Protein AF-A0A7C6K0S1-F1 (afdb_monomer_lite)

Secondary structure (DSSP, 8-state):
---PPPPEEEETTEEEETTS-EE--EEEE-TTSBS--GGGS---EEEEEEE---S-EEEEEEEETTEEEEEEEEEEEEE-SSEEEEEE-SSSS--EEEEEEESS-------SS-------SS-PPP---EEEETTEEEEP----S------SS-S-EEEEEEE----HHHHHHHHHHHH-HHHHHHHHHHHHHHHS-HHHHHHHHHHT--EEEEEEEHHHHB-TTSPBPTTTTHHHHHHHHHHHHTT-EEEEEEEE-TT--BTT-STTSSTT--GGGT-HHHHHHHHHHHHHHHHHSTT-TTEEEEE--SS-B-----SSS-----TT-HHHHTT-PPPPHHHHHHHHHHHHHHHHHHHTTT--SEEEE--TT-TTSS--SGGGT--SEEEEEEEE-TTTT-HHHHHHHHHHHHHHHHHIIIII---EEEEEEE-TT-HHHHHHHHHHHHHHT-EEEES-SB---TT--SSS-SEE---SPPP-TTTS-HHHHHHHHTT-SGGGSEE-HHHHHHHHHHHTTT-

Sequence (523 aa):
MFKKIDMLHCEGSELVNDKGKRIILRGTNLGGWLLREGWMDTGAFEIPVSIKDTRHLEECTIYDFGEVKRFNRIKIVSQTDERIKLHSSNDGITWDEICTVNLNEPERCPFPEGKPVPYDISGKTYNFGTYLYDGKICFNEVRSRFVKLECESSNEISAIMRYGDVDEFISRKILEERFGKQKMEELLTIYKKAYISDEDLEEIKKIGFNLVRIPIYWQEIMNSDGSIKESAFSELDWLIEKCREKEIYVMLDYHGAPGGHTSGSITCGQLDFNEFWNKEEYQDMSCRIIKALVNRYKDEPTIAAFDLLNEPAVDIYDSSDKYIVDGNDEHLISGEVHLCDDVRIQIQTVYQKLYDAARSTGDMHILSVQPFIDNDLLGNPEERGWEQVIYQIHCYASNWRDHDEVERSVDSYIAIIKKYQNKWKVPVLIGEFCFWEFLDVWEYWLDGLEIMGVSWSNWNYKNIDPNIQDNWACRYHFKGEFADLLKDSYETICYKWGQYSSNNYETNVNLMGLLSKKARAGS

Radius of gyration: 24.87 Å; chains: 1; bounding box: 73×49×62 Å

pLDDT: mean 75.64, std 25.99, range [22.16, 98.81]

Structure (mmCIF, N/CA/C/O backbone):
data_AF-A0A7C6K0S1-F1
#
_entry.id   AF-A0A7C6K0S1-F1
#
loop_
_atom_site.group_PDB
_atom_site.id
_atom_site.type_symbol
_atom_site.label_atom_id
_atom_site.label_alt_id
_atom_site.label_comp_id
_atom_site.label_asym_id
_atom_site.label_entity_id
_atom_site.label_seq_id
_atom_site.pdbx_PDB_ins_code
_atom_site.Cartn_x
_atom_site.Cartn_y
_atom_site.Cartn_z
_atom_site.occupancy
_atom_site.B_iso_or_equiv
_atom_site.auth_seq_id
_atom_site.auth_comp_id
_atom_site.auth_asym_id
_atom_site.auth_atom_id
_atom_site.pdbx_PDB_model_num
ATOM 1 N N . MET A 1 1 ? -24.945 20.070 -0.842 1.00 44.28 1 MET A N 1
ATOM 2 C CA . MET A 1 1 ? -24.056 20.141 0.335 1.00 44.28 1 MET A CA 1
ATOM 3 C C . MET A 1 1 ? -23.541 18.736 0.541 1.00 44.28 1 MET A C 1
ATOM 5 O O . MET A 1 1 ? -24.367 17.860 0.765 1.00 44.28 1 MET A O 1
ATOM 9 N N . PHE A 1 2 ? -22.246 18.498 0.332 1.00 50.31 2 PHE A N 1
ATOM 10 C CA . PHE A 1 2 ? -21.675 17.165 0.526 1.00 50.31 2 PHE A CA 1
ATOM 11 C C . PHE A 1 2 ? -21.791 16.763 1.999 1.00 50.31 2 PHE A C 1
ATOM 13 O O . PHE A 1 2 ? -21.737 17.618 2.889 1.00 50.31 2 PHE A O 1
ATOM 20 N N . LYS A 1 3 ? -22.017 15.474 2.250 1.00 58.34 3 LYS A N 1
ATOM 21 C CA . LYS A 1 3 ? -22.122 14.926 3.601 1.00 58.34 3 LYS A CA 1
ATOM 22 C C . LYS A 1 3 ? -20.698 14.856 4.153 1.00 58.34 3 LYS A C 1
ATOM 24 O O . LYS A 1 3 ? -19.859 14.175 3.579 1.00 58.34 3 LYS A O 1
ATOM 29 N N . LYS A 1 4 ? -20.398 15.661 5.180 1.00 73.94 4 LYS A N 1
ATOM 30 C CA . LYS A 1 4 ? -19.041 15.737 5.738 1.00 73.94 4 LYS A CA 1
ATOM 31 C C . LYS A 1 4 ? -18.693 14.373 6.336 1.00 73.94 4 LYS A C 1
ATOM 33 O O . LYS A 1 4 ? -19.405 13.917 7.231 1.00 73.94 4 LYS A O 1
ATOM 38 N N . ILE A 1 5 ? -17.616 13.768 5.846 1.00 90.44 5 ILE A N 1
ATOM 39 C CA . ILE A 1 5 ? -16.970 12.641 6.510 1.00 90.44 5 ILE A CA 1
ATOM 40 C C . ILE A 1 5 ? -16.411 13.129 7.860 1.00 90.44 5 ILE A C 1
ATOM 42 O O . ILE A 1 5 ? -15.962 14.275 7.988 1.00 90.44 5 ILE A O 1
ATOM 46 N N . ASP A 1 6 ? -16.571 12.313 8.895 1.00 94.19 6 ASP A N 1
ATOM 47 C CA . ASP A 1 6 ? -16.165 12.646 10.261 1.00 94.19 6 ASP A CA 1
ATOM 48 C C . ASP A 1 6 ? -14.726 12.182 10.491 1.00 94.19 6 ASP A C 1
ATOM 50 O O . ASP A 1 6 ? -14.335 11.153 9.951 1.00 94.19 6 ASP A O 1
ATOM 54 N N . MET A 1 7 ? -13.956 12.897 11.311 1.00 95.56 7 MET A N 1
ATOM 55 C CA . MET A 1 7 ? -12.623 12.439 11.713 1.00 95.56 7 MET A CA 1
ATOM 56 C C . MET A 1 7 ? -12.744 11.131 12.508 1.00 95.56 7 MET A C 1
ATOM 58 O O . MET A 1 7 ? -13.708 10.958 13.266 1.00 95.56 7 MET A O 1
ATOM 62 N N . LEU A 1 8 ? -11.773 10.228 12.339 1.00 97.56 8 LEU A N 1
ATOM 63 C CA . LEU A 1 8 ? -11.670 8.982 13.099 1.00 97.56 8 LEU A CA 1
ATOM 64 C C . LEU A 1 8 ? -10.642 9.089 14.222 1.00 97.56 8 LEU A C 1
ATOM 66 O O . LEU A 1 8 ? -9.583 9.691 14.058 1.00 97.56 8 LEU A O 1
ATOM 70 N N . HIS A 1 9 ? -10.960 8.441 15.340 1.00 96.75 9 HIS A N 1
ATOM 71 C CA . HIS A 1 9 ? -10.149 8.384 16.550 1.00 96.75 9 HIS A CA 1
ATOM 72 C C . HIS A 1 9 ? -10.176 6.953 17.116 1.00 96.75 9 HIS A C 1
ATOM 74 O O . HIS A 1 9 ? -11.184 6.252 17.004 1.00 96.75 9 HIS A O 1
ATOM 80 N N . CYS A 1 10 ? -9.094 6.515 17.751 1.00 96.06 10 CYS A N 1
ATOM 81 C CA . CYS A 1 10 ? -9.059 5.316 18.584 1.00 96.06 10 CYS A CA 1
ATOM 82 C C . CYS A 1 10 ? -9.678 5.617 19.959 1.00 96.06 10 CYS A C 1
ATOM 84 O O . CYS A 1 10 ? -9.215 6.526 20.656 1.00 96.06 10 CYS A O 1
ATOM 86 N N . GLU A 1 11 ? -10.661 4.819 20.383 1.00 93.75 11 GLU A N 1
ATOM 87 C CA . GLU A 1 11 ? -11.206 4.812 21.747 1.00 93.75 11 GLU A CA 1
ATOM 88 C C . GLU A 1 11 ? -11.119 3.386 22.314 1.00 93.75 11 GLU A C 1
ATOM 90 O O . GLU A 1 11 ? -11.897 2.494 21.968 1.00 93.75 11 GLU A O 1
ATOM 95 N N . GLY A 1 12 ? -10.105 3.141 23.151 1.00 89.94 12 GLY A N 1
ATOM 96 C CA . GLY A 1 12 ? -9.741 1.783 23.559 1.00 89.94 12 GLY A CA 1
ATOM 97 C C . GLY A 1 12 ? -9.444 0.905 22.339 1.00 89.94 12 GLY A C 1
ATOM 98 O O . GLY A 1 12 ? -8.694 1.306 21.454 1.00 89.94 12 GLY A O 1
ATOM 99 N N . SER A 1 13 ? -10.068 -0.275 22.271 1.00 91.44 13 SER A N 1
ATOM 100 C CA . SER A 1 13 ? -9.903 -1.218 21.157 1.00 91.44 13 SER A CA 1
ATOM 101 C C . SER A 1 13 ? -10.868 -0.988 19.983 1.00 91.44 13 SER A C 1
ATOM 103 O O . SER A 1 13 ? -11.041 -1.886 19.155 1.00 91.44 13 SER A O 1
ATOM 105 N N . GLU A 1 14 ? -11.533 0.168 19.915 1.00 94.62 14 GLU A N 1
ATOM 106 C CA . GLU A 1 14 ? -12.469 0.531 18.846 1.00 94.62 14 GLU A CA 1
ATOM 107 C C . GLU A 1 14 ? -12.000 1.762 18.057 1.00 94.62 14 GLU A C 1
ATOM 109 O O . GLU A 1 14 ? -11.282 2.620 18.571 1.00 94.62 14 GLU A O 1
ATOM 114 N N . LEU A 1 15 ? -12.448 1.861 16.802 1.00 96.50 15 LEU A N 1
ATOM 115 C CA . LEU A 1 15 ? -12.412 3.106 16.037 1.00 96.50 15 LEU A CA 1
ATOM 116 C C . LEU A 1 15 ? -13.762 3.806 16.168 1.00 96.50 15 LEU A C 1
ATOM 118 O O . LEU A 1 15 ? -14.802 3.197 15.905 1.00 96.50 15 LEU A O 1
ATOM 122 N N . VAL A 1 16 ? -13.754 5.084 16.531 1.00 97.00 16 VAL A N 1
ATOM 123 C CA . VAL A 1 16 ? -14.944 5.934 16.657 1.00 97.00 16 VAL A CA 1
ATOM 124 C C . VAL A 1 16 ? -14.803 7.180 15.793 1.00 97.00 16 VAL A C 1
ATOM 126 O O . VAL A 1 16 ? -13.697 7.623 15.495 1.00 97.00 16 VAL A O 1
ATOM 129 N N . ASN A 1 17 ? -15.927 7.760 15.378 1.00 95.50 17 ASN A N 1
ATOM 130 C CA . ASN A 1 17 ? -15.932 9.062 14.712 1.00 95.50 17 ASN A CA 1
ATOM 131 C C . ASN A 1 17 ? -16.113 10.231 15.702 1.00 95.50 17 ASN A C 1
ATOM 133 O O . ASN A 1 17 ? -16.464 10.015 16.861 1.00 95.50 17 ASN A O 1
ATOM 137 N N . ASP A 1 18 ? -16.021 11.476 15.213 1.00 93.12 18 ASP A N 1
ATOM 138 C CA . ASP A 1 18 ? -16.342 12.735 15.936 1.00 93.12 18 ASP A CA 1
ATOM 139 C C . ASP A 1 18 ? -17.687 12.757 16.710 1.00 93.12 18 ASP A C 1
ATOM 141 O O . ASP A 1 18 ? -17.958 13.683 17.477 1.00 93.12 18 ASP A O 1
ATOM 145 N N . LYS A 1 19 ? -18.578 11.784 16.483 1.00 93.88 19 LYS A N 1
ATOM 146 C CA . LYS A 1 19 ? -19.896 11.663 17.128 1.00 93.88 19 LYS A CA 1
ATOM 147 C C . LYS A 1 19 ? -19.971 10.520 18.153 1.00 93.88 19 LYS A C 1
ATOM 149 O O . LYS A 1 19 ? -21.065 10.239 18.640 1.00 93.88 19 LYS A O 1
ATOM 154 N N . GLY A 1 20 ? -18.862 9.834 18.439 1.00 94.12 20 GLY A N 1
ATOM 155 C CA . GLY A 1 20 ? -18.822 8.652 19.306 1.00 94.12 20 GLY A CA 1
ATOM 156 C C . GLY A 1 20 ? -19.525 7.420 18.717 1.00 94.12 20 GLY A C 1
ATOM 157 O O . GLY A 1 20 ? -19.904 6.517 19.459 1.00 94.12 20 GLY A O 1
ATOM 158 N N . LYS A 1 21 ? -19.756 7.364 17.394 1.00 94.94 21 LYS A N 1
ATOM 159 C CA . LYS A 1 21 ? -20.233 6.140 16.731 1.00 94.94 21 LYS A CA 1
ATOM 160 C C . LYS A 1 21 ? -19.021 5.279 16.380 1.00 94.94 21 LYS A C 1
ATOM 162 O O . LYS A 1 21 ? -18.167 5.739 15.623 1.00 94.94 21 LYS A O 1
ATOM 167 N N . ARG A 1 22 ? -19.006 4.019 16.832 1.00 95.50 22 ARG A N 1
ATOM 168 C CA . ARG A 1 22 ? -18.076 2.994 16.331 1.00 95.50 22 ARG A CA 1
ATOM 169 C C . ARG A 1 22 ? -18.155 2.895 14.803 1.00 95.50 22 ARG A C 1
ATOM 171 O O . ARG A 1 22 ? -19.249 2.815 14.230 1.00 95.50 22 ARG A O 1
ATOM 178 N N . ILE A 1 23 ? -16.995 2.874 14.162 1.00 96.12 23 ILE A N 1
ATOM 179 C CA . ILE A 1 23 ? -16.799 2.660 12.730 1.00 96.12 23 ILE A CA 1
ATOM 180 C C . ILE A 1 23 ? -16.022 1.353 12.549 1.00 96.12 23 ILE A C 1
ATOM 182 O O . ILE A 1 23 ? -15.085 1.066 13.287 1.00 96.12 23 ILE A O 1
ATOM 186 N N . ILE A 1 24 ? -16.419 0.562 11.554 1.00 96.88 24 ILE A N 1
ATOM 187 C CA . ILE A 1 24 ? -15.622 -0.552 11.036 1.00 96.88 24 ILE A CA 1
ATOM 188 C C . ILE A 1 24 ? -15.246 -0.158 9.612 1.00 96.88 24 ILE A C 1
ATOM 190 O O . ILE A 1 24 ? -16.125 0.170 8.805 1.00 96.88 24 ILE A O 1
ATOM 194 N N . LEU A 1 25 ? -13.949 -0.133 9.320 1.00 98.12 25 LEU A N 1
ATOM 195 C CA . LEU A 1 25 ? -13.455 0.096 7.970 1.00 98.12 25 LEU A CA 1
ATOM 196 C C . LEU A 1 25 ? -13.462 -1.237 7.221 1.00 98.12 25 LEU A C 1
ATOM 198 O O . LEU A 1 25 ? -12.994 -2.245 7.743 1.00 98.12 25 LEU A O 1
ATOM 202 N N . ARG A 1 26 ? -14.036 -1.249 6.022 1.00 98.31 26 ARG A N 1
ATOM 203 C CA . ARG A 1 26 ? -14.130 -2.407 5.131 1.00 98.31 26 ARG A CA 1
ATOM 204 C C . ARG A 1 26 ? -13.817 -1.921 3.725 1.00 98.31 26 ARG A C 1
ATOM 206 O O . ARG A 1 26 ? -14.529 -1.061 3.192 1.00 98.31 26 ARG A O 1
ATOM 213 N N . GLY A 1 27 ? -12.731 -2.418 3.156 1.00 98.06 27 GLY A N 1
ATOM 214 C CA . GLY A 1 27 ? -12.115 -1.805 1.989 1.00 98.06 27 GLY A CA 1
ATOM 215 C C . GLY A 1 27 ? -11.268 -2.743 1.153 1.00 98.06 27 GLY A C 1
ATOM 216 O O . GLY A 1 27 ? -11.322 -3.965 1.274 1.00 98.06 27 GLY A O 1
ATOM 217 N N . THR A 1 28 ? -10.455 -2.122 0.311 1.00 98.62 28 THR A N 1
ATOM 218 C CA . THR A 1 28 ? -9.528 -2.791 -0.595 1.00 98.62 28 THR A CA 1
ATOM 219 C C . THR A 1 28 ? -8.261 -1.950 -0.734 1.00 98.62 28 THR A C 1
ATOM 221 O O . THR A 1 28 ? -8.290 -0.735 -0.506 1.00 98.62 28 THR A O 1
ATOM 224 N N . ASN A 1 29 ? -7.147 -2.582 -1.074 1.00 98.50 29 ASN A N 1
ATOM 225 C CA . ASN A 1 29 ? -5.914 -1.878 -1.410 1.00 98.50 29 ASN A CA 1
ATOM 226 C C . ASN A 1 29 ? -5.966 -1.369 -2.865 1.00 98.50 29 ASN A C 1
ATOM 228 O O . ASN A 1 29 ? -6.693 -1.913 -3.702 1.00 98.50 29 ASN A O 1
ATOM 232 N N . LEU A 1 30 ? -5.196 -0.319 -3.169 1.00 97.44 30 LEU A N 1
ATOM 233 C CA . LEU A 1 30 ? -4.886 0.123 -4.537 1.00 97.44 30 LEU A CA 1
ATOM 234 C C . LEU A 1 30 ? -3.421 -0.199 -4.895 1.00 97.44 30 LEU A C 1
ATOM 236 O O . LEU A 1 30 ? -2.715 0.631 -5.472 1.00 97.44 30 LEU A O 1
ATOM 240 N N . GLY A 1 31 ? -2.958 -1.402 -4.533 1.00 93.50 31 GLY A N 1
ATOM 241 C CA . GLY A 1 31 ? -1.649 -1.929 -4.927 1.00 93.50 31 GLY A CA 1
ATOM 242 C C . GLY A 1 31 ? -1.469 -1.900 -6.444 1.00 93.50 31 GLY A C 1
ATOM 243 O O . GLY A 1 31 ? -2.448 -2.016 -7.185 1.00 93.50 31 GLY A O 1
ATOM 244 N N . GLY A 1 32 ? -0.240 -1.671 -6.903 1.00 90.75 32 GLY A N 1
ATOM 245 C CA . GLY A 1 32 ? 0.065 -1.391 -8.306 1.00 90.75 32 GLY A CA 1
ATOM 246 C C . GLY A 1 32 ? -0.119 0.074 -8.732 1.00 90.75 32 GLY A C 1
ATOM 247 O O . GLY A 1 32 ? 0.210 0.392 -9.867 1.00 90.75 32 GLY A O 1
ATOM 248 N N . TRP A 1 33 ? -0.630 0.986 -7.887 1.00 95.31 33 TRP A N 1
ATOM 249 C CA . TRP A 1 33 ? -0.910 2.372 -8.307 1.00 95.31 33 TRP A CA 1
ATOM 250 C C . TRP A 1 33 ? 0.232 3.375 -8.068 1.00 95.31 33 TRP A C 1
ATOM 252 O O . TRP A 1 33 ? 0.806 3.882 -9.032 1.00 95.31 33 TRP A O 1
ATOM 262 N N . LEU A 1 34 ? 0.545 3.690 -6.802 1.00 95.62 34 LEU A N 1
ATOM 263 C CA . LEU A 1 34 ? 1.648 4.595 -6.406 1.00 95.62 34 LEU A CA 1
ATOM 264 C C . LEU A 1 34 ? 2.908 3.829 -5.953 1.00 95.62 34 LEU A C 1
ATOM 266 O O . LEU A 1 34 ? 3.920 4.426 -5.582 1.00 95.62 34 LEU A O 1
ATOM 270 N N . LEU A 1 35 ? 2.838 2.503 -6.039 1.00 91.75 35 LEU A N 1
ATOM 271 C CA . LEU A 1 35 ? 3.920 1.537 -5.969 1.00 91.75 35 LEU A CA 1
ATOM 272 C C . LEU A 1 35 ? 3.539 0.367 -6.885 1.00 91.75 35 LEU A C 1
ATOM 274 O O . LEU A 1 35 ? 2.380 -0.050 -6.892 1.00 91.75 35 LEU A O 1
ATOM 278 N N . ARG A 1 36 ? 4.503 -0.151 -7.650 1.00 85.25 36 ARG A N 1
ATOM 279 C CA . ARG A 1 36 ? 4.357 -1.338 -8.498 1.00 85.25 36 ARG A CA 1
ATOM 280 C C . ARG A 1 36 ? 5.389 -2.367 -8.061 1.00 85.25 36 ARG A C 1
ATOM 282 O O . ARG A 1 36 ? 6.581 -2.211 -8.306 1.00 85.25 36 ARG A O 1
ATOM 289 N N . GLU A 1 37 ? 4.933 -3.396 -7.373 1.00 75.69 37 GLU A N 1
ATOM 290 C CA . GLU A 1 37 ? 5.769 -4.541 -7.030 1.00 75.69 37 GLU A CA 1
ATOM 291 C C . GLU A 1 37 ? 6.033 -5.362 -8.297 1.00 75.69 37 GLU A C 1
ATOM 293 O O . GLU A 1 37 ? 5.147 -5.479 -9.142 1.00 75.69 37 GLU A O 1
ATOM 298 N N . GLY A 1 38 ? 7.228 -5.933 -8.467 1.00 65.31 38 GLY A N 1
ATOM 299 C CA . GLY A 1 38 ? 7.603 -6.568 -9.743 1.00 65.31 38 GLY A CA 1
ATOM 300 C C . GLY A 1 38 ? 6.725 -7.765 -10.126 1.00 65.31 38 GLY A C 1
ATOM 301 O O . GLY A 1 38 ? 6.434 -7.959 -11.301 1.00 65.31 38 GLY A O 1
ATOM 302 N N . TRP A 1 39 ? 6.203 -8.512 -9.148 1.00 63.03 39 TRP A N 1
ATOM 303 C CA . TRP A 1 39 ? 5.230 -9.584 -9.398 1.00 63.03 39 TRP A CA 1
ATOM 304 C C . TRP A 1 39 ? 3.840 -9.049 -9.810 1.00 63.03 39 TRP A C 1
ATOM 306 O O . TRP A 1 39 ? 3.076 -9.765 -10.455 1.00 63.03 39 TRP A O 1
ATOM 316 N N . MET A 1 40 ? 3.529 -7.781 -9.502 1.00 67.38 40 MET A N 1
ATOM 317 C CA . MET A 1 40 ? 2.370 -7.040 -10.018 1.00 67.38 40 MET A CA 1
ATOM 318 C C . MET A 1 40 ? 2.642 -6.306 -11.341 1.00 67.38 40 MET A C 1
ATOM 320 O O . MET A 1 40 ? 1.703 -5.736 -11.897 1.00 67.38 40 MET A O 1
ATOM 324 N N . ASP A 1 41 ? 3.873 -6.297 -11.864 1.00 60.75 41 ASP A N 1
ATOM 325 C CA . ASP A 1 41 ? 4.198 -5.755 -13.189 1.00 60.75 41 ASP A CA 1
ATOM 326 C C . ASP A 1 41 ? 4.737 -6.869 -14.095 1.00 60.75 41 ASP A C 1
ATOM 328 O O . ASP A 1 41 ? 5.941 -7.033 -14.285 1.00 60.75 41 ASP A O 1
ATOM 332 N N . THR A 1 42 ? 3.823 -7.651 -14.684 1.00 43.84 42 THR A N 1
ATOM 333 C CA . THR A 1 42 ? 4.115 -8.841 -15.507 1.00 43.84 42 THR A CA 1
ATOM 334 C C . THR A 1 42 ? 4.805 -8.555 -16.851 1.00 43.84 42 THR A C 1
ATOM 336 O O . THR A 1 42 ? 4.737 -9.361 -17.779 1.00 43.84 42 THR A O 1
ATOM 339 N N . GLY A 1 43 ? 5.552 -7.457 -16.956 1.00 43.41 43 GLY A N 1
ATOM 340 C CA . GLY A 1 43 ? 6.656 -7.292 -17.899 1.00 43.41 43 GLY A CA 1
ATOM 341 C C . GLY A 1 43 ? 7.862 -8.188 -17.578 1.00 43.41 43 GLY A C 1
ATOM 342 O O . GLY A 1 43 ? 8.988 -7.755 -17.787 1.00 43.41 43 GLY A O 1
ATOM 343 N N . ALA A 1 44 ? 7.649 -9.413 -17.077 1.00 39.22 44 ALA A N 1
ATOM 344 C CA . ALA A 1 44 ? 8.696 -10.362 -16.700 1.00 39.22 44 ALA A CA 1
ATOM 345 C C . ALA A 1 44 ? 9.682 -10.566 -17.864 1.00 39.22 44 ALA A C 1
ATOM 347 O O . ALA A 1 44 ? 9.342 -11.094 -18.930 1.00 39.22 44 ALA A O 1
ATOM 348 N N . PHE A 1 45 ? 10.912 -10.095 -17.677 1.00 43.19 45 PHE A N 1
ATOM 349 C CA . PHE A 1 45 ? 11.855 -9.878 -18.764 1.00 43.19 45 PHE A CA 1
ATOM 350 C C . PHE A 1 45 ? 12.628 -11.169 -19.071 1.00 43.19 45 PHE A C 1
ATOM 352 O O . PHE A 1 45 ? 13.766 -11.371 -18.634 1.00 43.19 45 PHE A O 1
ATOM 359 N N . GLU A 1 46 ? 12.072 -12.026 -19.930 1.00 32.84 46 GLU A N 1
ATOM 360 C CA . GLU A 1 46 ? 12.947 -12.878 -20.737 1.00 32.84 46 GLU A CA 1
ATOM 361 C C . GLU A 1 46 ? 13.717 -11.978 -21.715 1.00 32.84 46 GLU A C 1
ATOM 363 O O . GLU A 1 46 ? 13.162 -11.441 -22.678 1.00 32.84 46 GLU A O 1
ATOM 368 N N . ILE A 1 47 ? 15.020 -11.804 -21.468 1.00 32.62 47 ILE A N 1
ATOM 369 C CA . ILE A 1 47 ? 15.942 -11.232 -22.447 1.00 32.62 47 ILE A CA 1
ATOM 370 C C . ILE A 1 47 ? 16.639 -12.401 -23.160 1.00 32.62 47 ILE A C 1
ATOM 372 O O . ILE A 1 47 ? 17.649 -12.914 -22.666 1.00 32.62 47 ILE A O 1
ATOM 376 N N . PRO A 1 48 ? 16.138 -12.846 -24.332 1.00 28.41 48 PRO A N 1
ATOM 377 C CA . PRO A 1 48 ? 16.863 -13.776 -25.184 1.00 28.41 48 PRO A CA 1
ATOM 378 C C . PRO A 1 48 ? 18.058 -13.046 -25.811 1.00 28.41 48 PRO A C 1
ATOM 380 O O . PRO A 1 48 ? 17.963 -12.464 -26.895 1.00 28.41 48 PRO A O 1
ATOM 383 N N . VAL A 1 49 ? 19.201 -13.071 -25.123 1.00 29.56 49 VAL A N 1
ATOM 384 C CA . VAL A 1 49 ? 20.471 -12.487 -25.575 1.00 29.56 49 VAL A CA 1
ATOM 385 C C . VAL A 1 49 ? 21.098 -13.412 -26.623 1.00 29.56 49 VAL A C 1
ATOM 387 O O . VAL A 1 49 ? 22.075 -14.132 -26.414 1.00 29.56 49 VAL A O 1
ATOM 390 N N . SER A 1 50 ? 20.483 -13.391 -27.803 1.00 25.88 50 SER A N 1
ATOM 391 C CA . SER A 1 50 ? 20.944 -14.048 -29.023 1.00 25.88 50 SER A CA 1
ATOM 392 C C . SER A 1 50 ? 22.102 -13.258 -29.654 1.00 25.88 50 SER A C 1
ATOM 394 O O . SER A 1 50 ? 21.955 -12.719 -30.757 1.00 25.88 50 SER A O 1
ATOM 396 N N . ILE A 1 51 ? 23.255 -13.174 -28.977 1.00 31.98 51 ILE A N 1
ATOM 397 C CA . ILE A 1 51 ? 24.453 -12.542 -29.550 1.00 31.98 51 ILE A CA 1
ATOM 398 C C . ILE A 1 51 ? 25.029 -13.456 -30.634 1.00 31.98 51 ILE A C 1
ATOM 400 O O . ILE A 1 51 ? 25.848 -14.351 -30.418 1.00 31.98 51 ILE A O 1
ATOM 404 N N . LYS A 1 52 ? 24.611 -13.161 -31.862 1.00 24.41 52 LYS A N 1
ATOM 405 C CA . LYS A 1 52 ? 25.355 -13.545 -33.049 1.00 24.41 52 LYS A CA 1
ATOM 406 C C . LYS A 1 52 ? 26.753 -12.937 -32.936 1.00 24.41 52 LYS A C 1
ATOM 408 O O . LYS A 1 52 ? 26.925 -11.731 -33.067 1.00 24.41 52 LYS A O 1
ATOM 413 N N . ASP A 1 53 ? 27.723 -13.828 -32.784 1.00 34.72 53 ASP A N 1
ATOM 414 C CA . ASP A 1 53 ? 29.132 -13.643 -33.109 1.00 34.72 53 ASP A CA 1
ATOM 415 C C . ASP A 1 53 ? 30.048 -12.872 -32.098 1.00 34.72 53 ASP A C 1
ATOM 417 O O . ASP A 1 53 ? 30.013 -11.650 -32.026 1.00 34.72 53 ASP A O 1
ATOM 421 N N . THR A 1 54 ? 30.968 -13.570 -31.387 1.00 42.56 54 THR A N 1
ATOM 422 C CA . THR A 1 54 ? 31.862 -13.030 -30.316 1.00 42.56 54 THR A CA 1
ATOM 423 C C . THR A 1 54 ? 33.351 -13.477 -30.341 1.00 42.56 54 THR A C 1
ATOM 425 O O . THR A 1 54 ? 33.622 -14.656 -30.117 1.00 42.56 54 THR A O 1
ATOM 428 N N . ARG A 1 55 ? 34.352 -12.581 -30.473 1.00 33.59 55 ARG A N 1
ATOM 429 C CA . ARG A 1 55 ? 35.755 -12.862 -30.033 1.00 33.59 55 ARG A CA 1
ATOM 430 C C . ARG A 1 55 ? 36.445 -11.756 -29.222 1.00 33.59 55 ARG A C 1
ATOM 432 O O . ARG A 1 55 ? 37.294 -12.102 -28.402 1.00 33.59 55 ARG A O 1
ATOM 439 N N . HIS A 1 56 ? 36.090 -10.477 -29.376 1.00 39.81 56 HIS A N 1
ATOM 440 C CA . HIS A 1 56 ? 36.667 -9.376 -28.581 1.00 39.81 56 HIS A CA 1
ATOM 441 C C . HIS A 1 56 ? 35.604 -8.352 -28.130 1.00 39.81 56 HIS A C 1
ATOM 443 O O . HIS A 1 56 ? 34.603 -8.150 -28.817 1.00 39.81 56 HIS A O 1
ATOM 449 N N . LEU A 1 57 ? 35.810 -7.728 -26.960 1.00 40.69 57 LEU A N 1
ATOM 450 C CA . LEU A 1 57 ? 34.912 -6.737 -26.343 1.00 40.69 57 LEU A CA 1
ATOM 451 C C . LEU A 1 57 ? 35.693 -5.423 -26.111 1.00 40.69 57 LEU A C 1
ATOM 453 O O . LEU A 1 57 ? 36.770 -5.479 -25.515 1.00 40.69 57 LEU A O 1
ATOM 457 N N . GLU A 1 58 ? 35.196 -4.259 -26.551 1.00 35.94 58 GLU A N 1
ATOM 458 C CA . GLU A 1 58 ? 35.941 -2.975 -26.487 1.00 35.94 58 GLU A CA 1
ATOM 459 C C . GLU A 1 58 ? 35.596 -2.091 -25.263 1.00 35.94 58 GLU A C 1
ATOM 461 O O . GLU A 1 58 ? 36.506 -1.488 -24.696 1.00 35.94 58 GLU A O 1
ATOM 466 N N . GLU A 1 59 ? 34.348 -2.061 -24.775 1.00 34.66 59 GLU A N 1
ATOM 467 C CA . GLU A 1 59 ? 33.944 -1.379 -23.523 1.00 34.66 59 GLU A CA 1
ATOM 468 C C . GLU A 1 59 ? 32.929 -2.245 -22.751 1.00 34.66 59 GLU A C 1
ATOM 470 O O . GLU A 1 59 ? 32.153 -2.996 -23.341 1.00 34.66 59 GLU A O 1
ATOM 475 N N . CYS A 1 60 ? 32.941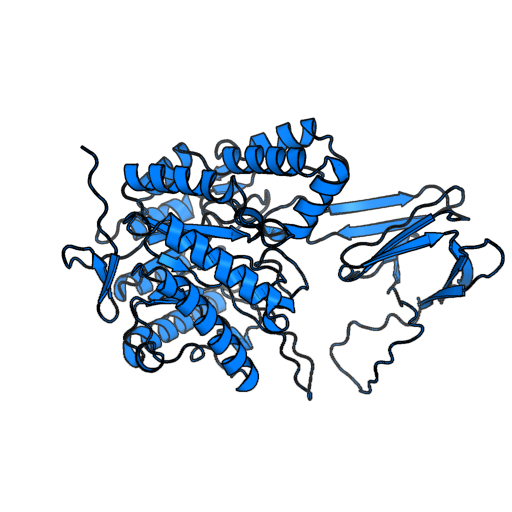 -2.169 -21.419 1.00 35.78 60 CYS A N 1
ATOM 476 C CA . CYS A 1 60 ? 31.958 -2.809 -20.547 1.00 35.78 60 CYS A CA 1
ATOM 477 C C . CYS A 1 60 ? 31.643 -1.913 -19.341 1.00 35.78 60 CYS A C 1
ATOM 479 O O . CYS A 1 60 ? 32.529 -1.257 -18.792 1.00 35.78 60 CYS A O 1
ATOM 481 N N . THR A 1 61 ? 30.381 -1.893 -18.909 1.00 33.94 61 THR A N 1
ATOM 482 C CA . THR A 1 61 ? 29.931 -1.170 -17.709 1.00 33.94 61 THR A CA 1
ATOM 483 C C . THR A 1 61 ? 29.236 -2.139 -16.761 1.00 33.94 61 THR A C 1
ATOM 485 O O . THR A 1 61 ? 28.173 -2.663 -17.087 1.00 33.94 61 THR A O 1
ATOM 488 N N . ILE A 1 62 ? 29.826 -2.358 -15.587 1.00 35.12 62 ILE A N 1
ATOM 489 C CA . ILE A 1 62 ? 29.245 -3.162 -14.509 1.00 35.12 62 ILE A CA 1
ATOM 490 C C . ILE A 1 62 ? 28.580 -2.209 -13.509 1.00 35.12 62 ILE A C 1
ATOM 492 O O . ILE A 1 62 ? 29.182 -1.218 -13.088 1.00 35.12 62 ILE A O 1
ATOM 496 N N . TYR A 1 63 ? 27.336 -2.514 -13.143 1.00 32.59 63 TYR A N 1
ATOM 497 C CA . TYR A 1 63 ? 26.548 -1.777 -12.157 1.00 32.59 63 TYR A CA 1
ATOM 498 C C . TYR A 1 63 ? 26.457 -2.643 -10.895 1.00 32.59 63 TYR A C 1
ATOM 500 O O . TYR A 1 63 ? 25.837 -3.704 -10.914 1.00 32.59 63 TYR A O 1
ATOM 508 N N . ASP A 1 64 ? 27.112 -2.210 -9.821 1.00 32.16 64 ASP A N 1
ATOM 509 C CA . ASP A 1 64 ? 27.494 -3.049 -8.680 1.00 32.16 64 ASP A CA 1
ATOM 510 C C . ASP A 1 64 ? 27.146 -2.334 -7.365 1.00 32.16 64 ASP A C 1
ATOM 512 O O . ASP A 1 64 ? 27.756 -1.320 -7.031 1.00 32.16 64 ASP A O 1
ATOM 516 N N . PHE A 1 65 ? 26.095 -2.799 -6.677 1.00 32.38 65 PHE A N 1
ATOM 517 C CA . PHE A 1 65 ? 25.561 -2.268 -5.402 1.00 32.38 65 PHE A CA 1
ATOM 518 C C . PHE A 1 65 ? 25.451 -0.728 -5.270 1.00 32.38 65 PHE A C 1
ATOM 520 O O . PHE A 1 65 ? 25.451 -0.183 -4.169 1.00 32.38 65 PHE A O 1
ATOM 527 N N . GLY A 1 66 ? 25.293 -0.018 -6.392 1.00 29.77 66 GLY A N 1
ATOM 528 C CA . GLY A 1 66 ? 25.156 1.444 -6.448 1.00 29.77 66 GLY A CA 1
ATOM 529 C C . GLY A 1 66 ? 26.350 2.181 -7.062 1.00 29.77 66 GLY A C 1
ATOM 530 O O . GLY A 1 66 ? 26.192 3.337 -7.452 1.00 29.77 66 GLY A O 1
ATOM 531 N N . GLU A 1 67 ? 27.500 1.527 -7.236 1.00 30.14 67 GLU A N 1
ATOM 532 C CA . GLU A 1 67 ? 28.615 2.050 -8.031 1.00 30.14 67 GLU A CA 1
ATOM 533 C C . GLU A 1 67 ? 28.503 1.640 -9.509 1.00 30.14 67 GLU A C 1
ATOM 535 O O . GLU A 1 67 ? 28.042 0.549 -9.849 1.00 30.14 67 GLU A O 1
ATOM 540 N N . VAL A 1 68 ? 28.973 2.515 -10.402 1.00 34.31 68 VAL A N 1
ATOM 541 C CA . VAL A 1 68 ? 29.074 2.252 -11.846 1.00 34.31 68 VAL A CA 1
ATOM 542 C C . VAL A 1 68 ? 30.551 2.153 -12.214 1.00 34.31 68 VAL A C 1
ATOM 544 O O . VAL A 1 68 ? 31.265 3.158 -12.213 1.00 34.31 68 VAL A O 1
ATOM 547 N N . LYS A 1 69 ? 31.024 0.946 -12.536 1.00 37.06 69 LYS A N 1
ATOM 548 C CA . LYS A 1 69 ? 32.428 0.674 -12.878 1.00 37.06 69 LYS A CA 1
ATOM 549 C C . LYS A 1 69 ? 32.548 0.370 -14.367 1.00 37.06 69 LYS A C 1
ATOM 551 O O . LYS A 1 69 ? 31.991 -0.609 -14.862 1.00 37.06 69 LYS A O 1
ATOM 556 N N . ARG A 1 70 ? 33.280 1.226 -15.084 1.00 39.09 70 ARG A N 1
ATOM 557 C CA . ARG A 1 70 ? 33.599 1.038 -16.505 1.00 39.09 70 ARG A CA 1
ATOM 558 C C . ARG A 1 70 ? 34.965 0.389 -16.669 1.00 39.09 70 ARG A C 1
ATOM 560 O O . ARG A 1 70 ? 35.924 0.788 -16.009 1.00 39.09 70 ARG A O 1
ATOM 567 N N . PHE A 1 71 ? 35.039 -0.568 -17.581 1.00 42.69 71 PHE A N 1
ATOM 568 C CA . PHE A 1 71 ? 36.250 -1.289 -17.945 1.00 42.69 71 PHE A CA 1
ATOM 569 C C . PHE A 1 71 ? 36.427 -1.202 -19.455 1.00 42.69 71 PHE A C 1
ATOM 571 O O . PHE A 1 71 ? 35.553 -1.636 -20.211 1.00 42.69 71 PHE A O 1
ATOM 578 N N . ASN A 1 72 ? 37.566 -0.682 -19.901 1.00 38.31 72 ASN A N 1
ATOM 579 C CA . ASN A 1 72 ? 37.905 -0.720 -21.315 1.00 38.31 72 ASN A CA 1
ATOM 580 C C . ASN A 1 72 ? 38.534 -2.085 -21.633 1.00 38.31 72 ASN A C 1
ATOM 582 O O . ASN A 1 72 ? 39.302 -2.628 -20.834 1.00 38.31 72 ASN A O 1
ATOM 586 N N . ARG A 1 73 ? 38.223 -2.598 -22.826 1.00 41.53 73 ARG A N 1
ATOM 587 C CA . ARG A 1 73 ? 38.805 -3.771 -23.494 1.00 41.53 73 ARG A CA 1
ATOM 588 C C . ARG A 1 73 ? 38.840 -5.035 -22.643 1.00 41.53 73 ARG A C 1
ATOM 590 O O . ARG A 1 73 ? 39.763 -5.242 -21.861 1.00 41.53 73 ARG A O 1
ATOM 597 N N . ILE A 1 74 ? 37.877 -5.929 -22.861 1.00 43.97 74 ILE A N 1
ATOM 598 C CA . ILE A 1 74 ? 37.787 -7.220 -22.167 1.00 43.97 74 ILE A CA 1
ATOM 599 C C . ILE A 1 74 ? 38.051 -8.377 -23.139 1.00 43.97 74 ILE A C 1
ATOM 601 O O . ILE A 1 74 ? 37.588 -8.383 -24.282 1.00 43.97 74 ILE A O 1
ATOM 605 N N . LYS A 1 75 ? 38.795 -9.389 -22.678 1.00 44.62 75 LYS A N 1
ATOM 606 C CA . LYS A 1 75 ? 39.059 -10.625 -23.431 1.00 44.62 75 LYS A CA 1
ATOM 607 C C . LYS A 1 75 ? 38.913 -11.874 -22.566 1.00 44.62 75 LYS A C 1
ATOM 609 O O . LYS A 1 75 ? 39.309 -11.872 -21.399 1.00 44.62 75 LYS A O 1
ATOM 614 N N . ILE A 1 76 ? 38.440 -12.959 -23.178 1.00 44.53 76 ILE A N 1
ATOM 615 C CA . ILE A 1 76 ? 38.617 -14.313 -22.644 1.00 44.53 76 ILE A CA 1
ATOM 616 C C . ILE A 1 76 ? 40.079 -14.717 -22.886 1.00 44.53 76 ILE A C 1
ATOM 618 O O . ILE A 1 76 ? 40.554 -14.637 -24.019 1.00 44.53 76 ILE A O 1
ATOM 622 N N . VAL A 1 77 ? 40.809 -15.125 -21.842 1.00 43.91 77 VAL A N 1
ATOM 623 C CA . VAL A 1 77 ? 42.220 -15.566 -21.963 1.00 43.91 77 VAL A CA 1
ATOM 624 C C . VAL A 1 77 ? 42.387 -17.083 -21.974 1.00 43.91 77 VAL A C 1
ATOM 626 O O . VAL A 1 77 ? 43.379 -17.587 -22.493 1.00 43.91 77 VAL A O 1
ATOM 629 N N . SER A 1 78 ? 41.420 -17.814 -21.423 1.00 42.53 78 SER A N 1
ATOM 630 C CA . SER A 1 78 ? 41.366 -19.273 -21.473 1.00 42.53 78 SER A CA 1
ATOM 631 C C . SER A 1 78 ? 39.934 -19.755 -21.295 1.00 42.53 78 SER A C 1
ATOM 633 O O . SER A 1 78 ? 39.211 -19.223 -20.450 1.00 42.53 78 SER A O 1
ATOM 635 N N . GLN A 1 79 ? 39.575 -20.799 -22.034 1.00 39.22 79 GLN A N 1
ATOM 636 C CA . GLN A 1 79 ? 38.354 -21.571 -21.857 1.00 39.22 79 GLN A CA 1
ATOM 637 C C . GLN A 1 79 ? 38.717 -23.060 -21.887 1.00 39.22 79 GLN A C 1
ATOM 639 O O . GLN A 1 79 ? 39.483 -23.495 -22.748 1.00 39.22 79 GLN A O 1
ATOM 644 N N . THR A 1 80 ? 38.171 -23.823 -20.949 1.00 43.19 80 THR A N 1
ATOM 645 C CA . THR A 1 80 ? 38.108 -25.289 -20.966 1.00 43.19 80 THR A CA 1
ATOM 646 C C . THR A 1 80 ? 36.653 -25.706 -20.761 1.00 43.19 80 THR A C 1
ATOM 648 O O . THR A 1 80 ? 35.804 -24.860 -20.479 1.00 43.19 80 THR A O 1
ATOM 651 N N . ASP A 1 81 ? 36.371 -27.007 -20.826 1.00 35.66 81 ASP A N 1
ATOM 652 C CA . ASP A 1 81 ? 35.068 -27.562 -20.428 1.00 35.66 81 ASP A CA 1
ATOM 653 C C . ASP A 1 81 ? 34.746 -27.303 -18.939 1.00 35.66 81 ASP A C 1
ATOM 655 O O . ASP A 1 81 ? 33.613 -27.480 -18.510 1.00 35.66 81 ASP A O 1
ATOM 659 N N . GLU A 1 82 ? 35.740 -26.866 -18.152 1.00 35.19 82 GLU A N 1
ATOM 660 C CA . GLU A 1 82 ? 35.642 -26.679 -16.704 1.00 35.19 82 GLU A CA 1
ATOM 661 C C . GLU A 1 82 ? 35.746 -25.218 -16.248 1.00 35.19 82 GLU A C 1
ATOM 663 O O . GLU A 1 82 ? 35.288 -24.919 -15.150 1.00 35.19 82 GLU A O 1
ATOM 668 N N . ARG A 1 83 ? 36.397 -24.309 -16.998 1.00 40.31 83 ARG A N 1
ATOM 669 C CA . ARG A 1 83 ? 36.671 -22.922 -16.554 1.00 40.31 83 ARG A CA 1
ATOM 670 C C . ARG A 1 83 ? 36.750 -21.903 -17.695 1.00 40.31 83 ARG A C 1
ATOM 672 O O . ARG A 1 83 ? 37.271 -22.204 -18.766 1.00 40.31 83 ARG A O 1
ATOM 679 N N . ILE A 1 84 ? 36.348 -20.659 -17.422 1.00 41.22 84 ILE A N 1
ATOM 680 C CA . ILE A 1 84 ? 36.529 -19.477 -18.293 1.00 41.22 84 ILE A CA 1
ATOM 681 C C . ILE A 1 84 ? 37.305 -18.396 -17.520 1.00 41.22 84 ILE A C 1
ATOM 683 O O . ILE A 1 84 ? 37.053 -18.205 -16.336 1.00 41.22 84 ILE A O 1
ATOM 687 N N . LYS A 1 85 ? 38.231 -17.667 -18.158 1.00 46.56 85 LYS A N 1
ATOM 688 C CA . LYS A 1 85 ? 38.954 -16.522 -17.555 1.00 46.56 85 LYS A CA 1
ATOM 689 C C . LYS A 1 85 ? 38.789 -15.234 -18.357 1.00 46.56 85 LYS A C 1
ATOM 691 O O . LYS A 1 85 ? 39.017 -15.258 -19.566 1.00 46.56 85 LYS A O 1
ATOM 696 N N . LEU A 1 86 ? 38.503 -14.117 -17.686 1.00 47.19 86 LEU A N 1
ATOM 697 C CA . LEU A 1 86 ? 38.297 -12.781 -18.262 1.00 47.19 86 LEU A CA 1
ATOM 698 C C . LEU A 1 86 ? 39.313 -11.760 -17.720 1.00 47.19 86 LEU A C 1
ATOM 700 O O . LEU A 1 86 ? 39.510 -11.663 -16.510 1.00 47.19 86 LEU A O 1
ATOM 704 N N . HIS A 1 87 ? 39.920 -10.970 -18.611 1.00 50.00 87 HIS A N 1
ATOM 705 C CA . HIS A 1 87 ? 40.841 -9.870 -18.272 1.00 50.00 87 HIS A CA 1
ATOM 706 C C . HIS A 1 87 ? 40.402 -8.543 -18.916 1.00 50.00 87 HIS A C 1
ATOM 708 O O . HIS A 1 87 ? 39.940 -8.564 -20.058 1.00 50.00 87 HIS A O 1
ATOM 714 N N . SER A 1 88 ? 40.617 -7.412 -18.231 1.00 46.81 88 SER A N 1
ATOM 715 C CA . SER A 1 88 ? 40.389 -6.031 -18.716 1.00 46.81 88 SER A CA 1
ATOM 716 C C . SER A 1 88 ? 41.698 -5.291 -19.007 1.00 46.81 88 SER A C 1
ATOM 718 O O . SER A 1 88 ? 42.730 -5.656 -18.446 1.00 46.81 88 SER A O 1
ATOM 720 N N . SER A 1 89 ? 41.672 -4.221 -19.811 1.00 45.34 89 SER A N 1
ATOM 721 C CA . SER A 1 89 ? 42.852 -3.377 -20.047 1.00 45.34 89 SER A CA 1
ATOM 722 C C . SER A 1 89 ? 42.519 -1.927 -20.406 1.00 45.34 89 SER A C 1
ATOM 724 O O . SER A 1 89 ? 42.196 -1.593 -21.549 1.00 45.34 89 SER A O 1
ATOM 726 N N . ASN A 1 90 ? 42.694 -1.029 -19.433 1.00 46.50 90 ASN A N 1
ATOM 727 C CA . ASN A 1 90 ? 42.423 0.402 -19.609 1.00 46.50 90 ASN A CA 1
ATOM 728 C C . ASN A 1 90 ? 43.457 1.141 -20.485 1.00 46.50 90 ASN A C 1
ATOM 730 O O . ASN A 1 90 ? 43.150 2.217 -20.994 1.00 46.50 90 ASN A O 1
ATOM 734 N N . ASP A 1 91 ? 44.643 0.564 -20.708 1.00 45.97 91 ASP A N 1
ATOM 735 C CA . ASP A 1 91 ? 45.702 1.078 -21.594 1.00 45.97 91 ASP A CA 1
ATOM 736 C C . ASP A 1 91 ? 45.887 0.243 -22.889 1.00 45.97 91 ASP A C 1
ATOM 738 O O . ASP A 1 91 ? 46.543 0.688 -23.831 1.00 45.97 91 ASP A O 1
ATOM 742 N N . GLY A 1 92 ? 45.294 -0.955 -22.970 1.00 45.03 92 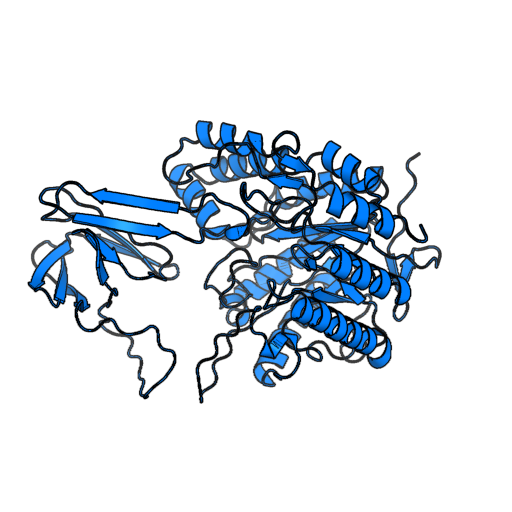GLY A N 1
ATOM 743 C CA . GLY A 1 92 ? 45.504 -1.958 -24.024 1.00 45.03 92 GLY A CA 1
ATOM 744 C C . GLY A 1 92 ? 46.767 -2.824 -23.858 1.00 45.03 92 GLY A C 1
ATOM 745 O O . GLY A 1 92 ? 46.964 -3.768 -24.629 1.00 45.03 92 GLY A O 1
ATOM 746 N N . ILE A 1 93 ? 47.619 -2.525 -22.875 1.00 45.75 93 ILE A N 1
ATOM 747 C CA . ILE A 1 93 ? 48.970 -3.081 -22.691 1.00 45.75 93 ILE A CA 1
ATOM 748 C C . ILE A 1 93 ? 49.024 -3.957 -21.433 1.00 45.75 93 ILE A C 1
ATOM 750 O O . ILE A 1 93 ? 49.525 -5.083 -21.482 1.00 45.75 93 ILE A O 1
ATOM 754 N N . THR A 1 94 ? 48.478 -3.459 -20.328 1.00 43.91 94 THR A N 1
ATOM 755 C CA . THR A 1 94 ? 48.405 -4.101 -19.014 1.00 43.91 94 THR A CA 1
ATOM 756 C C . THR A 1 94 ? 47.050 -4.792 -18.884 1.00 43.91 94 THR A C 1
ATOM 758 O O . THR A 1 94 ? 46.019 -4.153 -19.080 1.00 43.91 94 THR A O 1
ATOM 761 N N . TRP A 1 95 ? 47.033 -6.103 -18.628 1.00 47.78 95 TRP A N 1
ATOM 762 C CA . TRP A 1 95 ? 45.817 -6.928 -18.689 1.00 47.78 95 TRP A CA 1
ATOM 763 C C . TRP A 1 95 ? 45.537 -7.633 -17.360 1.00 47.78 95 TRP A C 1
ATOM 765 O O . TRP A 1 95 ? 45.984 -8.763 -17.147 1.00 47.78 95 TRP A O 1
ATOM 775 N N . ASP A 1 96 ? 44.770 -6.982 -16.494 1.00 46.62 96 ASP A N 1
ATOM 776 C CA . ASP A 1 96 ? 44.414 -7.474 -15.160 1.00 46.62 96 ASP A CA 1
ATOM 777 C C . ASP A 1 96 ? 43.265 -8.494 -15.225 1.00 46.62 96 ASP A C 1
ATOM 779 O O . ASP A 1 96 ? 42.356 -8.352 -16.045 1.00 46.62 96 ASP A O 1
ATOM 783 N N . GLU A 1 97 ? 43.299 -9.535 -14.385 1.00 47.66 97 GLU A N 1
ATOM 784 C CA . GLU A 1 97 ? 42.210 -10.522 -14.306 1.00 47.66 97 GLU A CA 1
ATOM 785 C C . GLU A 1 97 ? 40.994 -9.912 -13.592 1.00 47.66 97 GLU A C 1
ATOM 787 O O . GLU A 1 97 ? 41.110 -9.425 -12.470 1.00 47.66 97 GLU A O 1
ATOM 792 N N . ILE A 1 98 ? 39.824 -9.965 -14.235 1.00 48.19 98 ILE A N 1
ATOM 793 C CA . ILE A 1 98 ? 38.545 -9.517 -13.660 1.00 48.19 98 ILE A CA 1
ATOM 794 C C . ILE A 1 98 ? 37.885 -10.680 -12.917 1.00 48.19 98 ILE A C 1
ATOM 796 O O . ILE A 1 98 ? 37.383 -10.529 -11.807 1.00 48.19 98 ILE A O 1
ATOM 800 N N . CYS A 1 99 ? 37.846 -11.853 -13.559 1.00 42.44 99 CYS A N 1
ATOM 801 C CA . CYS A 1 99 ? 37.292 -13.068 -12.978 1.00 42.44 99 CYS A CA 1
ATOM 802 C C . CYS A 1 99 ? 37.738 -14.346 -13.708 1.00 42.44 99 CYS A C 1
ATOM 804 O O . CYS A 1 99 ? 38.143 -14.349 -14.872 1.00 42.44 99 CYS A O 1
ATOM 806 N N . THR A 1 100 ? 37.594 -15.448 -12.982 1.00 39.31 100 THR A N 1
ATOM 807 C CA . THR A 1 100 ? 37.680 -16.841 -13.400 1.00 39.31 100 THR A CA 1
ATOM 808 C C . THR A 1 100 ? 36.361 -17.470 -12.987 1.00 39.31 100 THR A C 1
ATOM 810 O O . THR A 1 100 ? 36.026 -17.436 -11.808 1.00 39.31 100 THR A O 1
ATOM 813 N N . VAL A 1 101 ? 35.641 -18.048 -13.936 1.00 41.97 101 VAL A N 1
ATOM 814 C CA . VAL A 1 101 ? 34.374 -18.743 -13.717 1.00 41.97 101 VAL A CA 1
ATOM 815 C C . VAL A 1 101 ? 34.632 -20.244 -13.742 1.00 41.97 101 VAL A C 1
ATOM 817 O O . VAL A 1 101 ? 35.284 -20.730 -14.669 1.00 41.97 101 VAL A O 1
ATOM 820 N N . ASN A 1 102 ? 34.132 -20.971 -12.745 1.00 39.91 102 ASN A N 1
ATOM 821 C CA . ASN A 1 102 ? 34.176 -22.431 -12.690 1.00 39.91 102 ASN A CA 1
ATOM 822 C C . ASN A 1 102 ? 32.845 -23.038 -13.169 1.00 39.91 102 ASN A C 1
ATOM 824 O O . ASN A 1 102 ? 31.783 -22.681 -12.669 1.00 39.91 102 ASN A O 1
ATOM 828 N N . LEU A 1 103 ? 32.924 -23.937 -14.150 1.00 38.56 103 LEU A N 1
ATOM 829 C CA . LEU A 1 103 ? 31.796 -24.606 -14.807 1.00 38.56 103 LEU A CA 1
ATOM 830 C C . LEU A 1 103 ? 31.493 -25.971 -14.162 1.00 38.56 103 LEU A C 1
ATOM 832 O O . LEU A 1 103 ? 30.337 -26.380 -14.100 1.00 38.56 103 LEU A O 1
ATOM 836 N N . ASN A 1 104 ? 32.525 -26.667 -13.661 1.00 33.50 104 ASN A N 1
ATOM 837 C CA . ASN A 1 104 ? 32.400 -28.020 -13.094 1.00 33.50 104 ASN A CA 1
ATOM 838 C C . ASN A 1 104 ? 32.201 -28.043 -11.572 1.00 33.50 104 ASN A C 1
ATOM 840 O O . ASN A 1 104 ? 31.718 -29.038 -11.034 1.00 33.50 104 ASN A O 1
ATOM 844 N N . GLU A 1 105 ? 32.517 -26.947 -10.882 1.00 35.62 105 GLU A N 1
ATOM 845 C CA . GLU A 1 105 ? 32.114 -26.721 -9.492 1.00 35.62 105 GLU A CA 1
ATOM 846 C C . GLU A 1 105 ? 31.135 -25.537 -9.453 1.00 35.62 105 GLU A C 1
ATOM 848 O O . GLU A 1 105 ? 31.540 -24.418 -9.127 1.00 35.62 105 GLU A O 1
ATOM 853 N N . PRO A 1 106 ? 29.846 -25.745 -9.794 1.00 34.44 106 PRO A N 1
ATOM 854 C CA . PRO A 1 106 ? 28.815 -24.792 -9.428 1.00 34.44 106 PRO A CA 1
ATOM 855 C C . PRO A 1 106 ? 28.731 -24.776 -7.900 1.00 34.44 106 PRO A C 1
ATOM 857 O O . PRO A 1 106 ? 28.186 -25.699 -7.287 1.00 34.44 106 PRO A O 1
ATOM 860 N N . GLU A 1 107 ? 29.287 -23.735 -7.275 1.00 31.28 107 GLU A N 1
ATOM 861 C CA . GLU A 1 107 ? 29.061 -23.470 -5.856 1.00 31.28 107 GLU A CA 1
ATOM 862 C C . GLU A 1 107 ? 27.547 -23.383 -5.640 1.00 31.28 107 GLU A C 1
ATOM 864 O O . GLU A 1 107 ? 26.874 -22.482 -6.147 1.00 31.28 107 GLU A O 1
ATOM 869 N N . ARG A 1 108 ? 26.993 -24.376 -4.931 1.00 27.02 108 ARG A N 1
ATOM 870 C CA . ARG A 1 108 ? 25.591 -24.360 -4.509 1.00 27.02 108 ARG A CA 1
ATOM 871 C C . ARG A 1 108 ? 25.352 -23.058 -3.755 1.00 27.02 108 ARG A C 1
ATOM 873 O O . ARG A 1 108 ? 26.099 -22.767 -2.820 1.00 27.02 108 ARG A O 1
ATOM 880 N N . CYS A 1 109 ? 24.292 -22.327 -4.099 1.00 26.16 109 CYS A N 1
ATOM 881 C CA . CYS A 1 109 ? 23.807 -21.270 -3.217 1.00 26.16 109 CYS A CA 1
ATOM 882 C C . CYS A 1 109 ? 23.519 -21.923 -1.844 1.00 26.16 109 CYS A C 1
ATOM 884 O O . CYS A 1 109 ? 22.788 -22.921 -1.805 1.00 26.16 109 CYS A O 1
ATOM 886 N N . PRO A 1 110 ? 24.193 -21.506 -0.756 1.00 28.36 110 PRO A N 1
ATOM 887 C CA . PRO A 1 110 ? 24.448 -22.426 0.346 1.00 28.36 110 PRO A CA 1
ATOM 888 C C . PRO A 1 110 ? 23.311 -22.474 1.371 1.00 28.36 110 PRO A C 1
ATOM 890 O O . PRO A 1 110 ? 23.334 -21.750 2.364 1.00 28.36 110 PRO A O 1
ATOM 893 N N . PHE A 1 111 ? 22.413 -23.445 1.201 1.00 22.16 111 PHE A N 1
ATOM 894 C CA . PHE A 1 111 ? 21.934 -24.219 2.352 1.00 22.16 111 PHE A CA 1
ATOM 895 C C . PHE A 1 111 ? 22.988 -25.287 2.730 1.00 22.16 111 PHE A C 1
ATOM 897 O O . PHE A 1 111 ? 23.773 -25.706 1.869 1.00 22.16 111 PHE A O 1
ATOM 904 N N . PRO A 1 112 ? 23.109 -25.657 4.018 1.00 27.33 112 PRO A N 1
ATOM 905 C CA . PRO A 1 112 ? 24.408 -26.018 4.585 1.00 27.33 112 PRO A CA 1
ATOM 906 C C . PRO A 1 112 ? 24.841 -27.477 4.391 1.00 27.33 112 PRO A C 1
ATOM 908 O O . PRO A 1 112 ? 24.069 -28.406 4.591 1.00 27.33 112 PRO A O 1
ATOM 911 N N . GLU A 1 113 ? 26.147 -27.660 4.172 1.00 23.70 113 GLU A N 1
ATOM 912 C CA . GLU A 1 113 ? 26.948 -28.665 4.890 1.00 23.70 113 GLU A CA 1
ATOM 913 C C . GLU A 1 113 ? 28.439 -28.243 4.877 1.00 23.70 113 GLU A C 1
ATOM 915 O O . GLU A 1 113 ? 29.144 -28.428 3.888 1.00 23.70 113 GLU A O 1
ATOM 920 N N . GLY A 1 114 ? 28.930 -27.647 5.977 1.00 24.41 114 GLY A N 1
ATOM 921 C CA . GLY A 1 114 ? 30.362 -27.346 6.193 1.00 24.41 114 GLY A CA 1
ATOM 922 C C . GLY A 1 114 ? 30.799 -25.869 6.084 1.00 24.41 114 GLY A C 1
ATOM 923 O O . GLY A 1 114 ? 30.812 -25.271 5.014 1.00 24.41 114 GLY A O 1
ATOM 924 N N . LYS A 1 115 ? 31.244 -25.296 7.213 1.00 26.09 115 LYS A N 1
ATOM 925 C CA . LYS A 1 115 ? 31.960 -23.997 7.342 1.00 26.09 115 LYS A CA 1
ATOM 926 C C . LYS A 1 115 ? 33.462 -24.183 6.973 1.00 26.09 115 LYS A C 1
ATOM 928 O O . LYS A 1 115 ? 33.936 -25.308 7.142 1.00 26.09 115 LYS A O 1
ATOM 933 N N . PRO A 1 116 ? 34.237 -23.154 6.525 1.00 23.80 116 PRO A N 1
ATOM 934 C CA . PRO A 1 116 ? 34.283 -21.812 7.134 1.00 23.80 116 PRO A CA 1
ATOM 935 C C . PRO A 1 116 ? 34.397 -20.581 6.199 1.00 23.80 116 PRO A C 1
ATOM 937 O O . PRO A 1 116 ? 34.677 -20.673 5.010 1.00 23.80 116 PRO A O 1
ATOM 940 N N . VAL A 1 117 ? 34.232 -19.399 6.806 1.00 28.48 117 VAL A N 1
ATOM 941 C CA . VAL A 1 117 ? 34.462 -18.055 6.224 1.00 28.48 117 VAL A CA 1
ATOM 942 C C . VAL A 1 117 ? 35.935 -17.636 6.428 1.00 28.48 117 VAL A C 1
ATOM 944 O O . VAL A 1 117 ? 36.546 -18.081 7.404 1.00 28.48 117 VAL A O 1
ATOM 947 N N . PRO A 1 118 ? 36.521 -16.783 5.560 1.00 24.75 118 PRO A N 1
ATOM 948 C CA . PRO A 1 118 ? 36.457 -15.336 5.820 1.00 24.75 118 PRO A CA 1
ATOM 949 C C . PRO A 1 118 ? 36.238 -14.467 4.561 1.00 24.75 118 PRO A C 1
ATOM 951 O O . PRO A 1 118 ? 36.410 -14.909 3.427 1.00 24.75 118 PRO A O 1
ATOM 954 N N . TYR A 1 119 ? 35.877 -13.197 4.767 1.00 26.00 119 TYR A N 1
ATOM 955 C CA . TYR A 1 119 ? 35.821 -12.175 3.714 1.00 26.00 119 TYR A CA 1
ATOM 956 C C . TYR A 1 119 ? 37.088 -11.307 3.776 1.00 26.00 119 TYR A C 1
ATOM 958 O O . TYR A 1 119 ? 37.395 -10.759 4.831 1.00 26.00 119 TYR A O 1
ATOM 966 N N . ASP A 1 120 ? 37.788 -11.157 2.651 1.00 22.67 120 ASP A N 1
ATOM 967 C CA . ASP A 1 120 ? 38.818 -10.128 2.440 1.00 22.67 120 ASP A CA 1
ATOM 968 C C . ASP A 1 120 ? 38.322 -9.149 1.358 1.00 22.67 120 ASP A C 1
ATOM 970 O O . ASP A 1 120 ? 37.551 -9.531 0.470 1.00 22.67 120 ASP A O 1
ATOM 974 N N . ILE A 1 121 ? 38.731 -7.886 1.453 1.00 34.44 121 ILE A N 1
ATOM 975 C CA . ILE A 1 121 ? 38.325 -6.768 0.593 1.00 34.44 121 ILE A CA 1
ATOM 976 C C . ILE A 1 121 ? 39.505 -6.383 -0.315 1.00 34.44 121 ILE A C 1
ATOM 978 O O . ILE A 1 121 ? 39.943 -5.236 -0.378 1.00 34.44 121 ILE A O 1
ATOM 982 N N . SER A 1 122 ? 40.042 -7.369 -1.036 1.00 22.19 122 SER A N 1
ATOM 983 C CA . SER A 1 122 ? 40.967 -7.142 -2.148 1.00 22.19 122 SER A CA 1
ATOM 984 C C . SER A 1 122 ? 40.873 -8.264 -3.195 1.00 22.19 122 SER A C 1
ATOM 986 O O . SER A 1 122 ? 40.842 -9.442 -2.856 1.00 22.19 122 SER A O 1
ATOM 988 N N . GLY A 1 123 ? 40.785 -7.892 -4.480 1.00 28.58 123 GLY A N 1
ATOM 989 C CA . GLY A 1 123 ? 40.943 -8.808 -5.623 1.00 28.58 123 GLY A CA 1
ATOM 990 C C . GLY A 1 123 ? 39.964 -9.989 -5.722 1.00 28.58 123 GLY A C 1
ATOM 991 O O . GLY A 1 123 ? 40.416 -11.122 -5.878 1.00 28.58 123 GLY A O 1
ATOM 992 N N . LYS A 1 124 ? 38.642 -9.763 -5.651 1.00 27.47 124 LYS A N 1
ATOM 993 C CA . LYS A 1 124 ? 37.656 -10.854 -5.777 1.00 27.47 124 LYS A CA 1
ATOM 994 C C . LYS A 1 124 ? 37.229 -11.172 -7.212 1.00 27.47 124 LYS A C 1
ATOM 996 O O . LYS A 1 124 ? 36.563 -10.393 -7.884 1.00 27.47 124 LYS A O 1
ATOM 1001 N N . THR A 1 125 ? 37.553 -12.401 -7.587 1.00 25.72 125 THR A N 1
ATOM 1002 C CA . THR A 1 125 ? 37.067 -13.186 -8.720 1.00 25.72 125 THR A CA 1
ATOM 1003 C C . THR A 1 125 ? 35.573 -13.527 -8.588 1.00 25.72 125 THR A C 1
ATOM 1005 O O . THR A 1 125 ? 35.163 -14.049 -7.553 1.00 25.72 125 THR A O 1
ATOM 1008 N N . TYR A 1 126 ? 34.768 -13.315 -9.635 1.00 30.05 126 TYR A N 1
ATOM 1009 C CA . TYR A 1 126 ? 33.346 -13.706 -9.667 1.00 30.05 126 TYR A CA 1
ATOM 1010 C C . TYR A 1 126 ? 33.128 -15.104 -10.281 1.00 30.05 126 TYR A C 1
ATOM 1012 O O . TYR A 1 126 ? 33.419 -15.311 -11.459 1.00 30.05 126 TYR A O 1
ATOM 1020 N N . ASN A 1 127 ? 32.563 -16.038 -9.506 1.00 29.02 127 ASN A N 1
ATOM 1021 C CA . ASN A 1 127 ? 32.073 -17.335 -9.990 1.00 29.02 127 ASN A CA 1
ATOM 1022 C C . ASN A 1 127 ? 30.605 -17.216 -10.435 1.00 29.02 127 ASN A C 1
ATOM 1024 O O . ASN A 1 127 ? 29.693 -17.276 -9.612 1.00 29.02 127 ASN A O 1
ATOM 1028 N N . PHE A 1 128 ? 30.359 -17.088 -11.739 1.00 34.12 128 PHE A N 1
ATOM 1029 C CA . PHE A 1 128 ? 29.007 -17.198 -12.294 1.00 34.12 128 PHE A CA 1
ATOM 1030 C C . PHE A 1 128 ? 28.667 -18.667 -12.566 1.00 34.12 128 PHE A C 1
ATOM 1032 O O . PHE A 1 128 ? 29.138 -19.242 -13.549 1.00 34.12 128 PHE A O 1
ATOM 1039 N N . GLY A 1 129 ? 27.833 -19.276 -11.718 1.00 31.91 129 GLY A N 1
ATOM 1040 C CA . GLY A 1 129 ? 27.317 -20.623 -11.974 1.00 31.91 129 GLY A CA 1
ATOM 1041 C C . GLY A 1 129 ? 26.712 -20.702 -13.379 1.00 31.91 129 GLY A C 1
ATOM 1042 O O . GLY A 1 129 ? 25.907 -19.854 -13.759 1.00 31.91 129 GLY A O 1
ATOM 1043 N N . THR A 1 130 ? 27.146 -21.672 -14.176 1.00 33.34 130 THR A N 1
ATOM 1044 C CA . THR A 1 130 ? 26.839 -21.761 -15.610 1.00 33.34 130 THR A CA 1
ATOM 1045 C C . THR A 1 130 ? 26.666 -23.221 -16.016 1.00 33.34 130 THR A C 1
ATOM 1047 O O . THR A 1 130 ? 27.364 -24.099 -15.518 1.00 33.34 130 THR A O 1
ATOM 1050 N N . TYR A 1 131 ? 25.715 -23.490 -16.908 1.00 34.88 131 TYR A N 1
ATOM 1051 C CA . TYR A 1 131 ? 25.376 -24.829 -17.384 1.00 34.88 131 TYR A CA 1
ATOM 1052 C C . TYR A 1 131 ?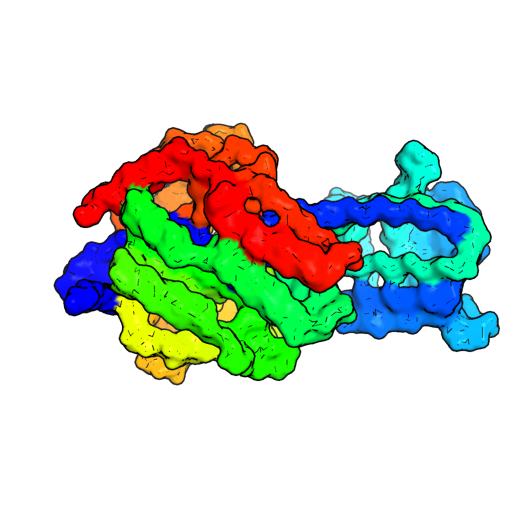 25.079 -24.827 -18.885 1.00 34.88 131 TYR A C 1
ATOM 1054 O O . TYR A 1 131 ? 24.732 -23.805 -19.476 1.00 34.88 131 TYR A O 1
ATOM 1062 N N . LEU A 1 132 ? 25.214 -25.994 -19.515 1.00 30.31 132 LEU A N 1
ATOM 1063 C CA . LEU A 1 132 ? 24.914 -26.176 -20.933 1.00 30.31 132 LEU A CA 1
ATOM 1064 C C . LEU A 1 132 ? 23.533 -26.812 -21.103 1.00 30.31 132 LEU A C 1
ATOM 1066 O O . LEU A 1 132 ? 23.298 -27.930 -20.647 1.00 30.31 132 LEU A O 1
ATOM 1070 N N . TYR A 1 133 ? 22.638 -26.124 -21.811 1.00 30.98 133 TYR A N 1
ATOM 1071 C CA . TYR A 1 133 ? 21.337 -26.659 -22.218 1.00 30.98 133 TYR A CA 1
ATOM 1072 C C . TYR A 1 133 ? 21.121 -26.413 -23.711 1.00 30.98 133 TYR A C 1
ATOM 1074 O O . TYR A 1 133 ? 21.284 -25.292 -24.186 1.00 30.98 133 TYR A O 1
ATOM 1082 N N . ASP A 1 134 ? 20.787 -27.465 -24.466 1.00 28.94 134 ASP A N 1
ATOM 1083 C CA . ASP A 1 134 ? 20.543 -27.396 -25.920 1.00 28.94 134 ASP A CA 1
ATOM 1084 C C . ASP A 1 134 ? 21.656 -26.658 -26.709 1.00 28.94 134 ASP A C 1
ATOM 1086 O O . ASP A 1 134 ? 21.401 -25.853 -27.604 1.00 28.94 134 ASP A O 1
ATOM 1090 N N . GLY A 1 135 ? 22.919 -26.891 -26.321 1.00 29.41 135 GLY A N 1
ATOM 1091 C CA . GLY A 1 135 ? 24.107 -26.281 -26.936 1.00 29.41 135 GLY A CA 1
ATOM 1092 C C . GLY A 1 135 ? 24.364 -24.806 -26.588 1.00 29.41 135 GLY A C 1
ATOM 1093 O O . GLY A 1 135 ? 25.223 -24.187 -27.212 1.00 29.41 135 GLY A O 1
ATOM 1094 N N . LYS A 1 136 ? 23.639 -24.236 -25.619 1.00 32.25 136 LYS A N 1
ATOM 1095 C CA . LYS A 1 136 ? 23.688 -22.813 -25.235 1.00 32.25 136 LYS A CA 1
ATOM 1096 C C . LYS A 1 136 ? 24.307 -22.662 -23.847 1.00 32.25 136 LYS A C 1
ATOM 1098 O O . LYS A 1 136 ? 24.125 -23.541 -23.004 1.00 32.25 136 LYS A O 1
ATOM 1103 N N . ILE A 1 137 ? 25.011 -21.553 -23.608 1.00 34.28 137 ILE A N 1
ATOM 1104 C CA . ILE A 1 137 ? 25.551 -21.226 -22.282 1.00 34.28 137 ILE A CA 1
ATOM 1105 C C . ILE A 1 137 ? 24.433 -20.557 -21.485 1.00 34.28 137 ILE A C 1
ATOM 1107 O O . ILE A 1 137 ? 24.129 -19.377 -21.664 1.00 34.28 137 ILE A O 1
ATOM 1111 N N . CYS A 1 138 ? 23.807 -21.330 -20.607 1.00 35.47 138 CYS A N 1
ATOM 1112 C CA . CYS A 1 138 ? 22.869 -20.810 -19.631 1.00 35.47 138 CYS A CA 1
ATOM 1113 C C . CYS A 1 138 ? 23.638 -20.391 -18.378 1.00 35.47 138 CYS A C 1
ATOM 1115 O O . CYS A 1 138 ? 24.501 -21.120 -17.887 1.00 35.47 138 CYS A O 1
ATOM 1117 N N . PHE A 1 139 ? 23.302 -19.229 -17.833 1.00 37.53 139 PHE A N 1
ATOM 1118 C CA . PHE A 1 139 ? 23.697 -18.877 -16.476 1.00 37.53 139 PHE A CA 1
ATOM 1119 C C . PHE A 1 139 ? 22.695 -19.519 -15.503 1.00 37.53 139 PHE A C 1
ATOM 1121 O O . PHE A 1 139 ? 21.507 -19.631 -15.817 1.00 37.53 139 PHE A O 1
ATOM 1128 N N . ASN A 1 140 ? 23.166 -19.951 -14.332 1.00 34.06 140 ASN A N 1
ATOM 1129 C CA . ASN A 1 140 ? 22.298 -20.181 -13.174 1.00 34.06 140 ASN A CA 1
ATOM 1130 C C . ASN A 1 140 ? 21.592 -18.864 -12.799 1.00 34.06 140 ASN A C 1
ATOM 1132 O O . ASN A 1 140 ? 21.951 -17.805 -13.305 1.00 34.06 140 ASN A O 1
ATOM 1136 N N . GLU A 1 141 ? 20.614 -18.924 -11.896 1.00 33.66 141 GLU A N 1
ATOM 1137 C CA . GLU A 1 141 ? 19.965 -17.748 -11.297 1.00 33.66 141 GLU A CA 1
ATOM 1138 C C . GLU A 1 141 ? 21.012 -16.722 -10.810 1.00 33.66 141 GLU A C 1
ATOM 1140 O O . GLU A 1 141 ? 21.666 -16.914 -9.783 1.00 33.66 141 GLU A O 1
ATOM 1145 N N . VAL A 1 142 ? 21.219 -15.646 -11.581 1.00 31.95 142 VAL A N 1
ATOM 1146 C CA . VAL A 1 142 ? 22.186 -14.595 -11.245 1.00 31.95 142 VAL A CA 1
ATOM 1147 C C . VAL A 1 142 ? 21.469 -13.533 -10.427 1.00 31.95 142 VAL A C 1
ATOM 1149 O O . VAL A 1 142 ? 20.845 -12.632 -10.984 1.00 31.95 142 VAL A O 1
ATOM 1152 N N . ARG A 1 143 ? 21.611 -13.592 -9.100 1.00 36.09 143 ARG A N 1
ATOM 1153 C CA . ARG A 1 143 ? 21.242 -12.480 -8.211 1.00 36.09 143 ARG A CA 1
ATOM 1154 C C . ARG A 1 143 ? 22.259 -11.338 -8.318 1.00 36.09 143 ARG A C 1
ATOM 1156 O O . ARG A 1 143 ? 23.045 -11.081 -7.410 1.00 36.09 143 ARG A O 1
ATOM 1163 N N . SER A 1 144 ? 22.265 -10.660 -9.464 1.00 32.34 144 SER A N 1
ATOM 1164 C CA . SER A 1 144 ? 22.863 -9.335 -9.631 1.00 32.34 144 SER A CA 1
ATOM 1165 C C . SER A 1 144 ? 21.890 -8.444 -10.394 1.00 32.34 144 SER A C 1
ATOM 1167 O O . SER A 1 144 ? 21.272 -8.862 -11.369 1.00 32.34 144 SER A O 1
ATOM 1169 N N . ARG A 1 145 ? 21.752 -7.189 -9.959 1.00 33.84 145 ARG A N 1
ATOM 1170 C CA . ARG A 1 145 ? 20.699 -6.290 -10.471 1.00 33.84 145 ARG A CA 1
ATOM 1171 C C . ARG A 1 145 ? 20.874 -5.919 -11.946 1.00 33.84 145 ARG A C 1
ATOM 1173 O O . ARG A 1 145 ? 19.910 -5.548 -12.605 1.00 33.84 145 ARG A O 1
ATOM 1180 N N . PHE A 1 146 ? 22.095 -6.044 -12.467 1.00 33.88 146 PHE A N 1
ATOM 1181 C CA . PHE A 1 146 ? 22.407 -5.916 -13.886 1.00 33.88 146 PHE A CA 1
ATOM 1182 C C . PHE A 1 146 ? 23.581 -6.830 -14.265 1.00 33.88 146 PHE A C 1
ATOM 1184 O O . PHE A 1 146 ? 24.511 -7.009 -13.475 1.00 33.88 146 PHE A O 1
ATOM 1191 N N . VAL A 1 147 ? 23.587 -7.326 -15.506 1.00 32.75 147 VAL A N 1
ATOM 1192 C CA . VAL A 1 147 ? 24.785 -7.830 -16.196 1.00 32.75 147 VAL A CA 1
ATOM 1193 C C . VAL A 1 147 ? 24.800 -7.225 -17.599 1.00 32.75 147 VAL A C 1
ATOM 1195 O O . VAL A 1 147 ? 23.881 -7.455 -18.383 1.00 32.75 147 VAL A O 1
ATOM 1198 N N . LYS A 1 148 ? 25.837 -6.447 -17.933 1.00 32.75 148 LYS A N 1
ATOM 1199 C CA . LYS A 1 148 ? 26.014 -5.866 -19.272 1.00 32.75 148 LYS A CA 1
ATOM 1200 C C . LYS A 1 148 ? 27.133 -6.590 -20.017 1.00 32.75 148 LYS A C 1
ATOM 1202 O O . LYS A 1 148 ? 28.234 -6.728 -19.493 1.00 32.75 148 LYS A O 1
ATOM 1207 N N . LEU A 1 149 ? 26.858 -7.018 -21.248 1.00 33.78 149 LEU A N 1
ATOM 1208 C CA . LEU A 1 149 ? 27.823 -7.637 -22.158 1.00 33.78 149 LEU A CA 1
ATOM 1209 C C . LEU A 1 149 ? 27.702 -6.960 -23.527 1.00 33.78 149 LEU A C 1
ATOM 1211 O O . LEU A 1 149 ? 26.660 -7.063 -24.168 1.00 33.78 149 LEU A O 1
ATOM 1215 N N . GLU A 1 150 ? 28.755 -6.279 -23.980 1.00 30.19 150 GLU A N 1
ATOM 1216 C CA . GLU A 1 150 ? 28.808 -5.626 -25.295 1.00 30.19 150 GLU A CA 1
ATOM 1217 C C . GLU A 1 150 ? 30.061 -6.068 -26.058 1.00 30.19 150 GLU A C 1
ATOM 1219 O O . GLU A 1 150 ? 31.146 -6.189 -25.491 1.00 30.19 150 GLU A O 1
ATOM 1224 N N . CYS A 1 151 ? 29.893 -6.370 -27.347 1.00 30.81 151 CYS A N 1
ATOM 1225 C CA . CYS A 1 151 ? 30.902 -6.998 -28.194 1.00 30.81 151 CYS A CA 1
ATOM 1226 C C . CYS A 1 151 ? 30.991 -6.283 -29.540 1.00 30.81 151 CYS A C 1
ATOM 1228 O O . CYS A 1 151 ? 29.974 -6.083 -30.201 1.00 30.81 151 CYS A O 1
ATOM 1230 N N . GLU A 1 152 ? 32.215 -6.004 -29.987 1.00 32.12 152 GLU A N 1
ATOM 1231 C CA . GLU A 1 152 ? 32.488 -5.524 -31.339 1.00 32.12 152 GLU A CA 1
ATOM 1232 C C . GLU A 1 152 ? 33.300 -6.594 -32.110 1.00 32.12 152 GLU A C 1
ATOM 1234 O O . GLU A 1 152 ? 34.482 -6.416 -32.392 1.00 32.12 152 GLU A O 1
ATOM 1239 N N . SER A 1 153 ? 32.614 -7.707 -32.460 1.00 33.28 153 SER A N 1
ATOM 1240 C CA . SER A 1 153 ? 32.892 -8.750 -33.499 1.00 33.28 153 SER A CA 1
ATOM 1241 C C . SER A 1 153 ? 33.274 -10.226 -33.126 1.00 33.28 153 SER A C 1
ATOM 1243 O O . SER A 1 153 ? 34.309 -10.507 -32.524 1.00 33.28 153 SER A O 1
ATOM 1245 N N . SER A 1 154 ? 32.428 -11.182 -33.590 1.00 35.84 154 SER A N 1
ATOM 1246 C CA . SER A 1 154 ? 32.624 -12.545 -34.203 1.00 35.84 154 SER A CA 1
ATOM 1247 C C . SER A 1 154 ? 33.617 -13.576 -33.625 1.00 35.84 154 SER A C 1
ATOM 1249 O O . SER A 1 154 ? 34.805 -13.287 -33.652 1.00 35.84 154 SER A O 1
ATOM 1251 N N . ASN A 1 155 ? 33.305 -14.829 -33.206 1.00 31.48 155 ASN A N 1
ATOM 1252 C CA . ASN A 1 155 ? 32.137 -15.751 -33.307 1.00 31.48 155 ASN A CA 1
ATOM 1253 C C . ASN A 1 155 ? 32.023 -16.642 -32.021 1.00 31.48 155 ASN A C 1
ATOM 1255 O O . ASN A 1 155 ? 33.077 -17.127 -31.620 1.00 31.48 155 ASN A O 1
ATOM 1259 N N . GLU A 1 156 ? 30.910 -17.022 -31.351 1.00 33.38 156 GLU A N 1
ATOM 1260 C CA . GLU A 1 156 ? 29.445 -16.722 -31.278 1.00 33.38 156 GLU A CA 1
ATOM 1261 C C . GLU A 1 156 ? 28.925 -17.215 -29.887 1.00 33.38 156 GLU A C 1
ATOM 1263 O O . GLU A 1 156 ? 29.313 -18.308 -29.477 1.00 33.38 156 GLU A O 1
ATOM 1268 N N . ILE A 1 157 ? 28.074 -16.464 -29.152 1.00 33.31 157 ILE A N 1
ATOM 1269 C CA . ILE A 1 157 ? 27.540 -16.846 -27.811 1.00 33.31 157 ILE A CA 1
ATOM 1270 C C . ILE A 1 157 ? 26.041 -16.527 -27.691 1.00 33.31 157 ILE A C 1
ATOM 1272 O O . ILE A 1 157 ? 25.623 -15.384 -27.832 1.00 33.31 157 ILE A O 1
ATOM 1276 N N . SER A 1 158 ? 25.231 -17.514 -27.301 1.00 31.44 158 SER A N 1
ATOM 1277 C CA . SER A 1 158 ? 23.845 -17.281 -26.867 1.00 31.44 158 SER A CA 1
ATOM 1278 C C . SER A 1 158 ? 23.730 -17.389 -25.349 1.00 31.44 158 SER A C 1
ATOM 1280 O O . SER A 1 158 ? 24.222 -18.351 -24.761 1.00 31.44 158 SER A O 1
ATOM 1282 N N . ALA A 1 159 ? 23.069 -16.403 -24.742 1.00 32.12 159 ALA A N 1
ATOM 1283 C CA . ALA A 1 159 ? 22.784 -16.337 -23.316 1.00 32.12 159 ALA A CA 1
ATOM 1284 C C . ALA A 1 159 ? 21.280 -16.128 -23.088 1.00 32.12 159 ALA A C 1
ATOM 1286 O O . ALA A 1 159 ? 20.618 -15.393 -23.823 1.00 32.12 159 ALA A O 1
ATOM 1287 N N . ILE A 1 160 ? 20.741 -16.766 -22.052 1.00 29.38 160 ILE A N 1
ATOM 1288 C CA . ILE A 1 160 ? 19.369 -16.549 -21.587 1.00 29.38 160 ILE A CA 1
ATOM 1289 C C . ILE A 1 160 ? 19.475 -15.896 -20.215 1.00 29.38 160 ILE A C 1
ATOM 1291 O O . ILE A 1 160 ? 19.930 -16.533 -19.267 1.00 29.38 160 ILE A O 1
ATOM 1295 N N . MET A 1 161 ? 19.074 -14.628 -20.119 1.00 34.06 161 MET A N 1
ATOM 1296 C CA . MET A 1 161 ? 18.890 -13.953 -18.837 1.00 34.06 161 MET A CA 1
ATOM 1297 C C . MET A 1 161 ? 17.395 -13.866 -18.552 1.00 34.06 161 MET A C 1
ATOM 1299 O O . MET A 1 161 ? 16.662 -13.165 -19.253 1.00 34.06 161 MET A O 1
ATOM 1303 N N . ARG A 1 162 ? 16.954 -14.586 -17.517 1.00 34.06 162 ARG A N 1
ATOM 1304 C CA . ARG A 1 162 ? 15.669 -14.331 -16.871 1.00 34.06 162 ARG A CA 1
ATOM 1305 C C . ARG A 1 162 ? 15.862 -13.204 -15.871 1.00 34.06 162 ARG A C 1
ATOM 1307 O O . ARG A 1 162 ? 16.349 -13.431 -14.770 1.00 34.06 162 ARG A O 1
ATOM 1314 N N . TYR A 1 163 ? 15.478 -12.003 -16.275 1.00 41.50 163 TYR A N 1
ATOM 1315 C CA . TYR A 1 163 ? 15.189 -10.920 -15.347 1.00 41.50 163 TYR A CA 1
ATOM 1316 C C . TYR A 1 163 ? 13.779 -11.191 -14.806 1.00 41.50 163 TYR A C 1
ATOM 1318 O O . TYR A 1 163 ? 12.794 -10.767 -15.408 1.00 41.50 163 TYR A O 1
ATOM 1326 N N . GLY A 1 164 ? 13.687 -11.992 -13.738 1.00 40.75 164 GLY A N 1
ATOM 1327 C CA . GLY A 1 164 ? 12.401 -12.351 -13.129 1.00 40.75 164 GLY A CA 1
ATOM 1328 C C . GLY A 1 164 ? 11.668 -11.123 -12.596 1.00 40.75 164 GLY A C 1
ATOM 1329 O O . GLY A 1 164 ? 10.509 -10.898 -12.930 1.00 40.75 164 GLY A O 1
ATOM 1330 N N . ASP A 1 165 ? 12.403 -10.293 -11.857 1.00 51.44 165 ASP A N 1
ATOM 1331 C CA . ASP A 1 165 ? 11.833 -9.343 -10.910 1.00 51.44 165 ASP A CA 1
ATOM 1332 C C . ASP A 1 165 ? 12.421 -7.941 -11.132 1.00 51.44 165 ASP A C 1
ATOM 1334 O O . ASP A 1 165 ? 13.403 -7.534 -10.506 1.00 51.44 165 ASP A O 1
ATOM 1338 N N . VAL A 1 166 ? 11.842 -7.189 -12.072 1.00 60.16 166 VAL A N 1
ATOM 1339 C CA . VAL A 1 166 ? 12.154 -5.761 -12.236 1.00 60.16 166 VAL A CA 1
ATOM 1340 C C . VAL A 1 166 ? 11.248 -4.957 -11.311 1.00 60.16 166 VAL A C 1
ATOM 1342 O O . VAL A 1 166 ? 10.061 -4.786 -11.568 1.00 60.16 166 VAL A O 1
ATOM 1345 N N . ASP A 1 167 ? 11.833 -4.478 -10.217 1.00 74.75 167 ASP A N 1
ATOM 1346 C CA . ASP A 1 167 ? 11.151 -3.659 -9.217 1.00 74.75 167 ASP A CA 1
ATOM 1347 C C . ASP A 1 167 ? 10.877 -2.212 -9.690 1.00 74.75 167 ASP A C 1
ATOM 1349 O O . ASP A 1 167 ? 11.256 -1.783 -10.791 1.00 74.75 167 ASP A O 1
ATOM 1353 N N . GLU A 1 168 ? 10.201 -1.436 -8.842 1.00 84.62 168 GLU A N 1
ATOM 1354 C CA . GLU A 1 168 ? 9.844 -0.043 -9.117 1.00 84.62 168 GLU A CA 1
ATOM 1355 C C . GLU A 1 168 ? 11.077 0.874 -9.232 1.00 84.62 168 GLU A C 1
ATOM 1357 O O . GLU A 1 168 ? 11.117 1.768 -10.083 1.00 84.62 168 GLU A O 1
ATOM 1362 N N . PHE A 1 169 ? 12.116 0.635 -8.428 1.00 81.31 169 PHE A N 1
ATOM 1363 C CA . PHE A 1 169 ? 13.375 1.386 -8.459 1.00 81.31 169 PHE A CA 1
ATOM 1364 C C . PHE A 1 169 ? 14.138 1.184 -9.779 1.00 81.31 169 PHE A C 1
ATOM 1366 O O . PHE A 1 169 ? 14.609 2.143 -10.400 1.00 81.31 169 PHE A O 1
ATOM 1373 N N . ILE A 1 170 ? 14.254 -0.066 -10.226 1.00 75.75 170 ILE A N 1
ATOM 1374 C CA . ILE A 1 170 ? 14.908 -0.471 -11.470 1.00 75.75 170 ILE A CA 1
ATOM 1375 C C . ILE A 1 170 ? 14.080 0.009 -12.669 1.00 75.75 170 ILE A C 1
ATOM 1377 O O . ILE A 1 170 ? 14.651 0.592 -13.593 1.00 75.75 170 ILE A O 1
ATOM 1381 N N . SER A 1 171 ? 12.748 -0.115 -12.620 1.00 79.62 171 SER A N 1
ATOM 1382 C CA . SER A 1 171 ? 11.831 0.453 -13.623 1.00 79.62 171 SER A CA 1
ATOM 1383 C C . SER A 1 171 ? 12.057 1.953 -13.827 1.00 79.62 171 SER A C 1
ATOM 1385 O O . SER A 1 171 ? 12.254 2.412 -14.957 1.00 79.62 171 SER A O 1
ATOM 1387 N N . ARG A 1 172 ? 12.084 2.729 -12.733 1.00 85.62 172 ARG A N 1
ATOM 1388 C CA . ARG A 1 172 ? 12.315 4.182 -12.772 1.00 85.62 172 ARG A CA 1
ATOM 1389 C C . ARG A 1 172 ? 13.690 4.520 -13.336 1.00 85.62 172 ARG A C 1
ATOM 1391 O O . ARG A 1 172 ? 13.782 5.390 -14.201 1.00 85.62 172 ARG A O 1
ATOM 1398 N N . LYS A 1 173 ? 14.741 3.796 -12.935 1.00 78.69 173 LYS A N 1
ATOM 1399 C CA . LYS A 1 173 ? 16.095 3.986 -13.481 1.00 78.69 173 LYS A CA 1
ATOM 1400 C C . LYS A 1 173 ? 16.187 3.703 -14.976 1.00 78.69 173 LYS A C 1
ATOM 1402 O O . LYS A 1 173 ? 16.748 4.524 -15.693 1.00 78.69 173 LYS A O 1
ATOM 1407 N N . ILE A 1 174 ? 15.608 2.604 -15.463 1.00 76.69 174 ILE A N 1
ATOM 1408 C CA . ILE A 1 174 ? 15.598 2.272 -16.897 1.00 76.69 174 ILE A CA 1
ATOM 1409 C C . ILE A 1 174 ? 14.951 3.406 -17.707 1.00 76.69 174 ILE A C 1
ATOM 1411 O O . ILE A 1 174 ? 15.483 3.822 -18.736 1.00 76.69 174 ILE A O 1
ATOM 1415 N N . LEU A 1 175 ? 13.827 3.949 -17.235 1.00 81.31 175 LEU A N 1
ATOM 1416 C CA . LEU A 1 175 ? 13.127 5.036 -17.922 1.00 81.31 175 LEU A CA 1
ATOM 1417 C C . LEU A 1 175 ? 13.863 6.382 -17.822 1.00 81.31 175 LEU A C 1
ATOM 1419 O O . LEU A 1 175 ? 13.885 7.132 -18.801 1.00 81.31 175 LEU A O 1
ATOM 1423 N N . GLU A 1 176 ? 14.500 6.685 -16.688 1.00 82.75 176 GLU A N 1
ATOM 1424 C CA . GLU A 1 176 ? 15.323 7.889 -16.524 1.00 82.75 176 GLU A CA 1
ATOM 1425 C C . GLU A 1 176 ? 16.597 7.837 -17.388 1.00 82.75 176 GLU A C 1
ATOM 1427 O O . GLU A 1 176 ? 16.912 8.830 -18.043 1.00 82.75 176 GLU A O 1
ATOM 1432 N N . GLU A 1 177 ? 17.275 6.688 -17.487 1.00 78.88 177 GLU A N 1
ATOM 1433 C CA . GLU A 1 177 ? 18.441 6.508 -18.367 1.00 78.88 177 GLU A CA 1
ATOM 1434 C C . GLU A 1 177 ? 18.066 6.554 -19.861 1.00 78.88 177 GLU A C 1
ATOM 1436 O O . GLU A 1 177 ? 18.787 7.163 -20.654 1.00 78.88 177 GLU A O 1
ATOM 1441 N N . ARG A 1 178 ? 16.934 5.954 -20.268 1.00 85.69 178 ARG A N 1
ATOM 1442 C CA . ARG A 1 178 ? 16.509 5.916 -21.685 1.00 85.69 178 ARG A CA 1
ATOM 1443 C C . ARG A 1 178 ? 15.898 7.224 -22.189 1.00 85.69 178 ARG A C 1
ATOM 1445 O O . ARG A 1 178 ? 16.053 7.540 -23.369 1.00 85.69 178 ARG A O 1
ATOM 1452 N N . PHE A 1 179 ? 15.176 7.964 -21.343 1.00 88.88 179 PHE A N 1
ATOM 1453 C CA . PHE A 1 179 ? 14.353 9.101 -21.782 1.00 88.88 179 PHE A CA 1
ATOM 1454 C C . PHE A 1 179 ? 14.573 10.405 -21.003 1.00 88.88 179 PHE A C 1
ATOM 1456 O O . PHE A 1 179 ? 14.074 11.451 -21.428 1.00 88.88 179 PHE A O 1
ATOM 1463 N N . GLY A 1 180 ? 15.328 10.372 -19.903 1.00 88.38 180 GLY A N 1
ATOM 1464 C CA . GLY A 1 180 ? 15.510 11.497 -18.991 1.00 88.38 180 GLY A CA 1
ATOM 1465 C C . GLY A 1 180 ? 14.341 11.672 -18.016 1.00 88.38 180 GLY A C 1
ATOM 1466 O O . GLY A 1 180 ? 13.188 11.360 -18.323 1.00 88.38 180 GLY A O 1
ATOM 1467 N N . LYS A 1 181 ? 14.644 12.224 -16.834 1.00 90.44 181 LYS A N 1
ATOM 1468 C CA . LYS A 1 181 ? 13.722 12.335 -15.692 1.00 90.44 181 LYS A CA 1
ATOM 1469 C C . LYS A 1 181 ? 12.322 12.833 -16.052 1.00 90.44 181 LYS A C 1
ATOM 1471 O O . LYS A 1 181 ? 11.342 12.206 -15.676 1.00 90.44 181 LYS A O 1
ATOM 1476 N N . GLN A 1 182 ? 12.218 13.928 -16.812 1.00 94.81 182 GLN A N 1
ATOM 1477 C CA . GLN A 1 182 ? 10.921 14.507 -17.182 1.00 94.81 182 GLN A CA 1
ATOM 1478 C C . GLN A 1 182 ? 10.022 13.489 -17.903 1.00 94.81 182 GLN A C 1
ATOM 1480 O O . GLN A 1 182 ? 8.862 13.333 -17.537 1.00 94.81 182 GLN A O 1
ATOM 1485 N N . LYS A 1 183 ? 10.558 12.760 -18.889 1.00 96.69 183 LYS A N 1
ATOM 1486 C CA . LYS A 1 183 ? 9.793 11.759 -19.641 1.00 96.69 183 LYS A CA 1
ATOM 1487 C C . LYS A 1 183 ? 9.442 10.532 -18.800 1.00 96.69 183 LYS A C 1
ATOM 1489 O O . LYS A 1 183 ? 8.382 9.952 -19.005 1.00 96.69 183 LYS A O 1
ATOM 1494 N N . MET A 1 184 ? 10.300 10.151 -17.857 1.00 93.69 184 MET A N 1
ATOM 1495 C CA . MET A 1 184 ? 10.015 9.087 -16.890 1.00 93.69 184 MET A CA 1
ATOM 1496 C C . MET A 1 184 ? 8.821 9.462 -15.989 1.00 93.69 184 MET A C 1
ATOM 1498 O O . MET A 1 184 ? 7.872 8.688 -15.884 1.00 93.69 184 MET A O 1
ATOM 1502 N N . GLU A 1 185 ? 8.786 10.687 -15.455 1.00 93.56 185 GLU A N 1
ATOM 1503 C CA . GLU A 1 185 ? 7.648 11.201 -14.672 1.00 93.56 185 GLU A CA 1
ATOM 1504 C C . GLU A 1 185 ? 6.373 11.367 -15.535 1.00 93.56 185 GLU A C 1
ATOM 1506 O O . GLU A 1 185 ? 5.269 11.069 -15.075 1.00 93.56 185 GLU A O 1
ATOM 1511 N N . GLU A 1 186 ? 6.495 11.786 -16.804 1.00 96.25 186 GLU A N 1
ATOM 1512 C CA . GLU A 1 186 ? 5.373 11.845 -17.761 1.00 96.25 186 GLU A CA 1
ATOM 1513 C C . GLU A 1 186 ? 4.769 10.454 -18.029 1.00 96.25 186 GLU A C 1
ATOM 1515 O O . GLU A 1 186 ? 3.546 10.306 -18.003 1.00 96.25 186 GLU A O 1
ATOM 1520 N N . LEU A 1 187 ? 5.602 9.422 -18.224 1.00 96.12 187 LEU A N 1
ATOM 1521 C CA . LEU A 1 187 ? 5.151 8.034 -18.387 1.00 96.12 187 LEU A CA 1
ATOM 1522 C C . LEU A 1 187 ? 4.423 7.526 -17.138 1.00 96.12 187 LEU A C 1
ATOM 1524 O O . LEU A 1 187 ? 3.300 7.035 -17.249 1.00 96.12 187 LEU A O 1
ATOM 1528 N N . LEU A 1 188 ? 5.007 7.704 -15.948 1.00 94.44 188 LEU A N 1
ATOM 1529 C CA . LEU A 1 188 ? 4.363 7.328 -14.683 1.00 94.44 188 LEU A CA 1
ATOM 1530 C C . LEU A 1 188 ? 3.031 8.067 -14.483 1.00 94.44 188 LEU A C 1
ATOM 1532 O O . LEU A 1 188 ? 2.064 7.486 -13.999 1.00 94.44 188 LEU A O 1
ATOM 1536 N N . THR A 1 189 ? 2.938 9.330 -14.905 1.00 95.75 189 THR A N 1
ATOM 1537 C CA . THR A 1 189 ? 1.691 10.112 -14.864 1.00 95.75 189 THR A CA 1
ATOM 1538 C C . THR A 1 189 ? 0.618 9.541 -15.799 1.00 95.75 189 THR A C 1
ATOM 1540 O O . THR A 1 189 ? -0.564 9.552 -15.450 1.00 95.75 189 THR A O 1
ATOM 1543 N N . ILE A 1 190 ? 0.999 9.034 -16.979 1.00 96.88 190 ILE A N 1
ATOM 1544 C CA . ILE A 1 190 ? 0.084 8.351 -17.911 1.00 96.88 190 ILE A CA 1
ATOM 1545 C C . ILE A 1 190 ? -0.411 7.038 -17.296 1.00 96.88 190 ILE A C 1
ATOM 1547 O O . ILE A 1 190 ? -1.620 6.810 -17.262 1.00 96.88 190 ILE A O 1
ATOM 1551 N N . TYR A 1 191 ? 0.501 6.225 -16.753 1.00 95.62 191 TYR A N 1
ATOM 1552 C CA . TYR A 1 191 ? 0.166 4.977 -16.066 1.00 95.62 191 TYR A CA 1
ATOM 1553 C C . TYR A 1 191 ? -0.805 5.217 -14.903 1.00 95.62 191 TYR A C 1
ATOM 1555 O O . TYR A 1 191 ? -1.906 4.669 -14.898 1.00 95.62 191 TYR A O 1
ATOM 1563 N N . LYS A 1 192 ? -0.458 6.104 -13.959 1.00 96.06 192 LYS A N 1
ATOM 1564 C CA . LYS A 1 192 ? -1.272 6.394 -12.766 1.00 96.06 192 LYS A CA 1
ATOM 1565 C C . LYS A 1 192 ? -2.692 6.847 -13.113 1.00 96.06 192 LYS A C 1
ATOM 1567 O O . LYS A 1 192 ? -3.633 6.436 -12.439 1.00 96.06 192 LYS A O 1
ATOM 1572 N N . LYS A 1 193 ? -2.861 7.645 -14.175 1.00 96.19 193 LYS A N 1
ATOM 1573 C CA . LYS A 1 193 ? -4.174 8.135 -14.645 1.00 96.19 193 LYS A CA 1
ATOM 1574 C C . LYS A 1 193 ? -4.984 7.107 -15.434 1.00 96.19 193 LYS A C 1
ATOM 1576 O O . LYS A 1 193 ? -6.191 7.282 -15.571 1.00 96.19 193 LYS A O 1
ATOM 1581 N N . ALA A 1 194 ? -4.347 6.064 -15.964 1.00 96.69 194 ALA A N 1
ATOM 1582 C CA . ALA A 1 194 ? -5.044 4.915 -16.530 1.00 96.69 194 ALA A CA 1
ATOM 1583 C C . ALA A 1 194 ? -5.405 3.888 -15.443 1.00 96.69 194 ALA A C 1
ATOM 1585 O O . ALA A 1 194 ? -6.487 3.308 -15.491 1.00 96.69 194 ALA A O 1
ATOM 1586 N N . TYR A 1 195 ? -4.518 3.674 -14.466 1.00 96.69 195 TYR A N 1
ATOM 1587 C CA . TYR A 1 195 ? -4.630 2.601 -13.479 1.00 96.69 195 TYR A CA 1
ATOM 1588 C C . TYR A 1 195 ? -5.704 2.841 -12.408 1.00 96.69 195 TYR A C 1
ATOM 1590 O O . TYR A 1 195 ? -6.360 1.877 -12.024 1.00 96.69 195 TYR A O 1
ATOM 1598 N N . ILE A 1 196 ? -5.953 4.080 -11.964 1.00 97.94 196 ILE A N 1
ATOM 1599 C CA . ILE A 1 196 ? -7.102 4.421 -11.098 1.00 97.94 196 ILE A CA 1
ATOM 1600 C C . ILE A 1 196 ? -7.843 5.637 -11.663 1.00 97.94 196 ILE A C 1
ATOM 1602 O O . ILE A 1 196 ? -7.237 6.647 -12.018 1.00 97.94 196 ILE A O 1
ATOM 1606 N N . SER A 1 197 ? -9.169 5.527 -11.726 1.00 97.69 197 SER A N 1
ATOM 1607 C CA . SER A 1 197 ? -10.101 6.515 -12.282 1.00 97.69 197 SER A CA 1
ATOM 1608 C C . SER A 1 197 ? -11.216 6.892 -11.292 1.00 97.69 197 SER A C 1
ATOM 1610 O O . SER A 1 197 ? -11.366 6.276 -10.236 1.00 97.69 197 SER A O 1
ATOM 1612 N N . ASP A 1 198 ? -12.028 7.904 -11.618 1.00 98.19 198 ASP A N 1
ATOM 1613 C CA . ASP A 1 198 ? -13.182 8.283 -10.781 1.00 98.19 198 ASP A CA 1
ATOM 1614 C C . ASP A 1 198 ? -14.273 7.189 -10.825 1.00 98.19 198 ASP A C 1
ATOM 1616 O O . ASP A 1 198 ? -14.958 6.917 -9.836 1.00 98.19 198 ASP A O 1
ATOM 1620 N N . GLU A 1 199 ? -14.357 6.495 -11.963 1.00 97.88 199 GLU A N 1
ATOM 1621 C CA . GLU A 1 199 ? -15.174 5.314 -12.232 1.00 97.88 199 GLU A CA 1
ATOM 1622 C C . GLU A 1 199 ? -14.785 4.101 -11.365 1.00 97.88 199 GLU A C 1
ATOM 1624 O O . GLU A 1 199 ? -15.665 3.339 -10.956 1.00 97.88 199 GLU A O 1
ATOM 1629 N N . ASP A 1 200 ? -13.500 3.942 -11.029 1.00 98.56 200 ASP A N 1
ATOM 1630 C CA . ASP A 1 200 ? -13.025 2.899 -10.108 1.00 98.56 200 ASP A CA 1
ATOM 1631 C C . ASP A 1 200 ? -13.481 3.167 -8.669 1.00 98.56 200 ASP A C 1
ATOM 1633 O O . ASP A 1 200 ? -13.984 2.275 -7.988 1.00 98.56 200 ASP A O 1
ATOM 1637 N N . LEU A 1 201 ? -13.389 4.420 -8.215 1.00 98.56 201 LEU A N 1
ATOM 1638 C CA . LEU A 1 201 ? -13.863 4.829 -6.888 1.00 98.56 201 LEU A CA 1
ATOM 1639 C C . LEU A 1 201 ? -15.398 4.746 -6.784 1.00 98.56 201 LEU A C 1
ATOM 1641 O O . LEU A 1 201 ? -15.950 4.396 -5.738 1.00 98.56 201 LEU A O 1
ATOM 1645 N N . GLU A 1 202 ? -16.099 5.016 -7.887 1.00 98.19 202 GLU A N 1
ATOM 1646 C CA . GLU A 1 202 ? -17.525 4.728 -8.069 1.00 98.19 202 GLU A CA 1
ATOM 1647 C C . GLU A 1 202 ? -17.843 3.222 -7.949 1.00 98.19 202 GLU A C 1
ATOM 1649 O O . GLU A 1 202 ? -18.857 2.867 -7.346 1.00 98.19 202 GLU A O 1
ATOM 1654 N N . GLU A 1 203 ? -17.018 2.320 -8.497 1.00 98.06 203 GLU A N 1
ATOM 1655 C CA . GLU A 1 203 ? -17.202 0.865 -8.356 1.00 98.06 203 GLU A CA 1
ATOM 1656 C C . GLU A 1 203 ? -16.899 0.372 -6.937 1.00 98.06 203 GLU A C 1
ATOM 1658 O O . GLU A 1 203 ? -17.715 -0.345 -6.360 1.00 98.06 203 GLU A O 1
ATOM 1663 N N . ILE A 1 204 ? -15.809 0.831 -6.323 1.00 98.50 204 ILE A N 1
ATOM 1664 C CA . ILE A 1 204 ? -15.458 0.572 -4.917 1.00 98.50 204 ILE A CA 1
ATOM 1665 C C . ILE A 1 204 ? -16.631 0.952 -3.994 1.00 98.50 204 ILE A C 1
ATOM 1667 O O . ILE A 1 204 ? -17.034 0.166 -3.127 1.00 98.50 204 ILE A O 1
ATOM 1671 N N . LYS A 1 205 ? -17.299 2.088 -4.252 1.00 97.44 205 LYS A N 1
ATOM 1672 C CA . LYS A 1 205 ? -18.520 2.464 -3.519 1.00 97.44 205 LYS A CA 1
ATOM 1673 C C . LYS A 1 205 ? -19.727 1.562 -3.813 1.00 97.44 205 LYS A C 1
ATOM 1675 O O . LYS A 1 205 ? -20.564 1.348 -2.931 1.00 97.44 205 LYS A O 1
ATOM 1680 N N . LYS A 1 206 ? -19.837 1.014 -5.027 1.00 97.12 206 LYS A N 1
ATOM 1681 C CA . LYS A 1 206 ? -20.906 0.081 -5.441 1.00 97.12 206 LYS A CA 1
ATOM 1682 C C . LYS A 1 206 ? -20.699 -1.340 -4.918 1.00 97.12 206 LYS A C 1
ATOM 1684 O O . LYS A 1 206 ? -21.701 -1.993 -4.628 1.00 97.12 206 LYS A O 1
ATOM 1689 N N . ILE A 1 207 ? -19.465 -1.785 -4.679 1.00 97.62 207 ILE A N 1
ATOM 1690 C CA . ILE A 1 207 ? -19.191 -2.967 -3.843 1.00 97.62 207 ILE A CA 1
ATOM 1691 C C . ILE A 1 207 ? -19.753 -2.700 -2.440 1.00 97.62 207 ILE A C 1
ATOM 1693 O O . ILE A 1 207 ? -20.530 -3.491 -1.915 1.00 97.62 207 ILE A O 1
ATOM 1697 N N . GLY A 1 208 ? -19.503 -1.508 -1.899 1.00 97.56 208 GLY A N 1
ATOM 1698 C CA . GLY A 1 208 ? -19.999 -1.070 -0.590 1.00 97.56 208 GLY A CA 1
ATOM 1699 C C . GLY A 1 208 ? -18.882 -0.723 0.388 1.00 97.56 208 GLY A C 1
ATOM 1700 O O . GLY A 1 208 ? -19.159 -0.516 1.566 1.00 97.56 208 GLY A O 1
ATOM 1701 N N . PHE A 1 209 ? -17.642 -0.657 -0.097 1.00 98.44 209 PHE A N 1
ATOM 1702 C CA . PHE A 1 209 ? -16.486 -0.283 0.697 1.00 98.44 209 PHE A CA 1
ATOM 1703 C C . PHE A 1 209 ? -16.589 1.153 1.231 1.00 98.44 209 PHE A C 1
ATOM 1705 O O . PHE A 1 209 ? -17.208 2.044 0.633 1.00 98.44 209 PHE A O 1
ATOM 1712 N N . ASN A 1 210 ? -15.956 1.370 2.380 1.00 97.75 210 ASN A N 1
ATOM 1713 C CA . ASN A 1 210 ? -15.790 2.674 3.016 1.00 97.75 210 ASN A CA 1
ATOM 1714 C C . ASN A 1 210 ? -14.313 3.021 3.278 1.00 97.75 210 ASN A C 1
ATOM 1716 O O . ASN A 1 210 ? -14.061 4.054 3.886 1.00 97.75 210 ASN A O 1
ATOM 1720 N N . LEU A 1 211 ? -13.365 2.202 2.809 1.00 98.69 211 LEU A N 1
ATOM 1721 C CA . LEU A 1 211 ? -11.920 2.416 2.907 1.00 98.69 211 LEU A CA 1
ATOM 1722 C C . LEU A 1 211 ? -11.230 2.074 1.575 1.00 98.69 211 LEU A C 1
ATOM 1724 O O . LEU A 1 211 ? -11.579 1.079 0.937 1.00 98.69 211 LEU A O 1
ATOM 1728 N N . VAL A 1 212 ? -10.207 2.850 1.217 1.00 98.81 212 VAL A N 1
ATOM 1729 C CA . VAL A 1 212 ? -9.117 2.436 0.319 1.00 98.81 212 VAL A CA 1
ATOM 1730 C C . VAL A 1 212 ? -7.765 2.610 1.020 1.00 98.81 212 VAL A C 1
ATOM 1732 O O . VAL A 1 212 ? -7.510 3.671 1.592 1.00 98.81 212 VAL A O 1
ATOM 1735 N N . ARG A 1 213 ? -6.903 1.586 0.987 1.00 98.81 213 ARG A N 1
ATOM 1736 C CA . ARG A 1 213 ? -5.500 1.668 1.447 1.00 98.81 213 ARG A CA 1
ATOM 1737 C C . ARG A 1 213 ? -4.581 1.865 0.242 1.00 98.81 213 ARG A C 1
ATOM 1739 O O . ARG A 1 213 ? -4.799 1.256 -0.806 1.00 98.81 213 ARG A O 1
ATOM 1746 N N . ILE A 1 214 ? -3.621 2.780 0.365 1.00 98.44 214 ILE A N 1
ATOM 1747 C CA . ILE A 1 214 ? -2.846 3.325 -0.755 1.00 98.44 214 ILE A CA 1
ATOM 1748 C C . ILE A 1 214 ? -1.347 3.086 -0.526 1.00 98.44 214 ILE A C 1
ATOM 1750 O O . ILE A 1 214 ? -0.714 3.923 0.121 1.00 98.44 214 ILE A O 1
ATOM 1754 N N . PRO A 1 215 ? -0.781 2.000 -1.083 1.00 97.88 215 PRO A N 1
ATOM 1755 C CA . PRO A 1 215 ? 0.660 1.774 -1.130 1.00 97.88 215 PRO A CA 1
ATOM 1756 C C . PRO A 1 215 ? 1.404 2.891 -1.870 1.00 97.88 215 PRO A C 1
ATOM 1758 O O . PRO A 1 215 ? 1.193 3.096 -3.068 1.00 97.88 215 PRO A O 1
ATOM 1761 N N . ILE A 1 216 ? 2.272 3.624 -1.166 1.00 97.94 216 ILE A N 1
ATOM 1762 C CA . ILE A 1 216 ? 3.062 4.747 -1.693 1.00 97.94 216 ILE A CA 1
ATOM 1763 C C . ILE A 1 216 ? 4.552 4.397 -1.672 1.00 97.94 216 ILE A C 1
ATOM 1765 O O . ILE A 1 216 ? 5.146 4.169 -0.616 1.00 97.94 216 ILE A O 1
ATOM 1769 N N . TYR A 1 217 ? 5.187 4.449 -2.844 1.00 96.62 217 TYR A N 1
ATOM 1770 C CA . TYR A 1 217 ? 6.640 4.377 -2.963 1.00 96.62 217 TYR A CA 1
ATOM 1771 C C . TYR A 1 217 ? 7.294 5.732 -2.645 1.00 96.62 217 TYR A C 1
ATOM 1773 O O . TYR A 1 217 ? 6.805 6.782 -3.071 1.00 96.62 217 TYR A O 1
ATOM 1781 N N . TRP A 1 218 ? 8.440 5.746 -1.953 1.00 96.94 218 TRP A N 1
ATOM 1782 C CA . TRP A 1 218 ? 9.113 6.988 -1.536 1.00 96.94 218 TRP A CA 1
ATOM 1783 C C . TRP A 1 218 ? 9.417 7.946 -2.695 1.00 96.94 218 TRP A C 1
ATOM 1785 O O . TRP A 1 218 ? 9.361 9.164 -2.508 1.00 96.94 218 TRP A O 1
ATOM 1795 N N . GLN A 1 219 ? 9.686 7.418 -3.898 1.00 95.44 219 GLN A N 1
ATOM 1796 C CA . GLN A 1 219 ? 9.956 8.235 -5.085 1.00 95.44 219 GLN A CA 1
ATOM 1797 C C . GLN A 1 219 ? 8.719 8.947 -5.658 1.00 95.44 219 GLN A C 1
ATOM 1799 O O . GLN A 1 219 ? 8.875 9.752 -6.574 1.00 95.44 219 GLN A O 1
ATOM 1804 N N . GLU A 1 220 ? 7.510 8.726 -5.137 1.00 96.31 220 GLU A N 1
ATOM 1805 C CA . GLU A 1 220 ? 6.358 9.595 -5.426 1.00 96.31 220 GLU A CA 1
ATOM 1806 C C . GLU A 1 220 ? 6.424 10.908 -4.642 1.00 96.31 220 GLU A C 1
ATOM 1808 O O . GLU A 1 220 ? 6.091 11.964 -5.178 1.00 96.31 220 GLU A O 1
ATOM 1813 N N . ILE A 1 221 ? 6.926 10.871 -3.404 1.00 97.94 221 ILE A N 1
ATOM 1814 C CA . ILE A 1 221 ? 6.978 12.041 -2.516 1.00 97.94 221 ILE A CA 1
ATOM 1815 C C . ILE A 1 221 ? 8.324 12.775 -2.611 1.00 97.94 221 ILE A C 1
ATOM 1817 O O . ILE A 1 221 ? 8.381 14.000 -2.483 1.00 97.94 221 ILE A O 1
ATOM 1821 N N . MET A 1 222 ? 9.421 12.049 -2.834 1.00 97.06 222 MET A N 1
ATOM 1822 C CA . MET A 1 222 ? 10.785 12.546 -2.651 1.00 97.06 222 MET A CA 1
ATOM 1823 C C . MET A 1 222 ? 11.691 12.246 -3.856 1.00 97.06 222 MET A C 1
ATOM 1825 O O . MET A 1 222 ? 11.646 11.185 -4.470 1.00 97.06 222 MET A O 1
ATOM 1829 N N . ASN A 1 223 ? 12.542 13.210 -4.197 1.00 92.69 223 ASN A N 1
ATOM 1830 C CA . ASN A 1 223 ? 13.628 13.063 -5.158 1.00 92.69 223 ASN A CA 1
ATOM 1831 C C . ASN A 1 223 ? 14.818 12.314 -4.538 1.00 92.69 223 ASN A C 1
ATOM 1833 O O . ASN A 1 223 ? 15.036 12.359 -3.330 1.00 92.69 223 ASN A O 1
ATOM 1837 N N . SER A 1 224 ? 15.665 11.712 -5.374 1.00 87.69 224 SER A N 1
ATOM 1838 C CA . SER A 1 224 ? 16.871 10.983 -4.943 1.00 87.69 224 SER A CA 1
ATOM 1839 C C . SER A 1 224 ? 17.948 11.837 -4.245 1.00 87.69 224 SER A C 1
ATOM 1841 O O . SER A 1 224 ? 18.929 11.284 -3.766 1.00 87.69 224 SER A O 1
ATOM 1843 N N . ASP A 1 225 ? 17.783 13.163 -4.182 1.00 89.00 225 ASP A N 1
ATOM 1844 C CA . ASP A 1 225 ? 18.611 14.101 -3.401 1.00 89.00 225 ASP A CA 1
ATOM 1845 C C . ASP A 1 225 ? 18.012 14.434 -2.013 1.00 89.00 225 ASP A C 1
ATOM 1847 O O . ASP A 1 225 ? 18.541 15.264 -1.273 1.00 89.00 225 ASP A O 1
ATOM 1851 N N . GLY A 1 226 ? 16.886 13.811 -1.653 1.00 92.00 226 GLY A N 1
ATOM 1852 C CA . GLY A 1 226 ? 16.174 14.046 -0.400 1.00 92.00 226 GLY A CA 1
ATOM 1853 C C . GLY A 1 226 ? 15.270 15.288 -0.387 1.00 92.00 226 GLY A C 1
ATOM 1854 O O . GLY A 1 226 ? 14.748 15.634 0.679 1.00 92.00 226 GLY A O 1
ATOM 1855 N N . SER A 1 227 ? 15.073 15.972 -1.518 1.00 95.56 227 SER A N 1
ATOM 1856 C CA . SER A 1 227 ? 14.081 17.049 -1.645 1.00 95.56 227 SER A CA 1
ATOM 1857 C C . SER A 1 227 ? 12.671 16.494 -1.886 1.00 95.56 227 SER A C 1
ATOM 1859 O O . SER A 1 227 ? 12.492 15.517 -2.610 1.00 95.56 227 SER A O 1
ATOM 1861 N N . ILE A 1 228 ? 11.647 17.112 -1.291 1.00 97.62 228 ILE A N 1
ATOM 1862 C CA . ILE A 1 228 ? 10.242 16.778 -1.584 1.00 97.62 228 ILE A CA 1
ATOM 1863 C C . ILE A 1 228 ? 9.910 17.257 -3.006 1.00 97.62 228 ILE A C 1
ATOM 1865 O O . ILE A 1 228 ? 10.288 18.367 -3.387 1.00 97.62 228 ILE A O 1
ATOM 1869 N N . LYS A 1 229 ? 9.218 16.432 -3.799 1.00 95.00 229 LYS A N 1
ATOM 1870 C CA . LYS A 1 229 ? 8.802 16.778 -5.167 1.00 95.00 229 LYS A CA 1
ATOM 1871 C C . LYS A 1 229 ? 7.765 17.905 -5.163 1.00 95.00 229 LYS A C 1
ATOM 1873 O O . LYS A 1 229 ? 6.824 17.881 -4.377 1.00 95.00 229 LYS A O 1
ATOM 1878 N N . GLU A 1 230 ? 7.862 18.833 -6.118 1.00 90.81 230 GLU A N 1
ATOM 1879 C CA . GLU A 1 230 ? 6.821 19.857 -6.339 1.00 90.81 230 GLU A CA 1
ATOM 1880 C C . GLU A 1 230 ? 5.454 19.230 -6.675 1.00 90.81 230 GLU A C 1
ATOM 1882 O O . GLU A 1 230 ? 4.412 19.772 -6.317 1.00 90.81 230 GLU A O 1
ATOM 1887 N N . SER A 1 231 ? 5.463 18.061 -7.322 1.00 91.00 231 SER A N 1
ATOM 1888 C CA . SER A 1 231 ? 4.282 17.282 -7.705 1.00 91.00 231 SER A CA 1
ATOM 1889 C C . SER A 1 231 ? 3.813 16.259 -6.659 1.00 91.00 231 SER A C 1
ATOM 1891 O O . SER A 1 231 ? 2.788 15.625 -6.903 1.00 91.00 231 SER A O 1
ATOM 1893 N N . ALA A 1 232 ? 4.509 16.108 -5.519 1.00 91.62 232 ALA A N 1
ATOM 1894 C CA . ALA A 1 232 ? 4.399 14.982 -4.570 1.00 91.62 232 ALA A CA 1
ATOM 1895 C C . ALA A 1 232 ? 2.976 14.582 -4.138 1.00 91.62 232 ALA A C 1
ATOM 1897 O O . ALA A 1 232 ? 2.731 13.443 -3.756 1.00 91.62 232 ALA A O 1
ATOM 1898 N N . PHE A 1 233 ? 2.049 15.535 -4.153 1.00 96.81 233 PHE A N 1
ATOM 1899 C CA . PHE A 1 233 ? 0.707 15.388 -3.597 1.00 96.81 233 PHE A CA 1
ATOM 1900 C C . PHE A 1 233 ? -0.395 15.357 -4.664 1.00 96.81 233 PHE A C 1
ATOM 1902 O O . PHE A 1 233 ? -1.564 15.282 -4.313 1.00 96.81 233 PHE A O 1
ATOM 1909 N N . SER A 1 234 ? -0.060 15.419 -5.957 1.00 95.38 234 SER A N 1
ATOM 1910 C CA . SER A 1 234 ? -1.037 15.689 -7.029 1.00 95.38 234 SER A CA 1
ATOM 1911 C C . SER A 1 234 ? -2.109 14.599 -7.158 1.00 95.38 234 SER A C 1
ATOM 1913 O O . SER A 1 234 ? -3.303 14.893 -7.193 1.00 95.38 234 SER A O 1
ATOM 1915 N N . GLU A 1 235 ? -1.695 13.333 -7.212 1.00 97.06 235 GLU A N 1
ATOM 1916 C CA . GLU A 1 235 ? -2.594 12.180 -7.292 1.00 97.06 235 GLU A CA 1
ATOM 1917 C C . GLU A 1 235 ? -3.302 11.895 -5.962 1.00 97.06 235 GLU A C 1
ATOM 1919 O O . GLU A 1 235 ? -4.467 11.498 -5.965 1.00 97.06 235 GLU A O 1
ATOM 1924 N N . LEU A 1 236 ? -2.634 12.148 -4.832 1.00 98.19 236 LEU A N 1
ATOM 1925 C CA . LEU A 1 236 ? -3.216 11.991 -3.497 1.00 98.19 236 LEU A CA 1
ATOM 1926 C C . LEU A 1 236 ? -4.310 13.034 -3.231 1.00 98.19 236 LEU A C 1
ATOM 1928 O O . LEU A 1 236 ? -5.400 12.666 -2.807 1.00 98.19 236 LEU A O 1
ATOM 1932 N N . ASP A 1 237 ? -4.068 14.308 -3.551 1.00 98.31 237 ASP A N 1
ATOM 1933 C CA . ASP A 1 237 ? -5.046 15.398 -3.445 1.00 98.31 237 ASP A CA 1
ATOM 1934 C C . ASP A 1 237 ? -6.322 15.077 -4.245 1.00 98.31 237 ASP A C 1
ATOM 1936 O O . ASP A 1 237 ? -7.434 15.238 -3.735 1.00 98.31 237 ASP A O 1
ATOM 1940 N N . TRP A 1 238 ? -6.160 14.571 -5.475 1.00 98.19 238 TRP A N 1
ATOM 1941 C CA . TRP A 1 238 ? -7.264 14.128 -6.331 1.00 98.19 238 TRP A CA 1
ATOM 1942 C C . TRP A 1 238 ? -8.018 12.926 -5.747 1.00 98.19 238 TRP A C 1
ATOM 1944 O O . TRP A 1 238 ? -9.246 12.965 -5.647 1.00 98.19 238 TRP A O 1
ATOM 1954 N N . LEU A 1 239 ? -7.311 11.871 -5.328 1.00 98.50 239 LEU A N 1
ATOM 1955 C CA . LEU A 1 239 ? -7.935 10.676 -4.754 1.00 98.50 239 LEU A CA 1
ATOM 1956 C C . LEU A 1 239 ? -8.710 11.028 -3.480 1.00 98.50 239 LEU A C 1
ATOM 1958 O O . LEU A 1 239 ? -9.862 10.630 -3.328 1.00 98.50 239 LEU A O 1
ATOM 1962 N N . ILE A 1 240 ? -8.106 11.808 -2.584 1.00 98.50 240 ILE A N 1
ATOM 1963 C CA . ILE A 1 240 ? -8.728 12.250 -1.335 1.00 98.50 240 ILE A CA 1
ATOM 1964 C C . ILE A 1 240 ? -9.969 13.098 -1.637 1.00 98.50 240 ILE A C 1
ATOM 1966 O O . ILE A 1 240 ? -11.005 12.890 -1.009 1.00 98.50 240 ILE A O 1
ATOM 1970 N N . GLU A 1 241 ? -9.940 13.980 -2.643 1.00 97.56 241 GLU A N 1
ATOM 1971 C CA . GLU A 1 241 ? -11.147 14.683 -3.094 1.00 97.56 241 GLU A CA 1
ATOM 1972 C C . GLU A 1 241 ? -12.244 13.717 -3.565 1.00 97.56 241 GLU A C 1
ATOM 1974 O O . GLU A 1 241 ? -13.387 13.810 -3.104 1.00 97.56 241 GLU A O 1
ATOM 1979 N N . LYS A 1 242 ? -11.899 12.740 -4.408 1.00 98.06 242 LYS A N 1
ATOM 1980 C CA . LYS A 1 242 ? -12.854 11.778 -4.974 1.00 98.06 242 LYS A CA 1
ATOM 1981 C C . LYS A 1 242 ? -13.367 10.725 -3.998 1.00 98.06 242 LYS A C 1
ATOM 1983 O O . LYS A 1 242 ? -14.490 10.244 -4.182 1.00 98.06 242 LYS A O 1
ATOM 1988 N N . CYS A 1 243 ? -12.617 10.420 -2.947 1.00 98.19 243 CYS A N 1
ATOM 1989 C CA . CYS A 1 243 ? -13.057 9.614 -1.813 1.00 98.19 243 CYS A CA 1
ATOM 1990 C C . CYS A 1 243 ? -13.961 10.424 -0.868 1.00 98.19 243 CYS A C 1
ATOM 1992 O O . CYS A 1 243 ? -15.021 9.930 -0.472 1.00 98.19 243 CYS A O 1
ATOM 1994 N N . ARG A 1 244 ? -13.639 11.702 -0.608 1.00 97.00 244 ARG A N 1
ATOM 1995 C CA . ARG A 1 244 ? -14.473 12.626 0.185 1.00 97.00 244 ARG A CA 1
ATOM 1996 C C . ARG A 1 244 ? -15.855 12.833 -0.439 1.00 97.00 244 ARG A C 1
ATOM 1998 O O . ARG A 1 244 ? -16.854 12.800 0.275 1.00 97.00 244 ARG A O 1
ATOM 2005 N N . GLU A 1 245 ? -15.937 12.984 -1.765 1.00 95.75 245 GLU A N 1
ATOM 2006 C CA . GLU A 1 245 ? -17.215 13.063 -2.500 1.00 95.75 245 GLU A CA 1
ATOM 2007 C C . GLU A 1 245 ? -18.101 11.816 -2.313 1.00 95.75 245 GLU A C 1
ATOM 2009 O O . GLU A 1 245 ? -19.329 11.928 -2.335 1.00 95.75 245 GLU A O 1
ATOM 2014 N N . LYS A 1 246 ? -17.491 10.638 -2.118 1.00 95.88 246 LYS A N 1
ATOM 2015 C CA . LYS A 1 246 ? -18.163 9.326 -2.061 1.00 95.88 246 LYS A CA 1
ATOM 2016 C C . LYS A 1 246 ? -18.324 8.771 -0.644 1.00 95.88 246 LYS A C 1
ATOM 2018 O O . LYS A 1 246 ? -18.816 7.656 -0.486 1.00 95.88 246 LYS A O 1
ATOM 2023 N N . GLU A 1 247 ? -17.931 9.510 0.391 1.00 95.12 247 GLU A N 1
ATOM 2024 C CA . GLU A 1 247 ? -17.856 9.012 1.774 1.00 95.12 247 GLU A CA 1
ATOM 2025 C C . GLU A 1 247 ? -17.023 7.714 1.879 1.00 95.12 247 GLU A C 1
ATOM 2027 O O . GLU A 1 247 ? -17.502 6.686 2.367 1.00 95.12 247 GLU A O 1
ATOM 2032 N N . ILE A 1 248 ? -15.809 7.741 1.330 1.00 97.94 248 ILE A N 1
ATOM 2033 C CA . ILE A 1 248 ? -14.782 6.698 1.448 1.00 97.94 248 ILE A CA 1
ATOM 2034 C C . ILE A 1 248 ? -13.617 7.305 2.235 1.00 97.94 248 ILE A C 1
ATOM 2036 O O . ILE A 1 248 ? -13.190 8.414 1.922 1.00 97.94 248 ILE A O 1
ATOM 2040 N N . TYR A 1 249 ? -13.105 6.595 3.237 1.00 98.69 249 TYR A N 1
ATOM 2041 C CA . TYR A 1 249 ? -11.860 6.945 3.912 1.00 98.69 249 TYR A CA 1
ATOM 2042 C C . TYR A 1 249 ? -10.644 6.495 3.097 1.00 98.69 249 TYR A C 1
ATOM 2044 O O . TYR A 1 249 ? -10.678 5.478 2.404 1.00 98.69 249 TYR A O 1
ATOM 2052 N N . VAL A 1 250 ? -9.542 7.221 3.233 1.00 98.81 250 VAL A N 1
ATOM 2053 C CA . VAL A 1 250 ? -8.243 6.900 2.640 1.00 98.81 250 VAL A CA 1
ATOM 2054 C C . VAL A 1 250 ? -7.269 6.537 3.758 1.00 98.81 250 VAL A C 1
ATOM 2056 O O . VAL A 1 250 ? -7.181 7.246 4.758 1.00 98.81 250 VAL A O 1
ATOM 2059 N N . MET A 1 251 ? -6.518 5.455 3.589 1.00 98.81 251 MET A N 1
ATOM 2060 C CA . MET A 1 251 ? -5.316 5.181 4.373 1.00 98.81 251 MET A CA 1
ATOM 2061 C C . MET A 1 251 ? -4.098 5.390 3.483 1.00 98.81 251 MET A C 1
ATOM 2063 O O . MET A 1 251 ? -3.982 4.748 2.440 1.00 98.81 251 MET A O 1
ATOM 2067 N N . LEU A 1 252 ? -3.220 6.309 3.879 1.00 98.81 252 LEU A N 1
ATOM 2068 C CA . LEU A 1 252 ? -1.970 6.577 3.170 1.00 98.81 252 LEU A CA 1
ATOM 2069 C C . LEU A 1 252 ? -0.893 5.676 3.761 1.00 98.81 252 LEU A C 1
ATOM 2071 O O . LEU A 1 252 ? -0.607 5.784 4.952 1.00 98.81 252 LEU A O 1
ATOM 2075 N N . ASP A 1 253 ? -0.337 4.787 2.946 1.00 98.44 253 ASP A N 1
ATOM 2076 C CA . ASP A 1 253 ? 0.548 3.722 3.401 1.00 98.44 253 ASP A CA 1
ATOM 2077 C C . ASP A 1 253 ? 1.972 3.906 2.868 1.00 98.44 253 ASP A C 1
ATOM 2079 O O . ASP A 1 253 ? 2.207 3.991 1.661 1.00 98.44 253 ASP A O 1
ATOM 2083 N N . TYR A 1 254 ? 2.930 4.025 3.792 1.00 97.88 254 TYR A N 1
ATOM 2084 C CA . TYR A 1 254 ? 4.342 4.205 3.481 1.00 97.88 254 TYR A CA 1
ATOM 2085 C C . TYR A 1 254 ? 5.008 2.863 3.150 1.00 97.88 254 TYR A C 1
ATOM 2087 O O . TYR A 1 254 ? 5.812 2.316 3.908 1.00 97.88 254 TYR A O 1
ATOM 2095 N N . HIS A 1 255 ? 4.640 2.353 1.978 1.00 96.25 255 HIS A N 1
ATOM 2096 C CA . HIS A 1 255 ? 4.872 0.972 1.573 1.00 96.25 255 HIS A CA 1
ATOM 2097 C C . HIS A 1 255 ? 6.290 0.690 1.068 1.00 96.25 255 HIS A C 1
ATOM 2099 O O . HIS A 1 255 ? 6.753 -0.444 1.099 1.00 96.25 255 HIS A O 1
ATOM 2105 N N . GLY A 1 256 ? 7.015 1.715 0.609 1.00 94.25 256 GLY A N 1
ATOM 2106 C CA . GLY A 1 256 ? 8.370 1.556 0.082 1.00 94.25 256 GLY A CA 1
ATOM 2107 C C . GLY A 1 256 ? 9.303 2.679 0.501 1.00 94.25 256 GLY A C 1
ATOM 2108 O O . GLY A 1 256 ? 9.304 3.729 -0.134 1.00 94.25 256 GLY A O 1
ATOM 2109 N N . ALA A 1 257 ? 10.110 2.459 1.542 1.00 95.50 257 ALA A N 1
ATOM 2110 C CA . ALA A 1 257 ? 11.094 3.417 2.050 1.00 95.50 257 ALA A CA 1
ATOM 2111 C C . ALA A 1 257 ? 12.415 3.445 1.237 1.00 95.50 257 ALA A C 1
ATOM 2113 O O . ALA A 1 257 ? 12.795 2.431 0.639 1.00 95.50 257 ALA A O 1
ATOM 2114 N N . PRO A 1 258 ? 13.173 4.565 1.247 1.00 92.62 258 PRO A N 1
ATOM 2115 C CA . PRO A 1 258 ? 14.526 4.625 0.700 1.00 92.62 258 PRO A CA 1
ATOM 2116 C C . PRO A 1 258 ? 15.432 3.565 1.331 1.00 92.62 258 PRO A C 1
ATOM 2118 O O . PRO A 1 258 ? 15.391 3.349 2.539 1.00 92.62 258 PRO A O 1
ATOM 2121 N N . GLY A 1 259 ? 16.276 2.931 0.517 1.00 84.88 259 GLY A N 1
ATOM 2122 C CA . GLY A 1 259 ? 17.209 1.898 0.977 1.00 84.88 259 GLY A CA 1
ATOM 2123 C C . GLY A 1 259 ? 16.636 0.482 1.046 1.00 84.88 259 GLY A C 1
ATOM 2124 O O . GLY A 1 259 ? 17.424 -0.445 1.225 1.00 84.88 259 GLY A O 1
ATOM 2125 N N . GLY A 1 260 ? 15.318 0.317 0.874 1.00 84.75 260 GLY A N 1
ATOM 2126 C CA . GLY A 1 260 ? 14.612 -0.950 1.086 1.00 84.75 260 GLY A CA 1
ATOM 2127 C C . GLY A 1 260 ? 14.587 -1.347 2.568 1.00 84.75 260 GLY A C 1
ATOM 2128 O O . GLY A 1 260 ? 15.537 -1.075 3.303 1.00 84.75 260 GLY A O 1
ATOM 2129 N N . HIS A 1 261 ? 13.469 -1.910 3.028 1.00 86.12 261 HIS A N 1
ATOM 2130 C CA . HIS A 1 261 ? 13.205 -2.155 4.459 1.00 86.12 261 HIS A CA 1
ATOM 2131 C C . HIS A 1 261 ? 12.543 -3.511 4.758 1.00 86.12 261 HIS A C 1
ATOM 2133 O O . HIS A 1 261 ? 12.233 -3.805 5.917 1.00 86.12 261 HIS A O 1
ATOM 2139 N N . THR A 1 262 ? 12.359 -4.337 3.728 1.00 79.25 262 THR A N 1
ATOM 2140 C CA . THR A 1 262 ? 11.812 -5.689 3.830 1.00 79.25 262 THR A CA 1
ATOM 2141 C C . THR A 1 262 ? 12.830 -6.640 3.203 1.00 79.25 262 THR A C 1
ATOM 2143 O O . THR A 1 262 ? 12.996 -6.647 1.984 1.00 79.25 262 THR A O 1
ATOM 2146 N N . SER A 1 263 ? 13.577 -7.382 4.030 1.00 64.38 263 SER A N 1
ATOM 2147 C CA . SER A 1 263 ? 14.650 -8.279 3.568 1.00 64.38 263 SER A CA 1
ATOM 2148 C C . SER A 1 263 ? 14.159 -9.277 2.514 1.00 64.38 263 SER A C 1
ATOM 2150 O O . SER A 1 263 ? 13.064 -9.818 2.634 1.00 64.38 263 SER A O 1
ATOM 2152 N N . GLY A 1 264 ? 14.962 -9.502 1.468 1.00 55.78 264 GLY A N 1
ATOM 2153 C CA . GLY A 1 264 ? 14.703 -10.475 0.393 1.00 55.78 264 GLY A CA 1
ATOM 2154 C C . GLY A 1 264 ? 13.486 -10.210 -0.510 1.00 55.78 264 GLY A C 1
ATOM 2155 O O . GLY A 1 264 ? 13.403 -10.804 -1.582 1.00 55.78 264 GLY A O 1
ATOM 2156 N N . SER A 1 265 ? 12.573 -9.318 -0.121 1.00 64.81 265 SER A N 1
ATOM 2157 C CA . SER A 1 265 ? 11.282 -9.113 -0.776 1.00 64.81 265 SER A CA 1
ATOM 2158 C C . SER A 1 265 ? 11.286 -7.936 -1.754 1.00 64.81 265 SER A C 1
ATOM 2160 O O . SER A 1 265 ? 11.966 -6.925 -1.572 1.00 64.81 265 SER A O 1
ATOM 2162 N N . ILE A 1 266 ? 10.453 -8.050 -2.786 1.00 65.62 266 ILE A N 1
ATOM 2163 C CA . ILE A 1 266 ? 10.132 -6.967 -3.719 1.00 65.62 266 ILE A CA 1
ATOM 2164 C C . ILE A 1 266 ? 8.921 -6.125 -3.269 1.00 65.62 266 ILE A C 1
ATOM 2166 O O . ILE A 1 266 ? 8.670 -5.087 -3.886 1.00 65.62 266 ILE A O 1
ATOM 2170 N N . THR A 1 267 ? 8.204 -6.516 -2.200 1.00 77.38 267 THR A N 1
ATOM 2171 C CA . THR A 1 267 ? 6.991 -5.815 -1.715 1.00 77.38 267 THR A CA 1
ATOM 2172 C C . THR A 1 267 ? 7.278 -4.346 -1.396 1.00 77.38 267 THR A C 1
ATOM 2174 O O . THR A 1 267 ? 6.555 -3.457 -1.832 1.00 77.38 267 THR A O 1
ATOM 2177 N N . CYS A 1 268 ? 8.438 -4.037 -0.805 1.00 84.44 268 CYS A N 1
ATOM 2178 C CA . CYS A 1 268 ? 8.859 -2.653 -0.543 1.00 84.44 268 CYS A CA 1
ATOM 2179 C C . CYS A 1 268 ? 9.262 -1.818 -1.790 1.00 84.44 268 CYS A C 1
ATOM 2181 O O . CYS A 1 268 ? 9.736 -0.684 -1.660 1.00 84.44 268 CYS A O 1
ATOM 2183 N N . GLY A 1 269 ? 9.117 -2.357 -3.006 1.00 78.75 269 GLY A N 1
ATOM 2184 C CA . GLY A 1 269 ? 9.452 -1.693 -4.271 1.00 78.75 269 GLY A CA 1
ATOM 2185 C C . GLY A 1 269 ? 10.939 -1.672 -4.634 1.00 78.75 269 GLY A C 1
ATOM 2186 O O . GLY A 1 269 ? 11.316 -0.990 -5.591 1.00 78.75 269 GLY A O 1
ATOM 2187 N N . GLN A 1 270 ? 11.793 -2.380 -3.887 1.00 78.12 270 GLN A N 1
ATOM 2188 C CA . GLN A 1 270 ? 13.221 -2.499 -4.185 1.00 78.12 270 GLN A CA 1
ATOM 2189 C C . GLN A 1 270 ? 13.805 -3.841 -3.704 1.00 78.12 270 GLN A C 1
ATOM 2191 O O . GLN A 1 270 ? 14.079 -4.010 -2.520 1.00 78.12 270 GLN A O 1
ATOM 2196 N N . LEU A 1 271 ? 14.047 -4.770 -4.631 1.00 68.44 271 LEU A N 1
ATOM 2197 C CA . LEU A 1 271 ? 14.475 -6.140 -4.330 1.00 68.44 271 LEU A CA 1
ATOM 2198 C C . LEU A 1 271 ? 15.932 -6.217 -3.827 1.00 68.44 271 LEU A C 1
ATOM 2200 O O . LEU A 1 271 ? 16.805 -5.446 -4.246 1.00 68.44 271 LEU A O 1
ATOM 2204 N N . ASP A 1 272 ? 16.200 -7.186 -2.941 1.00 62.06 272 ASP A N 1
ATOM 2205 C CA . ASP A 1 272 ? 17.515 -7.501 -2.355 1.00 62.06 272 ASP A CA 1
ATOM 2206 C C . ASP A 1 272 ? 18.223 -6.280 -1.710 1.00 62.06 272 ASP A C 1
ATOM 2208 O O . ASP A 1 272 ? 19.455 -6.228 -1.647 1.00 62.06 272 ASP A O 1
ATOM 2212 N N . PHE A 1 273 ? 17.490 -5.239 -1.285 1.00 70.25 273 PHE A N 1
ATOM 2213 C CA . PHE A 1 273 ? 18.036 -4.059 -0.595 1.00 70.25 273 PHE A CA 1
ATOM 2214 C C . PHE A 1 273 ? 17.358 -3.889 0.762 1.00 70.25 273 PHE A C 1
ATOM 2216 O O . PHE A 1 273 ? 16.136 -3.847 0.836 1.00 70.25 273 PHE A O 1
ATOM 2223 N N . ASN A 1 274 ? 18.154 -3.783 1.825 1.00 76.56 274 ASN A N 1
ATOM 2224 C CA . ASN A 1 274 ? 17.635 -3.641 3.185 1.00 76.56 274 ASN A CA 1
ATOM 2225 C C . ASN A 1 274 ? 18.447 -2.643 4.032 1.00 76.56 274 ASN A C 1
ATOM 2227 O O . ASN A 1 274 ? 18.624 -2.773 5.244 1.00 76.56 274 ASN A O 1
ATOM 2231 N N . GLU A 1 275 ? 19.010 -1.639 3.361 1.00 82.38 275 GLU A N 1
ATOM 2232 C CA . GLU A 1 275 ? 19.968 -0.693 3.934 1.00 82.38 275 GLU A CA 1
ATOM 2233 C C . GLU A 1 275 ? 19.305 0.371 4.826 1.00 82.38 275 GLU A C 1
ATOM 2235 O O . GLU A 1 275 ? 19.999 1.068 5.569 1.00 82.38 275 GLU A O 1
ATOM 2240 N N . PHE A 1 276 ? 17.973 0.494 4.791 1.00 88.81 276 PHE A N 1
ATOM 2241 C CA . PHE A 1 276 ? 17.184 1.393 5.644 1.00 88.81 276 PHE A CA 1
ATOM 2242 C C . PHE A 1 276 ? 17.478 1.211 7.141 1.00 88.81 276 PHE A C 1
ATOM 2244 O O . PHE A 1 276 ? 17.630 2.184 7.885 1.00 88.81 276 PHE A O 1
ATOM 2251 N N . TRP A 1 277 ? 17.621 -0.038 7.586 1.00 86.56 277 TRP A N 1
ATOM 2252 C CA . TRP A 1 277 ? 17.876 -0.374 8.987 1.00 86.56 277 TRP A CA 1
ATOM 2253 C C . TRP A 1 277 ? 19.271 0.049 9.463 1.00 86.56 277 TRP A C 1
ATOM 2255 O O . TRP A 1 277 ? 19.452 0.350 10.645 1.00 86.56 277 TRP A O 1
ATOM 2265 N N . ASN A 1 278 ? 20.234 0.123 8.538 1.00 82.94 278 ASN A N 1
ATOM 2266 C CA . ASN A 1 278 ? 21.652 0.364 8.816 1.00 82.94 278 ASN A CA 1
ATOM 2267 C C . ASN A 1 278 ? 22.105 1.806 8.516 1.00 82.94 278 ASN A C 1
ATOM 2269 O O . ASN A 1 278 ? 23.179 2.213 8.962 1.00 82.94 278 ASN A O 1
ATOM 2273 N N . LYS A 1 279 ? 21.309 2.595 7.777 1.00 87.94 279 LYS A N 1
ATOM 2274 C CA . LYS A 1 279 ? 21.633 3.978 7.388 1.00 87.94 279 LYS A CA 1
ATOM 2275 C C . LYS A 1 279 ? 20.625 4.987 7.926 1.00 87.94 279 LYS A C 1
ATOM 2277 O O . LYS A 1 279 ? 19.506 5.113 7.434 1.00 87.94 279 LYS A O 1
ATOM 2282 N N . GLU A 1 280 ? 21.090 5.805 8.869 1.00 94.38 280 GLU A N 1
ATOM 2283 C CA . GLU A 1 280 ? 20.321 6.918 9.439 1.00 94.38 280 GLU A CA 1
ATOM 2284 C C . GLU A 1 280 ? 19.843 7.925 8.374 1.00 94.38 280 GLU A C 1
ATOM 2286 O O . GLU A 1 280 ? 18.740 8.444 8.488 1.00 94.38 280 GLU A O 1
ATOM 2291 N N . GLU A 1 281 ? 20.586 8.108 7.275 1.00 94.69 281 GLU A N 1
ATOM 2292 C CA . GLU A 1 281 ? 20.171 8.934 6.128 1.00 94.69 281 GLU A CA 1
ATOM 2293 C C . GLU A 1 281 ? 18.802 8.523 5.551 1.00 94.69 281 GLU A C 1
ATOM 2295 O O . GLU A 1 281 ? 17.953 9.379 5.292 1.00 94.69 281 GLU A O 1
ATOM 2300 N N . TYR A 1 282 ? 18.553 7.219 5.392 1.00 95.25 282 TYR A N 1
ATOM 2301 C CA . TYR A 1 282 ? 17.293 6.694 4.857 1.00 95.25 282 TYR A CA 1
ATOM 2302 C C . TYR A 1 282 ? 16.145 6.773 5.876 1.00 95.25 282 TYR A C 1
ATOM 2304 O O . TYR A 1 282 ? 14.986 6.998 5.507 1.00 95.25 282 TYR A O 1
ATOM 2312 N N . GLN A 1 283 ? 16.467 6.686 7.167 1.00 97.62 283 GLN A N 1
ATOM 2313 C CA . GLN A 1 283 ? 15.523 6.933 8.260 1.00 97.62 283 GLN A CA 1
ATOM 2314 C C . GLN A 1 283 ? 15.132 8.420 8.310 1.00 97.62 283 GLN A C 1
ATOM 2316 O O . GLN A 1 283 ? 13.948 8.735 8.405 1.00 97.62 283 GLN A O 1
ATOM 2321 N N . ASP A 1 284 ? 16.083 9.338 8.131 1.00 98.00 284 ASP A N 1
ATOM 2322 C CA . ASP A 1 284 ? 15.856 10.788 8.076 1.00 98.00 284 ASP A CA 1
ATOM 2323 C C . ASP A 1 284 ? 15.144 11.237 6.788 1.00 98.00 284 ASP A C 1
ATOM 2325 O O . ASP A 1 284 ? 14.394 12.218 6.792 1.00 98.00 284 ASP A O 1
ATOM 2329 N N . MET A 1 285 ? 15.345 10.544 5.662 1.00 98.38 285 MET A N 1
ATOM 2330 C CA . MET A 1 285 ? 14.497 10.693 4.469 1.00 98.38 285 MET A CA 1
ATOM 2331 C C . MET A 1 285 ? 13.057 10.260 4.771 1.00 98.38 285 MET A C 1
ATOM 2333 O O . MET A 1 285 ? 12.123 11.003 4.477 1.00 98.38 285 MET A O 1
ATOM 2337 N N . SER A 1 286 ? 12.871 9.119 5.436 1.00 98.56 286 SER A N 1
ATOM 2338 C CA . SER A 1 286 ? 11.543 8.598 5.788 1.00 98.56 286 SER A CA 1
ATOM 2339 C C . SER A 1 286 ? 10.808 9.489 6.789 1.00 98.56 286 SER A C 1
ATOM 2341 O O . SER A 1 286 ? 9.652 9.840 6.568 1.00 98.56 286 SER A O 1
ATOM 2343 N N . CYS A 1 287 ? 11.494 9.982 7.823 1.00 98.69 287 CYS A N 1
ATOM 2344 C CA . CYS A 1 287 ? 10.947 10.963 8.763 1.00 98.69 287 CYS A CA 1
ATOM 2345 C C . CYS A 1 287 ? 10.516 12.260 8.056 1.00 98.69 287 CYS A C 1
ATOM 2347 O O . CYS A 1 287 ? 9.487 12.840 8.403 1.00 98.69 287 CYS A O 1
ATOM 2349 N N . ARG A 1 288 ? 11.257 12.707 7.029 1.00 98.62 288 ARG A N 1
ATOM 2350 C CA . ARG A 1 288 ? 10.854 13.838 6.175 1.00 98.62 288 ARG A CA 1
ATOM 2351 C C . ARG A 1 288 ? 9.619 13.524 5.325 1.00 98.62 288 ARG A C 1
ATOM 2353 O O . ARG A 1 288 ? 8.765 14.398 5.210 1.00 98.62 288 ARG A O 1
ATOM 2360 N N . ILE A 1 289 ? 9.497 12.317 4.767 1.00 98.75 289 ILE A N 1
ATOM 2361 C CA . ILE A 1 289 ? 8.331 11.892 3.967 1.00 98.75 289 ILE A CA 1
ATOM 2362 C C . ILE A 1 289 ? 7.074 11.799 4.836 1.00 98.75 289 ILE A C 1
ATOM 2364 O O . ILE A 1 289 ? 6.083 12.460 4.527 1.00 98.75 289 ILE A O 1
ATOM 2368 N N . ILE A 1 290 ? 7.133 11.073 5.957 1.00 98.75 290 ILE A N 1
ATOM 2369 C CA . ILE A 1 290 ? 6.033 10.970 6.929 1.00 98.75 290 ILE A CA 1
ATOM 2370 C C . ILE A 1 290 ? 5.609 12.363 7.401 1.00 98.75 290 ILE A C 1
ATOM 2372 O O . ILE A 1 290 ? 4.430 12.711 7.335 1.00 98.75 290 ILE A O 1
ATOM 2376 N N . LYS A 1 291 ? 6.562 13.220 7.792 1.00 98.56 291 LYS A N 1
ATOM 2377 C CA . LYS A 1 291 ? 6.254 14.593 8.209 1.00 98.56 291 LYS A CA 1
ATOM 2378 C C . LYS A 1 291 ? 5.633 15.430 7.086 1.00 98.56 291 LYS A C 1
ATOM 2380 O O . LYS A 1 291 ? 4.763 16.249 7.370 1.00 98.56 291 LYS A O 1
ATOM 2385 N N . ALA A 1 292 ? 6.042 15.240 5.832 1.00 98.50 292 ALA A N 1
ATOM 2386 C CA . ALA A 1 292 ? 5.468 15.946 4.689 1.00 98.50 292 ALA A CA 1
ATOM 2387 C C . ALA A 1 292 ? 4.025 15.494 4.395 1.00 98.50 292 ALA A C 1
ATOM 2389 O O . ALA A 1 292 ? 3.159 16.350 4.223 1.00 98.50 292 ALA A O 1
ATOM 2390 N N . LEU A 1 293 ? 3.749 14.184 4.414 1.00 98.56 293 LEU A N 1
ATOM 2391 C CA . LEU A 1 293 ? 2.406 13.609 4.253 1.00 98.56 293 LEU A CA 1
ATOM 2392 C C . LEU A 1 293 ? 1.455 14.066 5.369 1.00 98.56 293 LEU A C 1
ATOM 2394 O O . LEU A 1 293 ? 0.405 14.646 5.090 1.00 98.56 293 LEU A O 1
ATOM 2398 N N . VAL A 1 294 ? 1.852 13.884 6.631 1.00 98.56 294 VAL A N 1
ATOM 2399 C CA . VAL A 1 294 ? 1.030 14.248 7.797 1.00 98.56 294 VAL A CA 1
ATOM 2400 C C . VAL A 1 294 ? 0.798 15.761 7.858 1.00 98.56 294 VAL A C 1
ATOM 2402 O O . VAL A 1 294 ? -0.311 16.202 8.133 1.00 98.56 294 VAL A O 1
ATOM 2405 N N . ASN A 1 295 ? 1.790 16.593 7.517 1.00 98.19 295 ASN A N 1
ATOM 2406 C CA . ASN A 1 295 ? 1.597 18.047 7.460 1.00 98.19 295 ASN A CA 1
ATOM 2407 C C . ASN A 1 295 ? 0.763 18.497 6.241 1.00 98.19 295 ASN A C 1
ATOM 2409 O O . ASN A 1 295 ? 0.141 19.557 6.300 1.00 98.19 295 ASN A O 1
ATOM 2413 N N . ARG A 1 296 ? 0.753 17.748 5.127 1.00 97.88 296 ARG A N 1
ATOM 2414 C CA . ARG A 1 296 ? -0.056 18.066 3.934 1.00 97.88 296 ARG A CA 1
ATOM 2415 C C . ARG A 1 296 ? -1.547 17.827 4.173 1.00 97.88 296 ARG A C 1
ATOM 2417 O O . ARG A 1 296 ? -2.350 18.618 3.672 1.00 97.88 296 ARG A O 1
ATOM 2424 N N . TYR A 1 297 ? -1.879 16.762 4.903 1.00 98.06 297 TYR A N 1
ATOM 2425 C CA . TYR A 1 297 ? -3.248 16.291 5.159 1.00 98.06 297 TYR A CA 1
ATOM 2426 C C . TYR A 1 297 ? -3.690 16.448 6.617 1.00 98.06 297 TYR A C 1
ATOM 2428 O O . TYR A 1 297 ? -4.686 15.865 7.040 1.00 98.06 297 TYR A O 1
ATOM 2436 N N . LYS A 1 298 ? -2.981 17.281 7.381 1.00 95.19 298 LYS A N 1
ATOM 2437 C CA . LYS A 1 298 ? -3.420 17.720 8.701 1.00 95.19 298 LYS A CA 1
ATOM 2438 C C . LYS A 1 298 ? -4.842 18.290 8.627 1.00 95.19 298 LYS A C 1
ATOM 2440 O O . LYS A 1 298 ? -5.156 19.064 7.724 1.00 95.19 298 LYS A O 1
ATOM 2445 N N . ASP A 1 299 ? -5.673 17.902 9.590 1.00 90.69 299 ASP A N 1
ATOM 2446 C CA . ASP A 1 299 ? -7.096 18.257 9.691 1.00 90.69 299 ASP A CA 1
ATOM 2447 C C . ASP A 1 299 ? -8.007 17.776 8.518 1.00 90.69 299 ASP A C 1
ATOM 2449 O O . ASP A 1 299 ? -9.140 18.253 8.404 1.00 90.69 299 ASP A O 1
ATOM 2453 N N . GLU A 1 300 ? -7.577 16.838 7.653 1.00 96.75 300 GLU A N 1
ATOM 2454 C CA . GLU A 1 300 ? -8.394 16.260 6.559 1.00 96.75 300 GLU A CA 1
ATOM 2455 C C . GLU A 1 300 ? -9.116 14.956 6.980 1.00 96.75 300 GLU A C 1
ATOM 2457 O O . GLU A 1 300 ? -8.554 13.871 6.848 1.00 96.75 300 GLU A O 1
ATOM 2462 N N . PRO A 1 301 ? -10.402 15.002 7.384 1.00 96.88 301 PRO A N 1
ATOM 2463 C CA . PRO A 1 301 ? -11.117 13.859 7.971 1.00 96.88 301 PRO A CA 1
ATOM 2464 C C . PRO A 1 301 ? -11.400 12.709 6.992 1.00 96.88 301 PRO A C 1
ATOM 2466 O O . PRO A 1 301 ? -11.980 11.698 7.379 1.00 96.88 301 PRO A O 1
ATOM 2469 N N . THR A 1 302 ? -11.053 12.859 5.712 1.00 98.06 302 THR A N 1
ATOM 2470 C CA . THR A 1 302 ? -11.077 11.748 4.753 1.00 98.06 302 THR A CA 1
ATOM 2471 C C . THR A 1 302 ? -9.934 10.762 5.010 1.00 98.06 302 THR A C 1
ATOM 2473 O O . THR A 1 302 ? -10.053 9.598 4.636 1.00 98.06 302 THR A O 1
ATOM 2476 N N . ILE A 1 303 ? -8.846 11.178 5.667 1.00 98.56 303 ILE A N 1
ATOM 2477 C CA . ILE A 1 303 ? -7.791 10.261 6.103 1.00 98.56 303 ILE A CA 1
ATOM 2478 C C . ILE A 1 303 ? -8.291 9.459 7.312 1.00 98.56 303 ILE A C 1
ATOM 2480 O O . ILE A 1 303 ? -8.620 10.021 8.353 1.00 98.56 303 ILE A O 1
ATOM 2484 N N . ALA A 1 304 ? -8.331 8.130 7.188 1.00 98.38 304 ALA A N 1
ATOM 2485 C CA . ALA A 1 304 ? -8.549 7.241 8.329 1.00 98.38 304 ALA A CA 1
ATOM 2486 C C . ALA A 1 304 ? -7.274 7.083 9.161 1.00 98.38 304 ALA A C 1
ATOM 2488 O O . ALA A 1 304 ? -7.337 7.151 10.385 1.00 98.38 304 ALA A O 1
ATOM 2489 N N . ALA A 1 305 ? -6.133 6.859 8.502 1.00 98.56 305 ALA A N 1
ATOM 2490 C CA . ALA A 1 305 ? -4.829 6.751 9.145 1.00 98.56 305 ALA A CA 1
ATOM 2491 C C . ALA A 1 305 ? -3.677 7.025 8.165 1.00 98.56 305 ALA A C 1
ATOM 2493 O O . ALA A 1 305 ? -3.847 6.933 6.944 1.00 98.56 305 ALA A O 1
ATOM 2494 N N . PHE A 1 306 ? -2.493 7.274 8.722 1.00 98.81 306 PHE A N 1
ATOM 2495 C CA . PHE A 1 306 ? -1.213 7.136 8.023 1.00 98.81 306 PHE A CA 1
ATOM 2496 C C . PHE A 1 306 ? -0.521 5.865 8.530 1.00 98.81 306 PHE A C 1
ATOM 2498 O O . PHE A 1 306 ? -0.299 5.744 9.735 1.00 98.81 306 PHE A O 1
ATOM 2505 N N . ASP A 1 307 ? -0.186 4.920 7.655 1.00 98.25 307 ASP A N 1
ATOM 2506 C CA . ASP A 1 307 ? 0.638 3.758 8.011 1.00 98.25 307 ASP A CA 1
ATOM 2507 C C . ASP A 1 307 ? 2.120 4.140 7.931 1.00 98.25 307 ASP A C 1
ATOM 2509 O O . ASP A 1 307 ? 2.577 4.695 6.929 1.00 98.25 307 ASP A O 1
ATOM 2513 N N . LEU A 1 308 ? 2.843 3.942 9.037 1.00 98.19 308 LEU A N 1
ATOM 2514 C CA . LEU A 1 308 ? 4.173 4.519 9.235 1.00 98.19 308 LEU A CA 1
ATOM 2515 C C . LEU A 1 308 ? 5.280 3.760 8.505 1.00 98.19 308 LEU A C 1
ATOM 2517 O O . LEU A 1 308 ? 6.286 4.382 8.166 1.00 98.19 308 LEU A O 1
ATOM 2521 N N . LEU A 1 309 ? 5.127 2.446 8.326 1.00 96.00 309 LEU A N 1
ATOM 2522 C CA . LEU A 1 309 ? 6.049 1.590 7.581 1.00 96.00 309 LEU A CA 1
ATOM 2523 C C . LEU A 1 309 ? 5.401 0.220 7.357 1.00 96.00 309 LEU A C 1
ATOM 2525 O O . LEU A 1 309 ? 4.977 -0.412 8.333 1.00 96.00 309 LEU A O 1
ATOM 2529 N N . ASN A 1 310 ? 5.379 -0.228 6.105 1.00 94.88 310 ASN A N 1
ATOM 2530 C CA . ASN A 1 310 ? 4.898 -1.550 5.720 1.00 94.88 310 ASN A CA 1
ATOM 2531 C C . ASN A 1 310 ? 5.899 -2.660 6.088 1.00 94.88 310 ASN A C 1
ATOM 2533 O O . ASN A 1 310 ? 7.092 -2.393 6.183 1.00 94.88 310 ASN A O 1
ATOM 2537 N N . GLU A 1 311 ? 5.414 -3.881 6.336 1.00 90.06 311 GLU A N 1
ATOM 2538 C CA . GLU A 1 311 ? 6.183 -5.142 6.401 1.00 90.06 311 GLU A CA 1
ATOM 2539 C C . GLU A 1 311 ? 7.661 -5.022 6.854 1.00 90.06 311 GLU A C 1
ATOM 2541 O O . GLU A 1 311 ? 8.586 -5.362 6.106 1.00 90.06 311 GLU A O 1
ATOM 2546 N N . PRO A 1 312 ? 7.932 -4.511 8.074 1.00 88.62 312 PRO A N 1
ATOM 2547 C CA . PRO A 1 312 ? 9.293 -4.252 8.531 1.00 88.62 312 PRO A CA 1
ATOM 2548 C C . PRO A 1 312 ? 10.072 -5.553 8.762 1.00 88.62 312 PRO A C 1
ATOM 2550 O O . PRO A 1 312 ? 9.830 -6.260 9.743 1.00 88.62 312 PRO A O 1
ATOM 2553 N N . ALA A 1 313 ? 11.056 -5.839 7.905 1.00 81.25 313 ALA A N 1
ATOM 2554 C CA . ALA A 1 313 ? 11.906 -7.024 8.018 1.00 81.25 313 ALA A CA 1
ATOM 2555 C C . ALA A 1 313 ? 13.395 -6.667 7.948 1.00 81.25 313 ALA A C 1
ATOM 2557 O O . ALA A 1 313 ? 13.920 -6.323 6.890 1.00 81.25 313 ALA A O 1
ATOM 2558 N N . VAL A 1 314 ? 14.084 -6.778 9.086 1.00 76.19 314 VAL A N 1
ATOM 2559 C CA . VAL A 1 314 ? 15.545 -6.633 9.219 1.00 76.19 314 VAL A CA 1
ATOM 2560 C C . VAL A 1 314 ? 16.237 -7.929 8.789 1.00 76.19 314 VAL A C 1
ATOM 2562 O O . VAL A 1 314 ? 15.756 -9.014 9.108 1.00 76.19 314 VAL A O 1
ATOM 2565 N N . ASP A 1 315 ? 17.398 -7.832 8.135 1.00 66.81 315 ASP A N 1
ATOM 2566 C CA . ASP A 1 315 ? 18.254 -8.994 7.867 1.00 66.81 315 ASP A CA 1
ATOM 2567 C C . ASP A 1 315 ? 18.684 -9.674 9.182 1.00 66.81 315 ASP A C 1
ATOM 2569 O O . ASP A 1 315 ? 19.474 -9.119 9.954 1.00 66.81 315 ASP A O 1
ATOM 2573 N N . ILE A 1 316 ? 18.223 -10.902 9.429 1.00 56.94 316 ILE A N 1
ATOM 2574 C CA . ILE A 1 316 ? 18.666 -11.685 10.587 1.00 56.94 316 ILE A CA 1
ATOM 2575 C C . ILE A 1 316 ? 19.901 -12.506 10.205 1.00 56.94 316 ILE A C 1
ATOM 2577 O O . ILE A 1 316 ? 19.868 -13.342 9.308 1.00 56.94 316 ILE A O 1
ATOM 2581 N N . TYR A 1 317 ? 21.009 -12.291 10.912 1.00 49.22 317 TYR A N 1
ATOM 2582 C CA . TYR A 1 317 ? 22.256 -13.030 10.705 1.00 49.22 317 TYR A CA 1
ATOM 2583 C C . TYR A 1 317 ? 22.572 -13.912 11.918 1.00 49.22 317 TYR A C 1
ATOM 2585 O O . TYR A 1 317 ? 23.443 -13.571 12.722 1.00 49.22 317 TYR A O 1
ATOM 2593 N N . ASP A 1 318 ? 21.898 -15.061 12.065 1.00 40.75 318 ASP A N 1
ATOM 2594 C CA . ASP A 1 318 ? 22.340 -16.036 13.068 1.00 40.75 318 ASP A CA 1
ATOM 2595 C C . ASP A 1 318 ? 23.717 -16.625 12.693 1.00 40.75 318 ASP A C 1
ATOM 2597 O O . ASP A 1 318 ? 24.011 -17.049 11.573 1.00 40.75 318 ASP A O 1
ATOM 2601 N N . SER A 1 319 ? 24.582 -16.630 13.699 1.00 36.75 319 SER A N 1
ATOM 2602 C CA . SER A 1 319 ? 25.880 -17.289 13.750 1.00 36.75 319 SER A CA 1
ATOM 2603 C C . SER A 1 319 ? 25.832 -18.813 13.545 1.00 36.75 319 SER A C 1
ATOM 2605 O O . SER A 1 319 ? 26.837 -19.400 13.107 1.00 36.75 319 SER A O 1
ATOM 2607 N N . SER A 1 320 ? 24.707 -19.460 13.879 1.00 37.81 320 SER A N 1
ATOM 2608 C CA . SER A 1 320 ? 24.543 -20.914 13.823 1.00 37.81 320 SER A CA 1
ATOM 2609 C C . SER A 1 320 ? 24.241 -21.389 12.397 1.00 37.81 320 SER A C 1
ATOM 2611 O O . SER A 1 320 ? 25.142 -21.970 11.786 1.00 37.81 320 SER A O 1
ATOM 2613 N N . ASP A 1 321 ? 23.103 -21.008 11.816 1.00 37.88 321 ASP A N 1
ATOM 2614 C CA . ASP A 1 321 ? 22.757 -21.190 10.401 1.00 37.88 321 ASP A CA 1
ATOM 2615 C C . ASP A 1 321 ? 22.127 -19.918 9.805 1.00 37.88 321 ASP A C 1
ATOM 2617 O O . ASP A 1 321 ? 21.455 -19.148 10.487 1.00 37.88 321 ASP A O 1
ATOM 2621 N N . LYS A 1 322 ? 22.383 -19.664 8.515 1.00 40.38 322 LYS A N 1
ATOM 2622 C CA . LYS A 1 322 ? 22.051 -18.392 7.848 1.00 40.38 322 LYS A CA 1
ATOM 2623 C C . LYS A 1 322 ? 20.596 -18.335 7.363 1.00 40.38 322 LYS A C 1
ATOM 2625 O O . LYS A 1 322 ? 20.343 -18.515 6.173 1.00 40.38 322 LYS A O 1
ATOM 2630 N N . TYR A 1 323 ? 19.664 -18.029 8.255 1.00 36.66 323 TYR A N 1
ATOM 2631 C CA . TYR A 1 323 ? 18.284 -17.715 7.873 1.00 36.66 323 TYR A CA 1
ATOM 2632 C C . TYR A 1 323 ? 18.150 -16.250 7.448 1.00 36.66 323 TYR A C 1
ATOM 2634 O O . TYR A 1 323 ? 18.000 -15.373 8.293 1.00 36.66 323 TYR A O 1
ATOM 2642 N N . ILE A 1 324 ? 18.169 -15.987 6.135 1.00 41.59 324 ILE A N 1
ATOM 2643 C CA . ILE A 1 324 ? 17.569 -14.750 5.617 1.00 41.59 324 ILE A CA 1
ATOM 2644 C C . ILE A 1 324 ? 16.067 -14.881 5.853 1.00 41.59 324 ILE A C 1
ATOM 2646 O O . ILE A 1 324 ? 15.417 -15.723 5.238 1.00 41.59 324 ILE A O 1
ATOM 2650 N N . VAL A 1 325 ? 15.546 -14.060 6.760 1.00 43.00 325 VAL A N 1
ATOM 2651 C CA . VAL A 1 325 ? 14.111 -13.938 7.007 1.00 43.00 325 VAL A CA 1
ATOM 2652 C C . VAL A 1 325 ? 13.484 -13.131 5.872 1.00 43.00 325 VAL A C 1
ATOM 2654 O O . VAL A 1 325 ? 13.473 -11.903 5.886 1.00 43.00 325 VAL A O 1
ATOM 2657 N N . ASP A 1 326 ? 12.983 -13.859 4.878 1.00 42.53 326 ASP A N 1
ATOM 2658 C CA . ASP A 1 326 ? 11.901 -13.392 4.015 1.00 42.53 326 ASP A CA 1
ATOM 2659 C C . ASP A 1 326 ? 10.574 -13.446 4.800 1.00 42.53 326 ASP A C 1
ATOM 2661 O O . ASP A 1 326 ? 10.397 -14.286 5.687 1.00 42.53 326 ASP A O 1
ATOM 2665 N N . GLY A 1 327 ? 9.624 -12.569 4.472 1.00 39.94 327 GLY A N 1
ATOM 2666 C CA . GLY A 1 327 ? 8.326 -12.470 5.153 1.00 39.94 327 GLY A CA 1
ATOM 2667 C C . GLY A 1 327 ? 7.429 -13.706 5.001 1.00 39.94 327 GLY A C 1
ATOM 2668 O O . GLY A 1 327 ? 6.436 -13.831 5.714 1.00 39.94 327 GLY A O 1
ATOM 2669 N N . ASN A 1 328 ? 7.788 -14.623 4.098 1.00 40.91 328 ASN A N 1
ATOM 2670 C CA . ASN A 1 328 ? 7.034 -15.832 3.765 1.00 40.91 328 ASN A CA 1
ATOM 2671 C C . ASN A 1 328 ? 7.415 -17.079 4.596 1.00 40.91 328 ASN A C 1
ATOM 2673 O O . ASN A 1 328 ? 6.857 -18.150 4.354 1.00 40.91 328 ASN A O 1
ATOM 2677 N N . ASP A 1 329 ? 8.365 -16.991 5.539 1.00 47.34 329 ASP A N 1
ATOM 2678 C CA . ASP A 1 329 ? 8.781 -18.147 6.352 1.00 47.34 329 ASP A CA 1
ATOM 2679 C C . ASP A 1 329 ? 7.696 -18.546 7.380 1.00 47.34 329 ASP A C 1
ATOM 2681 O O . ASP A 1 329 ? 7.276 -17.765 8.243 1.00 47.34 329 ASP A O 1
ATOM 2685 N N . GLU A 1 330 ? 7.251 -19.804 7.290 1.00 44.31 330 GLU A N 1
ATOM 2686 C CA . GLU A 1 330 ? 6.158 -20.386 8.080 1.00 44.31 330 GLU A CA 1
ATOM 2687 C C . GLU A 1 330 ? 6.421 -20.324 9.597 1.00 44.31 330 GLU A C 1
ATOM 2689 O O . GLU A 1 330 ? 5.482 -20.224 10.394 1.00 44.31 330 GLU A O 1
ATOM 2694 N N . HIS A 1 331 ? 7.694 -20.332 10.012 1.00 40.75 331 HIS A N 1
ATOM 2695 C CA . HIS A 1 331 ? 8.105 -20.267 11.417 1.00 40.75 331 HIS A CA 1
ATOM 2696 C C . HIS A 1 331 ? 7.907 -18.877 12.054 1.00 40.75 331 HIS A C 1
ATOM 2698 O O . HIS A 1 331 ? 7.883 -18.753 13.283 1.00 40.75 331 HIS A O 1
ATOM 2704 N N . LEU A 1 332 ? 7.750 -17.832 11.237 1.00 44.44 332 LEU A N 1
ATOM 2705 C CA . LEU A 1 332 ? 7.486 -16.461 11.685 1.00 44.44 332 LEU A CA 1
ATOM 2706 C C . LEU A 1 332 ? 5.980 -16.242 11.863 1.00 44.44 332 LEU A C 1
ATOM 2708 O O . LEU A 1 332 ? 5.524 -15.802 12.920 1.00 44.44 332 LEU A O 1
ATOM 2712 N N . ILE A 1 333 ? 5.199 -16.627 10.847 1.00 41.72 333 ILE A N 1
ATOM 2713 C CA . ILE A 1 333 ? 3.737 -16.458 10.801 1.00 41.72 333 ILE A CA 1
ATOM 2714 C C . ILE A 1 333 ? 3.052 -17.238 11.936 1.00 41.72 333 ILE A C 1
ATOM 2716 O O . ILE A 1 333 ? 2.117 -16.732 12.561 1.00 41.72 333 ILE A O 1
ATOM 2720 N N . SER A 1 334 ? 3.561 -18.429 12.270 1.00 43.16 334 SER A N 1
ATOM 2721 C CA . SER A 1 334 ? 3.099 -19.237 13.411 1.00 43.16 334 SER A CA 1
ATOM 2722 C C . SER A 1 334 ? 3.361 -18.594 14.783 1.00 43.16 334 SER A C 1
ATOM 2724 O O . SER A 1 334 ? 2.751 -18.985 15.781 1.00 43.16 334 SER A O 1
ATOM 2726 N N . GLY A 1 335 ? 4.253 -17.600 14.856 1.00 43.06 335 GLY A N 1
ATOM 2727 C CA . GLY A 1 335 ? 4.687 -16.964 16.098 1.00 43.06 335 GLY A CA 1
ATOM 2728 C C . GLY A 1 335 ? 5.630 -17.817 16.953 1.00 43.06 335 GLY A C 1
ATOM 2729 O O . GLY A 1 335 ? 5.794 -17.510 18.135 1.00 43.06 335 GLY A O 1
ATOM 2730 N N . GLU A 1 336 ? 6.235 -18.872 16.393 1.00 41.59 336 GLU A N 1
ATOM 2731 C CA . GLU A 1 336 ? 7.228 -19.703 17.093 1.00 41.59 336 GLU A CA 1
ATOM 2732 C C . GLU A 1 336 ? 8.625 -19.057 17.137 1.00 41.59 336 GLU A C 1
ATOM 2734 O O . GLU A 1 336 ? 9.393 -19.314 18.069 1.00 41.59 336 GLU A O 1
ATOM 2739 N N . VAL A 1 337 ? 8.954 -18.178 16.184 1.00 48.97 337 VAL A N 1
ATOM 2740 C CA . VAL A 1 337 ? 10.203 -17.403 16.197 1.00 48.97 337 VAL A CA 1
ATOM 2741 C C . VAL A 1 337 ? 10.057 -16.125 17.022 1.00 48.97 337 VAL A C 1
ATOM 2743 O O . VAL A 1 337 ? 9.296 -15.214 16.699 1.00 48.97 337 VAL A O 1
ATOM 2746 N N . HIS A 1 338 ? 10.879 -16.013 18.064 1.00 58.03 338 HIS A N 1
ATOM 2747 C CA . HIS A 1 338 ? 11.168 -14.735 18.705 1.00 58.03 338 HIS A CA 1
ATOM 2748 C C . HIS A 1 338 ? 12.411 -14.106 18.070 1.00 58.03 338 HIS A C 1
ATOM 2750 O O . HIS A 1 338 ? 13.500 -14.679 18.122 1.00 58.03 338 HIS A O 1
ATOM 2756 N N . LEU A 1 339 ? 12.250 -12.900 17.518 1.00 67.12 339 LEU A N 1
ATOM 2757 C CA . LEU A 1 339 ? 13.363 -12.033 17.123 1.00 67.12 339 LEU A CA 1
ATOM 2758 C C . LEU A 1 339 ? 14.344 -11.844 18.296 1.00 67.12 339 LEU A C 1
ATOM 2760 O O . LEU A 1 339 ? 13.928 -11.783 19.455 1.00 67.12 339 LEU A O 1
ATOM 2764 N N . CYS A 1 340 ? 15.641 -11.697 18.017 1.00 71.94 340 CYS A N 1
ATOM 2765 C CA . CYS A 1 340 ? 16.599 -11.323 19.059 1.00 71.94 340 CYS A CA 1
ATOM 2766 C C . CYS A 1 340 ? 16.367 -9.872 19.517 1.00 71.94 340 CYS A C 1
ATOM 2768 O O . CYS A 1 340 ? 15.926 -9.027 18.733 1.00 71.94 340 CYS A O 1
ATOM 2770 N N . ASP A 1 341 ? 16.673 -9.571 20.783 1.00 77.44 341 ASP A N 1
ATOM 2771 C CA . ASP A 1 341 ? 16.357 -8.262 21.372 1.00 77.44 341 ASP A CA 1
ATOM 2772 C C . ASP A 1 341 ? 16.976 -7.088 20.595 1.00 77.44 341 ASP A C 1
ATOM 2774 O O . ASP A 1 341 ? 16.321 -6.059 20.458 1.00 77.44 341 ASP A O 1
ATOM 2778 N N . ASP A 1 342 ? 18.165 -7.251 20.002 1.00 78.25 342 ASP A N 1
ATOM 2779 C CA . ASP A 1 342 ? 18.805 -6.220 19.171 1.00 78.25 342 ASP A CA 1
ATOM 2780 C C . ASP A 1 342 ? 17.949 -5.835 17.947 1.00 78.25 342 ASP A C 1
ATOM 2782 O O . ASP A 1 342 ? 17.717 -4.649 17.706 1.00 78.25 342 ASP A O 1
ATOM 2786 N N . VAL A 1 343 ? 17.400 -6.816 17.215 1.00 81.88 343 VAL A N 1
ATOM 2787 C CA . VAL A 1 343 ? 16.512 -6.570 16.060 1.00 81.88 343 VAL A CA 1
ATOM 2788 C C . VAL A 1 343 ? 15.186 -5.952 16.513 1.00 81.88 343 VAL A C 1
ATOM 2790 O O . VAL A 1 343 ? 14.683 -5.017 15.886 1.00 81.88 343 VAL A O 1
ATOM 2793 N N . ARG A 1 344 ? 14.635 -6.409 17.645 1.00 83.81 344 ARG A N 1
ATOM 2794 C CA . ARG A 1 344 ? 13.400 -5.842 18.218 1.00 83.81 344 ARG A CA 1
ATOM 2795 C C . ARG A 1 344 ? 13.597 -4.380 18.611 1.00 83.81 344 ARG A C 1
ATOM 2797 O O . ARG A 1 344 ? 12.751 -3.543 18.302 1.00 83.81 344 ARG A O 1
ATOM 2804 N N . ILE A 1 345 ? 14.725 -4.063 19.245 1.00 87.19 345 ILE A N 1
ATOM 2805 C CA . ILE A 1 345 ? 15.123 -2.699 19.605 1.00 87.19 345 ILE A CA 1
ATOM 2806 C C . ILE A 1 345 ? 15.332 -1.853 18.344 1.00 87.19 345 ILE A C 1
ATOM 2808 O O . ILE A 1 345 ? 14.874 -0.711 18.318 1.00 87.19 345 ILE A O 1
ATOM 2812 N N . GLN A 1 346 ? 15.950 -2.390 17.286 1.00 89.19 346 GLN A N 1
ATOM 2813 C CA . GLN A 1 346 ? 16.162 -1.677 16.021 1.00 89.19 346 GLN A CA 1
ATOM 2814 C C . GLN A 1 346 ? 14.831 -1.263 15.372 1.00 89.19 346 GLN A C 1
ATOM 2816 O O . GLN A 1 346 ? 14.633 -0.074 15.106 1.00 89.19 346 GLN A O 1
ATOM 2821 N N . ILE A 1 347 ? 13.882 -2.194 15.206 1.00 90.94 347 ILE A N 1
ATOM 2822 C CA . ILE A 1 347 ? 12.570 -1.892 14.605 1.00 90.94 347 ILE A CA 1
ATOM 2823 C C . ILE A 1 347 ? 11.760 -0.936 15.497 1.00 90.94 347 ILE A C 1
ATOM 2825 O O . ILE A 1 347 ? 11.221 0.058 15.007 1.00 90.94 347 ILE A O 1
ATOM 2829 N N . GLN A 1 348 ? 11.725 -1.160 16.818 1.00 92.69 348 GLN A N 1
ATOM 2830 C CA . GLN A 1 348 ? 11.036 -0.262 17.758 1.00 92.69 348 GLN A CA 1
ATOM 2831 C C . GLN A 1 348 ? 11.629 1.159 17.761 1.00 92.69 348 GLN A C 1
ATOM 2833 O O . GLN A 1 348 ? 10.881 2.133 17.832 1.00 92.69 348 GLN A O 1
ATOM 2838 N N . THR A 1 349 ? 12.956 1.295 17.648 1.00 94.25 349 THR A N 1
ATOM 2839 C CA . THR A 1 349 ? 13.642 2.599 17.584 1.00 94.25 349 THR A CA 1
ATOM 2840 C C . THR A 1 349 ? 13.267 3.360 16.314 1.00 94.25 349 THR A C 1
ATOM 2842 O O . THR A 1 349 ? 13.004 4.562 16.368 1.00 94.25 349 THR A O 1
ATOM 2845 N N . VAL A 1 350 ? 13.190 2.671 15.173 1.00 95.81 350 VAL A N 1
ATOM 2846 C CA . VAL A 1 350 ? 12.760 3.279 13.907 1.00 95.81 350 VAL A CA 1
ATOM 2847 C C . VAL A 1 350 ? 11.282 3.670 13.952 1.00 95.81 350 VAL A C 1
ATOM 2849 O O . VAL A 1 350 ? 10.960 4.803 13.594 1.00 95.81 350 VAL A O 1
ATOM 2852 N N . TYR A 1 351 ? 10.385 2.820 14.466 1.00 97.19 351 TYR A N 1
ATOM 2853 C CA . TYR A 1 351 ? 8.981 3.213 14.637 1.00 97.19 351 TYR A CA 1
ATOM 2854 C C . TYR A 1 351 ? 8.818 4.412 15.581 1.00 97.19 351 TYR A C 1
ATOM 2856 O O . TYR A 1 351 ? 7.996 5.279 15.292 1.00 97.19 351 TYR A O 1
ATOM 2864 N N . GLN A 1 352 ? 9.631 4.536 16.639 1.00 97.69 352 GLN A N 1
ATOM 2865 C CA . GLN A 1 352 ? 9.627 5.740 17.477 1.00 97.69 352 GLN A CA 1
ATOM 2866 C C . GLN A 1 352 ? 10.049 6.989 16.685 1.00 97.69 352 GLN A C 1
ATOM 2868 O O . GLN A 1 352 ? 9.343 7.993 16.743 1.00 97.69 352 GLN A O 1
ATOM 2873 N N . LYS A 1 353 ? 11.129 6.926 15.885 1.00 97.88 353 LYS A N 1
ATOM 2874 C CA . LYS A 1 353 ? 11.537 8.040 15.002 1.00 97.88 353 LYS A CA 1
ATOM 2875 C C . LYS A 1 353 ? 10.399 8.474 14.065 1.00 97.88 353 LYS A C 1
ATOM 2877 O O . LYS A 1 353 ? 10.154 9.669 13.912 1.00 97.88 353 LYS A O 1
ATOM 2882 N N . LEU A 1 354 ? 9.693 7.518 13.454 1.00 98.56 354 LEU A N 1
ATOM 2883 C CA . LEU A 1 354 ? 8.598 7.780 12.510 1.00 98.56 354 LEU A CA 1
ATOM 2884 C C . LEU A 1 354 ? 7.342 8.334 13.213 1.00 98.56 354 LEU A C 1
ATOM 2886 O O . LEU A 1 354 ? 6.735 9.287 12.720 1.00 98.56 354 LEU A O 1
ATOM 2890 N N . TYR A 1 355 ? 6.994 7.803 14.390 1.00 98.62 355 TYR A N 1
ATOM 2891 C CA . TYR A 1 355 ? 5.915 8.311 15.245 1.00 98.62 355 TYR A CA 1
ATOM 2892 C C . TYR A 1 355 ? 6.190 9.753 15.700 1.00 98.62 355 TYR A C 1
ATOM 2894 O O . TYR A 1 355 ? 5.338 10.630 15.536 1.00 98.62 355 TYR A O 1
ATOM 2902 N N . ASP A 1 356 ? 7.402 10.031 16.189 1.00 98.56 356 ASP A N 1
ATOM 2903 C CA . ASP A 1 356 ? 7.824 11.373 16.600 1.00 98.56 356 ASP A CA 1
ATOM 2904 C C . ASP A 1 356 ? 7.825 12.340 15.405 1.00 98.56 356 ASP A C 1
ATOM 2906 O O . ASP A 1 356 ? 7.367 13.480 15.521 1.00 98.56 356 ASP A O 1
ATOM 2910 N N . ALA A 1 357 ? 8.267 11.891 14.223 1.00 98.62 357 ALA A N 1
ATOM 2911 C CA . ALA A 1 357 ? 8.217 12.682 12.996 1.00 98.62 357 ALA A CA 1
ATOM 2912 C C . ALA A 1 357 ? 6.777 13.071 12.620 1.00 98.62 357 ALA A C 1
ATOM 2914 O O . ALA A 1 357 ? 6.523 14.255 12.369 1.00 98.62 357 ALA A O 1
ATOM 2915 N N . ALA A 1 358 ? 5.831 12.126 12.662 1.00 98.56 358 ALA A N 1
ATOM 2916 C CA . ALA A 1 358 ? 4.407 12.378 12.441 1.00 98.56 358 ALA A CA 1
ATOM 2917 C C . ALA A 1 358 ? 3.829 13.350 13.486 1.00 98.56 358 ALA A C 1
ATOM 2919 O O . ALA A 1 358 ? 3.331 14.424 13.133 1.00 98.56 358 ALA A O 1
ATOM 2920 N N . ARG A 1 359 ? 3.959 13.037 14.782 1.00 98.31 359 ARG A N 1
ATOM 2921 C CA . ARG A 1 359 ? 3.405 13.846 15.884 1.00 98.31 359 ARG A CA 1
ATOM 2922 C C . ARG A 1 359 ? 4.066 15.220 16.021 1.00 98.31 359 ARG A C 1
ATOM 2924 O O . ARG A 1 359 ? 3.424 16.153 16.497 1.00 98.31 359 ARG A O 1
ATOM 2931 N N . SER A 1 360 ? 5.280 15.423 15.503 1.00 98.06 360 SER A N 1
ATOM 2932 C CA . SER A 1 360 ? 5.938 16.743 15.448 1.00 98.06 360 SER A CA 1
ATOM 2933 C C . SER A 1 360 ? 5.264 17.774 14.519 1.00 98.06 360 SER A C 1
ATOM 2935 O O . SER A 1 360 ? 5.715 18.920 14.442 1.00 98.06 360 SER A O 1
ATOM 2937 N N . THR A 1 361 ? 4.201 17.391 13.805 1.00 97.31 361 THR A N 1
ATOM 2938 C CA . THR A 1 361 ? 3.272 18.297 13.098 1.00 97.31 361 THR A CA 1
ATOM 2939 C C . THR A 1 361 ? 2.148 18.831 14.007 1.00 97.31 361 THR A C 1
ATOM 2941 O O . THR A 1 361 ? 1.409 19.749 13.634 1.00 97.31 361 THR A O 1
ATOM 2944 N N . GLY A 1 362 ? 1.985 18.250 15.201 1.00 96.06 362 GLY A N 1
ATOM 2945 C CA . GLY A 1 362 ? 0.841 18.460 16.088 1.00 96.06 362 GLY A CA 1
ATOM 2946 C C . GLY A 1 362 ? -0.481 17.948 15.509 1.00 96.06 362 GLY A C 1
ATOM 2947 O O . GLY A 1 362 ? -1.516 18.553 15.781 1.00 96.06 362 GLY A O 1
ATOM 2948 N N . ASP A 1 363 ? -0.437 16.951 14.625 1.00 96.00 363 ASP A N 1
ATOM 2949 C CA . ASP A 1 363 ? -1.599 16.250 14.073 1.00 96.00 363 ASP A CA 1
ATOM 2950 C C . ASP A 1 363 ? -1.925 14.975 14.874 1.00 96.00 363 ASP A C 1
ATOM 2952 O O . ASP A 1 363 ? -1.022 14.287 15.362 1.00 96.00 363 ASP A O 1
ATOM 2956 N N . MET A 1 364 ? -3.221 14.670 14.994 1.00 95.31 364 MET A N 1
ATOM 2957 C CA . MET A 1 364 ? -3.757 13.573 15.809 1.00 95.31 364 MET A CA 1
ATOM 2958 C C . MET A 1 364 ? -4.580 12.550 15.007 1.00 95.31 364 MET A C 1
ATOM 2960 O O . MET A 1 364 ? -5.362 11.816 15.604 1.00 95.31 364 MET A O 1
ATOM 2964 N N . HIS A 1 365 ? -4.394 12.446 13.683 1.00 97.94 365 HIS A N 1
ATOM 2965 C CA . HIS A 1 365 ? -4.886 11.280 12.943 1.00 97.94 365 HIS A CA 1
ATOM 2966 C C . HIS A 1 365 ? -4.311 9.986 13.527 1.00 97.94 365 HIS A C 1
ATOM 2968 O O . HIS A 1 365 ? -3.231 9.964 14.140 1.00 97.94 365 HIS A O 1
ATOM 2974 N N . ILE A 1 366 ? -5.028 8.893 13.289 1.00 98.62 366 ILE A N 1
ATOM 2975 C CA . ILE A 1 366 ? -4.579 7.557 13.653 1.00 98.62 366 ILE A CA 1
ATOM 2976 C C . ILE A 1 366 ? -3.288 7.238 12.884 1.00 98.62 366 ILE A C 1
ATOM 2978 O O . ILE A 1 366 ? -3.177 7.508 11.687 1.00 98.62 366 ILE A O 1
ATOM 2982 N N . LEU A 1 367 ? -2.307 6.660 13.572 1.00 98.62 367 LEU A N 1
ATOM 2983 C CA . LEU A 1 367 ? -1.103 6.113 12.954 1.00 98.62 367 LEU A CA 1
ATOM 2984 C C . LEU A 1 367 ? -1.186 4.586 12.970 1.00 98.62 367 LEU A C 1
ATOM 2986 O O . LEU A 1 367 ? -1.473 3.988 14.009 1.00 98.62 367 LEU A O 1
ATOM 2990 N N . SER A 1 368 ? -0.969 3.955 11.820 1.00 97.88 368 SER A N 1
ATOM 2991 C CA . SER A 1 368 ? -0.860 2.502 11.723 1.00 97.88 368 SER A CA 1
ATOM 2992 C C . SER A 1 368 ? 0.597 2.063 11.835 1.00 97.88 368 SER A C 1
ATOM 2994 O O . SER A 1 368 ? 1.514 2.789 11.444 1.00 97.88 368 SER A O 1
ATOM 2996 N N . VAL A 1 369 ? 0.793 0.903 12.455 1.00 96.06 369 VAL A N 1
ATOM 2997 C CA . VAL A 1 369 ? 2.093 0.273 12.703 1.00 96.06 369 VAL A CA 1
ATOM 2998 C C . VAL A 1 369 ? 1.940 -1.239 12.589 1.00 96.06 369 VAL A C 1
ATOM 3000 O O . VAL A 1 369 ? 0.914 -1.799 12.995 1.00 96.06 369 VAL A O 1
ATOM 3003 N N . GLN A 1 370 ? 2.966 -1.901 12.058 1.00 91.06 370 GLN A N 1
ATOM 3004 C CA . GLN A 1 370 ? 2.940 -3.326 11.751 1.00 91.06 370 GLN A CA 1
ATOM 3005 C C . GLN A 1 370 ? 3.937 -4.094 12.646 1.00 91.06 370 GLN A C 1
ATOM 3007 O O . GLN A 1 370 ? 5.091 -3.687 12.773 1.00 91.06 370 GLN A O 1
ATOM 3012 N N . PRO A 1 371 ? 3.530 -5.198 13.302 1.00 80.44 371 PRO A N 1
ATOM 3013 C CA . PRO A 1 371 ? 4.446 -6.083 14.023 1.00 80.44 371 PRO A CA 1
ATOM 3014 C C . PRO A 1 371 ? 5.145 -7.078 13.081 1.00 80.44 371 PRO A C 1
ATOM 3016 O O . PRO A 1 371 ? 6.221 -7.569 13.412 1.00 80.44 371 PRO A O 1
ATOM 3019 N N . PHE A 1 372 ? 4.509 -7.359 11.934 1.00 77.62 372 PHE A N 1
ATOM 3020 C CA . PHE A 1 372 ? 4.896 -8.287 10.871 1.00 77.62 372 PHE A CA 1
ATOM 3021 C C . PHE A 1 372 ? 5.461 -9.624 11.381 1.00 77.62 372 PHE A C 1
ATOM 3023 O O . PHE A 1 372 ? 4.689 -10.548 11.621 1.00 77.62 372 PHE A O 1
ATOM 3030 N N . ILE A 1 373 ? 6.774 -9.711 11.599 1.00 68.00 373 ILE A N 1
ATOM 3031 C CA . ILE A 1 373 ? 7.491 -10.949 11.938 1.00 68.00 373 ILE A CA 1
ATOM 3032 C C . ILE A 1 373 ? 7.300 -11.417 13.393 1.00 68.00 373 ILE A C 1
ATOM 3034 O O . ILE A 1 373 ? 7.289 -12.619 13.640 1.00 68.00 373 ILE A O 1
ATOM 3038 N N . ASP A 1 374 ? 7.164 -10.515 14.374 1.00 72.69 374 ASP A N 1
ATOM 3039 C CA . ASP A 1 374 ? 7.030 -10.900 15.792 1.00 72.69 374 ASP A CA 1
ATOM 3040 C C . ASP A 1 374 ? 5.708 -10.410 16.389 1.00 72.69 374 ASP A C 1
ATOM 3042 O O . ASP A 1 374 ? 5.478 -9.222 16.621 1.00 72.69 374 ASP A O 1
ATOM 3046 N N . ASN A 1 375 ? 4.859 -11.374 16.736 1.00 74.12 375 ASN A N 1
ATOM 3047 C CA . ASN A 1 375 ? 3.534 -11.163 17.304 1.00 74.12 375 ASN A CA 1
ATOM 3048 C C . ASN A 1 375 ? 3.507 -10.518 18.711 1.00 74.12 375 ASN A C 1
ATOM 3050 O O . ASN A 1 375 ? 2.416 -10.334 19.259 1.00 74.12 375 ASN A O 1
ATOM 3054 N N . ASP A 1 376 ? 4.636 -10.176 19.334 1.00 80.56 376 ASP A N 1
ATOM 3055 C CA . ASP A 1 376 ? 4.733 -9.272 20.495 1.00 80.56 376 ASP A CA 1
ATOM 3056 C C . ASP A 1 376 ? 5.711 -8.087 20.273 1.00 80.56 376 ASP A C 1
ATOM 3058 O O . ASP A 1 376 ? 6.012 -7.369 21.229 1.00 80.56 376 ASP A O 1
ATOM 3062 N N . LEU A 1 377 ? 6.164 -7.822 19.036 1.00 84.25 377 LEU A N 1
ATOM 3063 C CA . LEU A 1 377 ? 7.160 -6.788 18.695 1.00 84.25 377 LEU A CA 1
ATOM 3064 C C . LEU A 1 377 ? 6.759 -5.386 19.156 1.00 84.25 377 LEU A C 1
ATOM 3066 O O . LEU A 1 377 ? 7.564 -4.661 19.743 1.00 84.25 377 LEU A O 1
ATOM 3070 N N . LEU A 1 378 ? 5.513 -4.995 18.886 1.00 87.50 378 LEU A N 1
ATOM 3071 C CA . LEU A 1 378 ? 5.024 -3.650 19.187 1.00 87.50 378 LEU A CA 1
ATOM 3072 C C . LEU A 1 378 ? 4.643 -3.470 20.665 1.00 87.50 378 LEU A C 1
ATOM 3074 O O . LEU A 1 378 ? 4.754 -2.359 21.178 1.00 87.50 378 LEU A O 1
ATOM 3078 N N . GLY A 1 379 ? 4.328 -4.539 21.401 1.00 87.31 379 GLY A N 1
ATOM 3079 C CA . GLY A 1 379 ? 4.015 -4.464 22.834 1.00 87.31 379 GLY A CA 1
ATOM 3080 C C . GLY A 1 379 ? 2.708 -3.717 23.144 1.00 87.31 379 GLY A C 1
ATOM 3081 O O . GLY A 1 379 ? 1.696 -3.930 22.484 1.00 87.31 379 GLY A O 1
ATOM 3082 N N . ASN A 1 380 ? 2.732 -2.859 24.167 1.00 90.25 380 ASN A N 1
ATOM 3083 C CA . ASN A 1 380 ? 1.624 -1.985 24.562 1.00 90.25 380 ASN A CA 1
ATOM 3084 C C . ASN A 1 380 ? 1.883 -0.542 24.066 1.00 90.25 380 ASN A C 1
ATOM 3086 O O . ASN A 1 380 ? 2.943 0.001 24.390 1.00 90.25 380 ASN A O 1
ATOM 3090 N N . PRO A 1 381 ? 0.951 0.120 23.346 1.00 92.50 381 PRO A N 1
ATOM 3091 C CA . PRO A 1 381 ? 1.106 1.523 22.946 1.00 92.50 381 PRO A CA 1
ATOM 3092 C C . PRO A 1 381 ? 1.304 2.493 24.124 1.00 92.50 381 PRO A C 1
ATOM 3094 O O . PRO A 1 381 ? 2.127 3.405 24.037 1.00 92.50 381 PRO A O 1
ATOM 3097 N N . GLU A 1 382 ? 0.599 2.290 25.243 1.00 90.81 382 GLU A N 1
ATOM 3098 C CA . GLU A 1 382 ? 0.654 3.192 26.406 1.00 90.81 382 GLU A CA 1
ATOM 3099 C C . GLU A 1 382 ? 2.052 3.200 27.046 1.00 90.81 382 GLU A C 1
ATOM 3101 O O . GLU A 1 382 ? 2.584 4.257 27.383 1.00 90.81 382 GLU A O 1
ATOM 3106 N N . GLU A 1 383 ? 2.707 2.036 27.108 1.00 92.31 383 GLU A N 1
ATOM 3107 C CA . GLU A 1 383 ? 4.081 1.877 27.616 1.00 92.31 383 GLU A CA 1
ATOM 3108 C C . GLU A 1 383 ? 5.141 2.567 26.734 1.00 92.31 383 GLU A C 1
ATOM 3110 O O . GLU A 1 383 ? 6.275 2.758 27.177 1.00 92.31 383 GLU A O 1
ATOM 3115 N N . ARG A 1 384 ? 4.777 2.988 25.513 1.00 91.94 384 ARG A N 1
ATOM 3116 C CA . ARG A 1 384 ? 5.620 3.782 24.599 1.00 91.94 384 ARG A CA 1
ATOM 3117 C C . ARG A 1 384 ? 5.228 5.260 24.527 1.00 91.94 384 ARG A C 1
ATOM 3119 O O . ARG A 1 384 ? 5.874 6.023 23.815 1.00 91.94 384 ARG A O 1
ATOM 3126 N N . GLY A 1 385 ? 4.174 5.680 25.233 1.00 95.00 385 GLY A N 1
ATOM 3127 C CA . GLY A 1 385 ? 3.596 7.019 25.079 1.00 95.00 385 GLY A CA 1
ATOM 3128 C C . GLY A 1 385 ? 2.952 7.246 23.704 1.00 95.00 385 GLY A C 1
ATOM 3129 O O . GLY A 1 385 ? 2.944 8.372 23.202 1.00 95.00 385 GLY A O 1
ATOM 3130 N N . TRP A 1 386 ? 2.458 6.181 23.065 1.00 96.44 386 TRP A N 1
ATOM 3131 C CA . TRP A 1 386 ? 1.816 6.250 21.755 1.00 96.44 386 TRP A CA 1
ATOM 3132 C C . TRP A 1 386 ? 0.310 6.509 21.886 1.00 96.44 386 TRP A C 1
ATOM 3134 O O . TRP A 1 386 ? -0.436 5.693 22.426 1.00 96.44 386 TRP A O 1
ATOM 3144 N N . GLU A 1 387 ? -0.146 7.633 21.334 1.00 96.00 387 GLU A N 1
ATOM 3145 C CA . GLU A 1 387 ? -1.551 8.038 21.265 1.00 96.00 387 GLU A CA 1
ATOM 3146 C C . GLU A 1 387 ? -2.087 7.921 19.834 1.00 96.00 387 GLU A C 1
ATOM 3148 O O . GLU A 1 387 ? -1.365 8.186 18.868 1.00 96.00 387 GLU A O 1
ATOM 3153 N N . GLN A 1 388 ? -3.379 7.591 19.703 1.00 97.00 388 GLN A N 1
ATOM 3154 C CA . GLN A 1 388 ? -4.078 7.461 18.417 1.00 97.00 388 GLN A CA 1
ATOM 3155 C C . GLN A 1 388 ? -3.328 6.518 17.456 1.00 97.00 388 GLN A C 1
ATOM 3157 O O . GLN A 1 388 ? -2.855 6.922 16.395 1.00 97.00 388 GLN A O 1
ATOM 3162 N N . VAL A 1 389 ? -3.179 5.254 17.868 1.00 97.06 389 VAL A N 1
ATOM 3163 C CA . VAL A 1 389 ? -2.483 4.199 17.113 1.00 97.06 389 VAL A CA 1
ATOM 3164 C C . VAL A 1 389 ? -3.397 2.991 16.893 1.00 97.06 389 VAL A C 1
ATOM 3166 O O . VAL A 1 389 ? -4.206 2.657 17.760 1.00 97.06 389 VAL A O 1
ATOM 3169 N N . ILE A 1 390 ? -3.253 2.335 15.740 1.00 96.75 390 ILE A N 1
ATOM 3170 C CA . ILE A 1 390 ? -3.887 1.057 15.386 1.00 96.75 390 ILE A CA 1
ATOM 3171 C C . ILE A 1 390 ? -2.814 0.028 15.016 1.00 96.75 390 ILE A C 1
ATOM 3173 O O . ILE A 1 390 ? -1.865 0.354 14.302 1.00 96.75 390 ILE A O 1
ATOM 3177 N N . TYR A 1 391 ? -2.954 -1.215 15.486 1.00 95.69 391 TYR A N 1
ATOM 3178 C CA . TYR A 1 391 ? -2.053 -2.303 15.087 1.00 95.69 391 TYR A CA 1
ATOM 3179 C C . TYR A 1 391 ? -2.599 -2.986 13.837 1.00 95.69 391 TYR A C 1
ATOM 3181 O O . TYR A 1 391 ? -3.761 -3.396 13.803 1.00 95.69 391 TYR A O 1
ATOM 3189 N N . GLN A 1 392 ? -1.759 -3.093 12.815 1.00 94.94 392 GLN A N 1
ATOM 3190 C CA . GLN A 1 392 ? -2.119 -3.654 11.521 1.00 94.94 392 GLN A CA 1
ATOM 3191 C C . GLN A 1 392 ? -1.417 -4.989 11.292 1.00 94.94 392 GLN A C 1
ATOM 3193 O O . GLN A 1 392 ? -0.244 -5.141 11.617 1.00 94.94 392 GLN A O 1
ATOM 3198 N N . ILE A 1 393 ? -2.156 -5.956 10.757 1.00 93.12 393 ILE A N 1
ATOM 3199 C CA . ILE A 1 393 ? -1.691 -7.319 10.486 1.00 93.12 393 ILE A CA 1
ATOM 3200 C C . ILE A 1 393 ? -1.957 -7.625 9.009 1.00 93.12 393 ILE A C 1
ATOM 3202 O O . ILE A 1 393 ? -3.019 -7.270 8.492 1.00 93.12 393 ILE A O 1
ATOM 3206 N N . HIS A 1 394 ? -1.004 -8.272 8.342 1.00 92.75 394 HIS A N 1
ATOM 3207 C CA . HIS A 1 394 ? -1.177 -8.853 7.010 1.00 92.75 394 HIS A CA 1
ATOM 3208 C C . HIS A 1 394 ? -1.435 -10.355 7.162 1.00 92.75 394 HIS A C 1
ATOM 3210 O O . HIS A 1 394 ? -0.812 -11.002 8.007 1.00 92.75 394 HIS A O 1
ATOM 3216 N N . CYS A 1 395 ? -2.410 -10.899 6.433 1.00 91.38 395 CYS A N 1
ATOM 3217 C CA . CYS A 1 395 ? -2.888 -12.267 6.645 1.00 91.38 395 CYS A CA 1
ATOM 3218 C C . CYS A 1 395 ? -2.845 -13.094 5.356 1.00 91.38 395 CYS A C 1
ATOM 3220 O O . CYS A 1 395 ? -3.763 -13.042 4.538 1.00 91.38 395 CYS A O 1
ATOM 3222 N N . TYR A 1 396 ? -1.779 -13.879 5.211 1.00 87.56 396 TYR A N 1
ATOM 3223 C CA . TYR A 1 396 ? -1.493 -14.717 4.051 1.00 87.56 396 TYR A CA 1
ATOM 3224 C C . TYR A 1 396 ? -1.066 -16.114 4.526 1.00 87.56 396 TYR A C 1
ATOM 3226 O O . TYR A 1 396 ? -0.289 -16.252 5.466 1.00 87.56 396 TYR A O 1
ATOM 3234 N N . ALA A 1 397 ? -1.588 -17.161 3.893 1.00 78.94 397 ALA A N 1
ATOM 3235 C CA . ALA A 1 397 ? -1.202 -18.545 4.160 1.00 78.94 397 ALA A CA 1
ATOM 3236 C C . ALA A 1 397 ? 0.000 -18.953 3.291 1.00 78.94 397 ALA A C 1
ATOM 3238 O O . ALA A 1 397 ? -0.034 -18.785 2.074 1.00 78.94 397 ALA A O 1
ATOM 3239 N N . SER A 1 398 ? 1.039 -19.525 3.899 1.00 66.75 398 SER A N 1
ATOM 3240 C CA . SER A 1 398 ? 2.273 -19.936 3.214 1.00 66.75 398 SER A CA 1
ATOM 3241 C C . SER A 1 398 ? 2.037 -21.066 2.202 1.00 66.75 398 SER A C 1
ATOM 3243 O O . SER A 1 398 ? 2.311 -20.916 1.008 1.00 66.75 398 SER A O 1
ATOM 3245 N N . ASN A 1 399 ? 1.444 -22.181 2.640 1.00 76.94 399 ASN A N 1
ATOM 3246 C CA . ASN A 1 399 ? 1.021 -23.276 1.766 1.00 76.94 399 ASN A CA 1
ATOM 3247 C C . ASN A 1 399 ? -0.372 -23.015 1.165 1.00 76.94 399 ASN A C 1
ATOM 3249 O O . ASN A 1 399 ? -1.337 -23.742 1.394 1.00 76.94 399 ASN A O 1
ATOM 3253 N N . TRP A 1 400 ? -0.466 -21.971 0.346 1.00 77.69 400 TRP A N 1
ATOM 3254 C CA . TRP A 1 400 ? -1.699 -21.503 -0.293 1.00 77.69 400 TRP A CA 1
ATOM 3255 C C . TRP A 1 400 ? -2.440 -22.504 -1.195 1.00 77.69 400 TRP A C 1
ATOM 3257 O O . TRP A 1 400 ? -3.544 -22.212 -1.651 1.00 77.69 400 TRP A O 1
ATOM 3267 N N . ARG A 1 401 ? -1.850 -23.670 -1.482 1.00 84.25 401 ARG A N 1
ATOM 3268 C CA . ARG A 1 401 ? -2.462 -24.735 -2.298 1.00 84.25 401 ARG A CA 1
ATOM 3269 C C . ARG A 1 401 ? -3.212 -25.783 -1.478 1.00 84.25 401 ARG A C 1
ATOM 3271 O O . ARG A 1 401 ? -3.851 -26.652 -2.068 1.00 84.25 401 ARG A O 1
ATOM 3278 N N . ASP A 1 402 ? -3.115 -25.737 -0.153 1.00 89.25 402 ASP A N 1
ATOM 3279 C CA . ASP A 1 402 ? -3.730 -26.709 0.746 1.00 89.25 402 ASP A CA 1
ATOM 3280 C C . ASP A 1 402 ? -4.805 -26.026 1.601 1.00 89.25 402 ASP A C 1
ATOM 3282 O O . ASP A 1 402 ? -4.497 -25.249 2.502 1.00 89.25 402 ASP A O 1
ATOM 3286 N N . HIS A 1 403 ? -6.076 -26.300 1.291 1.00 93.38 403 HIS A N 1
ATOM 3287 C CA . HIS A 1 403 ? -7.239 -25.704 1.967 1.00 93.38 403 HIS A CA 1
ATOM 3288 C C . HIS A 1 403 ? -7.161 -25.846 3.496 1.00 93.38 403 HIS A C 1
ATOM 3290 O O . HIS A 1 403 ? -7.380 -24.866 4.211 1.00 93.38 403 HIS A O 1
ATOM 3296 N N . ASP A 1 404 ? -6.737 -27.015 3.985 1.00 92.50 404 ASP A N 1
ATOM 3297 C CA . ASP A 1 404 ? -6.628 -27.314 5.413 1.00 92.50 404 ASP A CA 1
ATOM 3298 C C . ASP A 1 404 ? -5.541 -26.440 6.094 1.00 92.50 404 ASP A C 1
ATOM 3300 O O . ASP A 1 404 ? -5.694 -26.073 7.263 1.00 92.50 404 ASP A O 1
ATOM 3304 N N . GLU A 1 405 ? -4.448 -26.088 5.396 1.00 87.69 405 GLU A N 1
ATOM 3305 C CA . GLU A 1 405 ? -3.427 -25.140 5.894 1.00 87.69 405 GLU A CA 1
ATOM 3306 C C . GLU A 1 405 ? -3.894 -23.679 5.820 1.00 87.69 405 GLU A C 1
ATOM 3308 O O . GLU A 1 405 ? -3.592 -22.876 6.711 1.00 87.69 405 GLU A O 1
ATOM 3313 N N . VAL A 1 406 ? -4.666 -23.314 4.792 1.00 89.19 406 VAL A N 1
ATOM 3314 C CA . VAL A 1 406 ? -5.236 -21.964 4.671 1.00 89.19 406 VAL A CA 1
ATOM 3315 C C . VAL A 1 406 ? -6.278 -21.715 5.775 1.00 89.19 406 VAL A C 1
ATOM 3317 O O . VAL A 1 406 ? -6.266 -20.647 6.392 1.00 89.19 406 VAL A O 1
ATOM 3320 N N . GLU A 1 407 ? -7.109 -22.707 6.120 1.00 92.56 407 GLU A N 1
ATOM 3321 C CA . GLU A 1 407 ? -8.031 -22.628 7.265 1.00 92.56 407 GLU A CA 1
ATOM 3322 C C . GLU A 1 407 ? -7.273 -22.561 8.610 1.00 92.56 407 GLU A C 1
ATOM 3324 O O . GLU A 1 407 ? -7.585 -21.709 9.447 1.00 92.56 407 GLU A O 1
ATOM 3329 N N . ARG A 1 408 ? -6.202 -23.355 8.798 1.00 90.88 408 ARG A N 1
ATOM 3330 C CA . ARG A 1 408 ? -5.313 -23.258 9.982 1.00 90.88 408 ARG A CA 1
ATOM 3331 C C . ARG A 1 408 ? -4.659 -21.884 10.137 1.00 90.88 408 ARG A C 1
ATOM 3333 O O . ARG A 1 408 ? -4.520 -21.388 11.260 1.00 90.88 408 ARG A O 1
ATOM 3340 N N . SER A 1 409 ? -4.268 -21.266 9.025 1.00 89.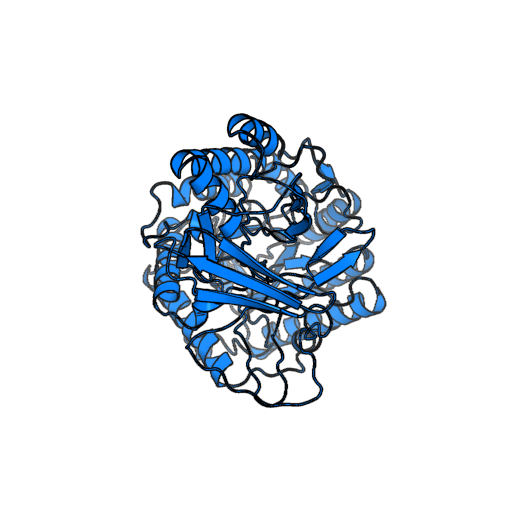31 409 SER A N 1
ATOM 3341 C CA . SER A 1 409 ? -3.687 -19.920 9.009 1.00 89.31 409 SER A CA 1
ATOM 3342 C C . SER A 1 409 ? -4.703 -18.887 9.511 1.00 89.31 409 SER A C 1
ATOM 3344 O O . SER A 1 409 ? -4.394 -18.089 10.398 1.00 89.31 409 SER A O 1
ATOM 3346 N N . VAL A 1 410 ? -5.949 -18.956 9.025 1.00 92.12 410 VAL A N 1
ATOM 3347 C CA . VAL A 1 410 ? -7.067 -18.110 9.483 1.00 92.12 410 VAL A CA 1
ATOM 3348 C C . VAL A 1 410 ? -7.322 -18.260 10.987 1.00 92.12 410 VAL A C 1
ATOM 3350 O O . VAL A 1 410 ? -7.450 -17.250 11.685 1.00 92.12 410 VAL A O 1
ATOM 3353 N N . ASP A 1 411 ? -7.339 -19.487 11.509 1.00 92.06 411 ASP A N 1
ATOM 3354 C CA . ASP A 1 411 ? -7.560 -19.758 12.938 1.00 92.06 411 ASP A CA 1
ATOM 3355 C C . ASP A 1 411 ? -6.452 -19.130 13.818 1.00 92.06 411 ASP A C 1
ATOM 3357 O O . ASP A 1 411 ? -6.731 -18.486 14.841 1.00 92.06 411 ASP A O 1
ATOM 3361 N N . SER A 1 412 ? -5.190 -19.220 13.374 1.00 89.75 412 SER A N 1
ATOM 3362 C CA . SER A 1 412 ? -4.037 -18.580 14.029 1.00 89.75 412 SER A CA 1
ATOM 3363 C C . SER A 1 412 ? -4.133 -17.050 14.026 1.00 89.75 412 SER A C 1
ATOM 3365 O O . SER A 1 412 ? -3.983 -16.420 15.080 1.00 89.75 412 SER A O 1
ATOM 3367 N N . TYR A 1 413 ? -4.468 -16.427 12.892 1.00 91.75 413 TYR A N 1
ATOM 3368 C CA . TYR A 1 413 ? -4.669 -14.974 12.830 1.00 91.75 413 TYR A CA 1
ATOM 3369 C C . TYR A 1 413 ? -5.830 -14.510 13.721 1.00 91.75 413 TYR A C 1
ATOM 3371 O O . TYR A 1 413 ? -5.702 -13.521 14.448 1.00 91.75 413 TYR A O 1
ATOM 3379 N N . ILE A 1 414 ? -6.936 -15.260 13.764 1.00 92.38 414 ILE A N 1
ATOM 3380 C CA . ILE A 1 414 ? -8.058 -15.010 14.680 1.00 92.38 414 ILE A CA 1
ATOM 3381 C C . ILE A 1 414 ? -7.596 -15.033 16.152 1.00 92.38 414 ILE A C 1
ATOM 3383 O O . ILE A 1 414 ? -8.081 -14.231 16.960 1.00 92.38 414 ILE A O 1
ATOM 3387 N N . ALA A 1 415 ? -6.652 -15.900 16.530 1.00 89.94 415 ALA A N 1
ATOM 3388 C CA . ALA A 1 415 ? -6.070 -15.916 17.874 1.00 89.94 415 ALA A CA 1
ATOM 3389 C C . ALA A 1 415 ? -5.174 -14.690 18.157 1.00 89.94 415 ALA A C 1
ATOM 3391 O O . ALA A 1 415 ? -5.269 -14.103 19.241 1.00 89.94 415 ALA A O 1
ATOM 3392 N N . ILE A 1 416 ? -4.362 -14.252 17.188 1.00 88.25 416 ILE A N 1
ATOM 3393 C CA . ILE A 1 416 ? -3.494 -13.061 17.292 1.00 88.25 416 ILE A CA 1
ATOM 3394 C C . ILE A 1 416 ? -4.329 -11.777 17.449 1.00 88.25 416 ILE A C 1
ATOM 3396 O O . ILE A 1 416 ? -4.075 -10.968 18.344 1.00 88.25 416 ILE A O 1
ATOM 3400 N N . ILE A 1 417 ? -5.390 -11.611 16.659 1.00 91.81 417 ILE A N 1
ATOM 3401 C CA . ILE A 1 417 ? -6.306 -10.461 16.757 1.00 91.81 417 ILE A CA 1
ATOM 3402 C C . ILE A 1 417 ? -6.938 -10.391 18.156 1.00 91.81 417 ILE A C 1
ATOM 3404 O O . ILE A 1 417 ? -6.918 -9.345 18.817 1.00 91.81 417 ILE A O 1
ATOM 3408 N N . LYS A 1 418 ? -7.430 -11.534 18.659 1.00 90.12 418 LYS A N 1
ATOM 3409 C CA . LYS A 1 418 ? -7.980 -11.656 20.019 1.00 90.12 418 LYS A CA 1
ATOM 3410 C C . LYS A 1 418 ? -6.931 -11.341 21.084 1.00 90.12 418 LYS A C 1
ATOM 3412 O O . LYS A 1 418 ? -7.278 -10.696 22.074 1.00 90.12 418 LYS A O 1
ATOM 3417 N N . LYS A 1 419 ? -5.668 -11.746 20.899 1.00 86.62 419 LYS A N 1
ATOM 3418 C CA . LYS A 1 419 ? -4.544 -11.385 21.781 1.00 86.62 419 LYS A CA 1
ATOM 3419 C C . LYS A 1 419 ? -4.391 -9.863 21.848 1.00 86.62 419 LYS A C 1
ATOM 3421 O O . LYS A 1 419 ? -4.356 -9.337 22.953 1.00 86.62 419 LYS A O 1
ATOM 3426 N N . TYR A 1 420 ? -4.389 -9.140 20.728 1.00 89.62 420 TYR A N 1
ATOM 3427 C CA . TYR A 1 420 ? -4.186 -7.681 20.719 1.00 89.62 420 TYR A CA 1
ATOM 3428 C C . TYR A 1 420 ? -5.334 -6.901 21.368 1.00 89.62 420 TYR A C 1
ATOM 3430 O O . TYR A 1 420 ? -5.098 -6.148 22.317 1.00 89.62 420 TYR A O 1
ATOM 3438 N N . GLN A 1 421 ? -6.583 -7.151 20.964 1.00 89.75 421 GLN A N 1
ATOM 3439 C CA . GLN A 1 421 ? -7.753 -6.481 21.555 1.00 89.75 421 GLN A CA 1
ATOM 3440 C C . GLN A 1 421 ? -7.895 -6.767 23.069 1.00 89.75 421 GLN A C 1
ATOM 3442 O O . GLN A 1 421 ? -8.376 -5.928 23.842 1.00 89.75 421 GLN A O 1
ATOM 3447 N N . ASN A 1 422 ? -7.463 -7.947 23.538 1.00 89.81 422 ASN A N 1
ATOM 3448 C CA . ASN A 1 422 ? -7.573 -8.316 24.952 1.00 89.81 422 ASN A CA 1
ATOM 3449 C C . ASN A 1 422 ? -6.372 -7.916 25.818 1.00 89.81 422 ASN A C 1
ATOM 3451 O O . ASN A 1 422 ? -6.603 -7.443 26.930 1.00 89.81 422 ASN A O 1
ATOM 3455 N N . LYS A 1 423 ? -5.137 -8.082 25.330 1.00 88.75 423 LYS A N 1
ATOM 3456 C CA . LYS A 1 423 ? -3.881 -7.832 26.062 1.00 88.75 423 LYS A CA 1
ATOM 3457 C C . LYS A 1 423 ? -3.449 -6.366 25.990 1.00 88.75 423 LYS A C 1
ATOM 3459 O O . LYS A 1 423 ? -3.100 -5.795 27.014 1.00 88.75 423 LYS A O 1
ATOM 3464 N N . TRP A 1 424 ? -3.501 -5.772 24.797 1.00 88.75 424 TRP A N 1
ATOM 3465 C CA . TRP A 1 424 ? -2.941 -4.445 24.508 1.00 88.75 424 TRP A CA 1
ATOM 3466 C C . TRP A 1 424 ? -3.990 -3.334 24.403 1.00 88.75 424 TRP A C 1
ATOM 3468 O O . TRP A 1 424 ? -3.631 -2.165 24.358 1.00 88.75 424 TRP A O 1
ATOM 3478 N N . LYS A 1 425 ? -5.284 -3.686 24.359 1.00 89.00 425 LYS A N 1
ATOM 3479 C CA . LYS A 1 425 ? -6.425 -2.743 24.305 1.00 89.00 425 LYS A CA 1
ATOM 3480 C C . LYS A 1 425 ? -6.383 -1.742 23.142 1.00 89.00 425 LYS A C 1
ATOM 3482 O O . LYS A 1 425 ? -7.108 -0.757 23.164 1.00 89.00 425 LYS A O 1
ATOM 3487 N N . VAL A 1 426 ? -5.599 -2.051 22.115 1.00 91.69 426 VAL A N 1
ATOM 3488 C CA . VAL A 1 426 ? -5.458 -1.300 20.866 1.00 91.69 426 VAL A CA 1
ATOM 3489 C C . VAL A 1 426 ? -6.513 -1.756 19.843 1.00 91.69 426 VAL A C 1
ATOM 3491 O O . VAL A 1 426 ? -6.930 -2.923 19.887 1.00 91.69 426 VAL A O 1
ATOM 3494 N N . PRO A 1 427 ? -6.976 -0.892 18.920 1.00 95.19 427 PRO A N 1
ATOM 3495 C CA . PRO A 1 427 ? -7.750 -1.335 17.768 1.00 95.19 427 PRO A CA 1
ATOM 3496 C C . PRO A 1 427 ? -6.879 -2.195 16.844 1.00 95.19 427 PRO A C 1
ATOM 3498 O O . PRO A 1 427 ? -5.650 -2.084 16.848 1.00 95.19 427 PRO A O 1
ATOM 3501 N N . VAL A 1 428 ? -7.516 -3.040 16.032 1.00 95.88 428 VAL A N 1
ATOM 3502 C CA . VAL A 1 428 ? -6.824 -3.901 15.061 1.00 95.88 428 VAL A CA 1
ATOM 3503 C C . VAL A 1 428 ? -7.384 -3.667 13.661 1.00 95.88 428 VAL A C 1
ATOM 3505 O O . VAL A 1 428 ? -8.601 -3.541 13.478 1.00 95.88 428 VAL A O 1
ATOM 3508 N N . LEU A 1 429 ? -6.476 -3.618 12.690 1.00 97.12 429 LEU A N 1
ATOM 3509 C CA . LEU A 1 429 ? -6.737 -3.571 11.257 1.00 97.12 429 LEU A CA 1
ATOM 3510 C C . LEU A 1 429 ? -6.110 -4.799 10.594 1.00 97.12 429 LEU A C 1
ATOM 3512 O O . LEU A 1 429 ? -4.965 -5.143 10.873 1.00 97.12 429 LEU A O 1
ATOM 3516 N N . ILE A 1 430 ? -6.834 -5.420 9.673 1.00 97.75 430 ILE A N 1
ATOM 3517 C CA . ILE A 1 430 ? -6.239 -6.311 8.680 1.00 97.75 430 ILE A CA 1
ATOM 3518 C C . ILE A 1 430 ? -5.912 -5.453 7.460 1.00 97.75 430 ILE A C 1
ATOM 3520 O O . ILE A 1 430 ? -6.817 -5.076 6.715 1.00 97.75 430 ILE A O 1
ATOM 3524 N N . GLY A 1 431 ? -4.645 -5.067 7.318 1.00 96.75 431 GLY A N 1
ATOM 3525 C CA . GLY A 1 431 ? -4.202 -4.162 6.250 1.00 96.75 431 GLY A CA 1
ATOM 3526 C C . GLY A 1 431 ? -4.337 -4.813 4.883 1.00 96.75 431 GLY A C 1
ATOM 3527 O O . GLY A 1 431 ? -4.819 -4.202 3.924 1.00 96.75 431 GLY A O 1
ATOM 3528 N N . GLU A 1 432 ? -3.990 -6.096 4.852 1.00 95.94 432 GLU A N 1
ATOM 3529 C CA . GLU A 1 432 ? -3.993 -6.950 3.681 1.00 95.94 432 GLU A CA 1
ATOM 3530 C C . GLU A 1 432 ? -4.356 -8.380 4.056 1.00 95.94 432 GLU A C 1
ATOM 3532 O O . GLU A 1 432 ? -4.052 -8.851 5.154 1.00 95.94 432 GLU A O 1
ATOM 3537 N N . PHE A 1 433 ? -4.992 -9.080 3.122 1.00 95.38 433 PHE A N 1
ATOM 3538 C CA . PHE A 1 433 ? -5.173 -10.523 3.185 1.00 95.38 433 PHE A CA 1
ATOM 3539 C C . PHE A 1 433 ? -5.541 -11.083 1.813 1.00 95.38 433 PHE A C 1
ATOM 3541 O O . PHE A 1 433 ? -6.232 -10.418 1.031 1.00 95.38 433 PHE A O 1
ATOM 3548 N N . CYS A 1 434 ? -5.140 -12.330 1.575 1.00 91.38 434 CYS A N 1
ATOM 3549 C CA . CYS A 1 434 ? -5.631 -13.172 0.492 1.00 91.38 434 CYS A CA 1
ATOM 3550 C C . CYS A 1 434 ? -5.626 -14.641 0.939 1.00 91.38 434 CYS A C 1
ATOM 3552 O O . CYS A 1 434 ? -4.678 -15.102 1.571 1.00 91.38 434 CYS A O 1
ATOM 3554 N N . PHE A 1 435 ? -6.677 -15.382 0.577 1.00 91.00 435 PHE A N 1
ATOM 3555 C CA . PHE A 1 435 ? -6.800 -16.829 0.811 1.00 91.00 435 PHE A CA 1
ATOM 3556 C C . PHE A 1 435 ? -7.003 -17.592 -0.510 1.00 91.00 435 PHE A C 1
ATOM 3558 O O . PHE A 1 435 ? -7.779 -18.542 -0.592 1.00 91.00 435 PHE A O 1
ATOM 3565 N N . TRP A 1 436 ? -6.329 -17.108 -1.563 1.00 90.38 436 TRP A N 1
ATOM 3566 C CA . TRP A 1 436 ? -6.299 -17.654 -2.923 1.00 90.38 436 TRP A CA 1
ATOM 3567 C C . TRP A 1 436 ? -7.682 -18.116 -3.408 1.00 90.38 436 TRP A C 1
ATOM 3569 O O . TRP A 1 436 ? -8.612 -17.306 -3.416 1.00 90.38 436 TRP A O 1
ATOM 3579 N N . GLU A 1 437 ? -7.844 -19.362 -3.858 1.00 90.88 437 GLU A N 1
ATOM 3580 C CA . GLU A 1 437 ? -9.072 -19.842 -4.510 1.00 90.88 437 GLU A CA 1
ATOM 3581 C C . GLU A 1 437 ? -10.229 -20.178 -3.537 1.00 90.88 437 GLU A C 1
ATOM 3583 O O . GLU A 1 437 ? -11.390 -20.232 -3.954 1.00 90.88 437 GLU A O 1
ATOM 3588 N N . PHE A 1 438 ? -9.950 -20.327 -2.236 1.00 94.44 438 PHE A N 1
ATOM 3589 C CA . PHE A 1 438 ? -10.865 -20.898 -1.235 1.00 94.44 438 PHE A CA 1
ATOM 3590 C C . PHE A 1 438 ? -11.889 -19.886 -0.683 1.00 94.44 438 PHE A C 1
ATOM 3592 O O . PHE A 1 438 ? -11.790 -19.392 0.442 1.00 94.44 438 PHE A O 1
ATOM 3599 N N . LEU A 1 439 ? -12.894 -19.535 -1.495 1.00 95.50 439 LEU A N 1
ATOM 3600 C CA . LEU A 1 439 ? -13.930 -18.536 -1.162 1.00 95.50 439 LEU A CA 1
ATOM 3601 C C . LEU A 1 439 ? -14.763 -18.847 0.098 1.00 95.50 439 LEU A C 1
ATOM 3603 O O . LEU A 1 439 ? -15.365 -17.943 0.678 1.00 95.50 439 LEU A O 1
ATOM 3607 N N . ASP A 1 440 ? -14.814 -20.102 0.526 1.00 97.00 440 ASP A N 1
ATOM 3608 C CA . ASP A 1 440 ? -15.394 -20.539 1.794 1.00 97.00 440 ASP A CA 1
ATOM 3609 C C . ASP A 1 440 ? -14.520 -20.144 2.995 1.00 97.00 440 ASP A C 1
ATOM 3611 O O . ASP A 1 440 ? -15.046 -19.627 3.982 1.00 97.00 440 ASP A O 1
ATOM 3615 N N . VAL A 1 441 ? -13.193 -20.255 2.877 1.00 96.62 441 VAL A N 1
ATOM 3616 C CA . VAL A 1 441 ? -12.243 -19.748 3.882 1.00 96.62 441 VAL A CA 1
ATOM 3617 C C . VAL A 1 441 ? -12.251 -18.211 3.918 1.00 96.62 441 VAL A C 1
ATOM 3619 O O . VAL A 1 441 ? -12.258 -17.623 5.002 1.00 96.62 441 VAL A O 1
ATOM 3622 N N . TRP A 1 442 ? -12.387 -17.537 2.764 1.00 96.62 442 TRP A N 1
ATOM 3623 C CA . TRP A 1 442 ? -12.667 -16.089 2.713 1.00 96.62 442 TRP A CA 1
ATOM 3624 C C . TRP A 1 442 ? -13.975 -15.720 3.449 1.00 96.62 442 TRP A C 1
ATOM 3626 O O . TRP A 1 442 ? -14.018 -14.720 4.168 1.00 96.62 442 TRP A O 1
ATOM 3636 N N . GLU A 1 443 ? -15.059 -16.492 3.280 1.00 97.56 443 GLU A N 1
ATOM 3637 C CA . GLU A 1 443 ? -16.344 -16.266 3.965 1.00 97.56 443 GLU A CA 1
ATOM 3638 C C . GLU A 1 443 ? -16.202 -16.459 5.486 1.00 97.56 443 GLU A C 1
ATOM 3640 O O . GLU A 1 443 ? -16.691 -15.606 6.237 1.00 97.56 443 GLU A O 1
ATOM 3645 N N . TYR A 1 444 ? -15.500 -17.512 5.923 1.00 97.38 444 TYR A N 1
ATOM 3646 C CA . TYR A 1 444 ? -15.217 -17.821 7.328 1.00 97.38 444 TYR A CA 1
ATOM 3647 C C . TYR A 1 444 ? -14.387 -16.726 8.013 1.00 97.38 444 TYR A C 1
ATOM 3649 O O . TYR A 1 444 ? -14.805 -16.197 9.046 1.00 97.38 444 TYR A O 1
ATOM 3657 N N . TRP A 1 445 ? -13.269 -16.316 7.405 1.00 97.06 445 TRP A N 1
ATOM 3658 C CA . TRP A 1 445 ? -12.435 -15.212 7.890 1.00 97.06 445 TRP A CA 1
ATOM 3659 C C . TRP A 1 445 ? -13.241 -13.929 8.083 1.00 97.06 445 TRP A C 1
ATOM 3661 O O . TRP A 1 445 ? -13.210 -13.321 9.153 1.00 97.06 445 TRP A O 1
ATOM 3671 N N . LEU A 1 446 ? -14.009 -13.536 7.064 1.00 97.56 446 LEU A N 1
ATOM 3672 C CA . LEU A 1 446 ? -14.766 -12.288 7.076 1.00 97.56 446 LEU A CA 1
ATOM 3673 C C . LEU A 1 446 ? -15.924 -12.296 8.089 1.00 97.56 446 LEU A C 1
ATOM 3675 O O . LEU A 1 446 ? -16.226 -11.241 8.646 1.00 97.56 446 LEU A O 1
ATOM 3679 N N . ASP A 1 447 ? -16.533 -13.451 8.392 1.00 96.62 447 ASP A N 1
ATOM 3680 C CA . ASP A 1 447 ? -17.450 -13.568 9.542 1.00 96.62 447 ASP A CA 1
ATOM 3681 C C . ASP A 1 447 ? -16.700 -13.498 10.880 1.00 96.62 447 ASP A C 1
ATOM 3683 O O . ASP A 1 447 ? -17.179 -12.857 11.817 1.00 96.62 447 ASP A O 1
ATOM 3687 N N . GLY A 1 448 ? -15.505 -14.088 10.976 1.00 96.12 448 GLY A N 1
ATOM 3688 C CA . GLY A 1 448 ? -14.629 -13.959 12.143 1.00 96.12 448 GLY A CA 1
ATOM 3689 C C . GLY A 1 448 ? -14.278 -12.500 12.454 1.00 96.12 448 GLY A C 1
ATOM 3690 O O . GLY A 1 448 ? -14.426 -12.060 13.599 1.00 96.12 448 GLY A O 1
ATOM 3691 N N . LEU A 1 449 ? -13.881 -11.727 11.437 1.00 96.50 449 LEU A N 1
ATOM 3692 C CA . LEU A 1 449 ? -13.601 -10.296 11.572 1.00 96.50 449 LEU A CA 1
ATOM 3693 C C . LEU A 1 449 ? -14.849 -9.492 11.954 1.00 96.50 449 LEU A C 1
ATOM 3695 O O . LEU A 1 449 ? -14.759 -8.636 12.831 1.00 96.50 449 LEU A O 1
ATOM 3699 N N . GLU A 1 450 ? -16.012 -9.779 11.362 1.00 94.69 450 GLU A N 1
ATOM 3700 C CA . GLU A 1 450 ? -17.271 -9.091 11.686 1.00 94.69 450 GLU A CA 1
ATOM 3701 C C . GLU A 1 450 ? -17.725 -9.369 13.131 1.00 94.69 450 GLU A C 1
ATOM 3703 O O . GLU A 1 450 ? -18.129 -8.447 13.837 1.00 94.69 450 GLU A O 1
ATOM 3708 N N . ILE A 1 451 ? -17.577 -10.606 13.622 1.00 93.81 451 ILE A N 1
ATOM 3709 C CA . ILE A 1 451 ? -17.883 -10.988 15.015 1.00 93.81 451 ILE A CA 1
ATOM 3710 C C . ILE A 1 451 ? -16.969 -10.264 16.019 1.00 93.81 451 ILE A C 1
ATOM 3712 O O . ILE A 1 451 ? -17.410 -9.912 17.114 1.00 93.81 451 ILE A O 1
ATOM 3716 N N . MET A 1 452 ? -15.709 -10.010 15.656 1.00 93.56 452 MET A N 1
ATOM 3717 C CA . MET A 1 452 ? -14.775 -9.193 16.449 1.00 93.56 452 MET A CA 1
ATOM 3718 C C . MET A 1 452 ? -14.943 -7.676 16.190 1.00 93.56 452 MET A C 1
ATOM 3720 O O . MET A 1 452 ? -14.392 -6.843 16.918 1.00 93.56 452 MET A O 1
ATOM 3724 N N . GLY A 1 453 ? -15.716 -7.307 15.163 1.00 94.06 453 GLY A N 1
ATOM 3725 C CA . GLY A 1 453 ? -15.881 -5.954 14.631 1.00 94.06 453 GLY A CA 1
ATOM 3726 C C . GLY A 1 453 ? -14.554 -5.295 14.238 1.00 94.06 453 GLY A C 1
ATOM 3727 O O . GLY A 1 453 ? -14.315 -4.130 14.570 1.00 94.06 453 GLY A O 1
ATOM 3728 N N . VAL A 1 454 ? -13.670 -6.070 13.613 1.00 96.31 454 VAL A N 1
ATOM 3729 C CA . VAL A 1 454 ? -12.308 -5.696 13.209 1.00 96.31 454 VAL A CA 1
ATOM 3730 C C . VAL A 1 454 ? -12.334 -5.057 11.824 1.00 96.31 454 VAL A C 1
ATOM 3732 O O . VAL A 1 454 ? -13.085 -5.483 10.947 1.00 96.31 454 VAL A O 1
ATOM 3735 N N . SER A 1 455 ? -11.529 -4.011 11.638 1.00 97.94 455 SER A N 1
ATOM 3736 C CA . SER A 1 455 ? -11.424 -3.320 10.349 1.00 97.94 455 SER A CA 1
ATOM 3737 C C . SER A 1 455 ? -10.549 -4.104 9.373 1.00 97.94 455 SER A C 1
ATOM 3739 O O . SER A 1 455 ? -9.610 -4.772 9.803 1.00 97.94 455 SER A O 1
ATOM 3741 N N . TRP A 1 456 ? -10.818 -4.010 8.070 1.00 98.31 456 TRP A N 1
ATOM 3742 C CA . TRP A 1 456 ? -10.063 -4.733 7.047 1.00 98.31 456 TRP A CA 1
ATOM 3743 C C . TRP A 1 456 ? -10.025 -4.053 5.674 1.00 98.31 456 TRP A C 1
ATOM 3745 O O . TRP A 1 456 ? -10.987 -3.413 5.242 1.00 98.31 456 TRP A O 1
ATOM 3755 N N . SER A 1 457 ? -8.938 -4.289 4.943 1.00 98.19 457 SER A N 1
ATOM 3756 C CA . SER A 1 457 ? -8.825 -4.088 3.498 1.00 98.19 457 SER A CA 1
ATOM 3757 C C . SER A 1 457 ? -8.301 -5.363 2.838 1.00 98.19 457 SER A C 1
ATOM 3759 O O . SER A 1 457 ? -7.287 -5.908 3.261 1.00 98.19 457 SER A O 1
ATOM 3761 N N . ASN A 1 458 ? -8.996 -5.877 1.816 1.00 97.31 458 ASN A N 1
ATOM 3762 C CA . ASN A 1 458 ? -8.470 -7.023 1.066 1.00 97.31 458 ASN A CA 1
ATOM 3763 C C . ASN A 1 458 ? -7.295 -6.579 0.189 1.00 97.31 458 ASN A C 1
ATOM 3765 O O . ASN A 1 458 ? -7.281 -5.444 -0.304 1.00 97.31 458 ASN A O 1
ATOM 3769 N N . TRP A 1 459 ? -6.358 -7.484 -0.071 1.00 93.44 459 TRP A N 1
ATOM 3770 C CA . TRP A 1 459 ? -5.504 -7.343 -1.243 1.00 93.44 459 TRP A CA 1
ATOM 3771 C C . TRP A 1 459 ? -6.184 -8.075 -2.412 1.00 93.44 459 TRP A C 1
ATOM 3773 O O . TRP A 1 459 ? -6.685 -9.183 -2.231 1.00 93.44 459 TRP A O 1
ATOM 3783 N N . ASN A 1 460 ? -6.385 -7.491 -3.593 1.00 94.69 460 ASN A N 1
ATOM 3784 C CA . ASN A 1 4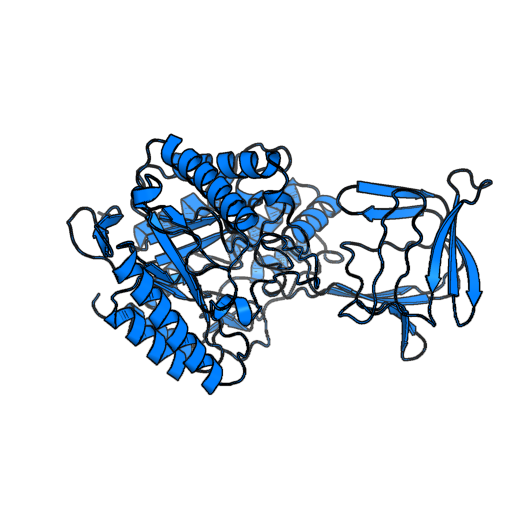60 ? -6.292 -6.083 -3.994 1.00 94.69 460 ASN A CA 1
ATOM 3785 C C . ASN A 1 460 ? -7.567 -5.631 -4.745 1.00 94.69 460 ASN A C 1
ATOM 3787 O O . ASN A 1 460 ? -8.479 -6.428 -5.007 1.00 94.69 460 ASN A O 1
ATOM 3791 N N . TYR A 1 461 ? -7.626 -4.364 -5.170 1.00 97.50 461 TYR A N 1
ATOM 3792 C CA . TYR A 1 461 ? -8.605 -3.940 -6.174 1.00 97.50 461 TYR A CA 1
ATOM 3793 C C . TYR A 1 461 ? -8.258 -4.472 -7.575 1.00 97.50 461 TYR A C 1
ATOM 3795 O O . TYR A 1 461 ? -9.145 -4.979 -8.264 1.00 97.50 461 TYR A O 1
ATOM 3803 N N . LYS A 1 462 ? -6.980 -4.410 -7.981 1.00 94.75 462 LYS A N 1
ATOM 3804 C CA . LYS A 1 462 ? -6.482 -4.829 -9.308 1.00 94.75 462 LYS A CA 1
ATOM 3805 C C . LYS A 1 462 ? -5.305 -5.807 -9.226 1.00 94.75 462 LYS A C 1
ATOM 3807 O O . LYS A 1 462 ? -4.413 -5.632 -8.410 1.00 94.75 462 LYS A O 1
ATOM 3812 N N . ASN A 1 463 ? -5.246 -6.786 -10.121 1.00 89.69 463 ASN A N 1
ATOM 3813 C CA . ASN A 1 463 ? -4.020 -7.513 -10.466 1.00 89.69 463 ASN A CA 1
ATOM 3814 C C . ASN A 1 463 ? -3.911 -7.554 -11.999 1.00 89.69 463 ASN A C 1
ATOM 3816 O O . ASN A 1 463 ? -4.930 -7.674 -12.683 1.00 89.69 463 ASN A O 1
ATOM 3820 N N . ILE A 1 464 ? -2.703 -7.379 -12.542 1.00 85.88 464 ILE A N 1
ATOM 3821 C CA . ILE A 1 464 ? -2.477 -7.309 -13.989 1.00 85.88 464 ILE A CA 1
ATOM 3822 C C . ILE A 1 464 ? -2.121 -8.663 -14.618 1.00 85.88 464 ILE A C 1
ATOM 3824 O O . ILE A 1 464 ? -2.145 -8.752 -15.841 1.00 85.88 464 ILE A O 1
ATOM 3828 N N . ASP A 1 465 ? -1.829 -9.711 -13.838 1.00 82.81 465 ASP A N 1
ATOM 3829 C CA . ASP A 1 465 ? -1.495 -11.027 -14.402 1.00 82.81 465 ASP A CA 1
ATOM 3830 C C . ASP A 1 465 ? -2.648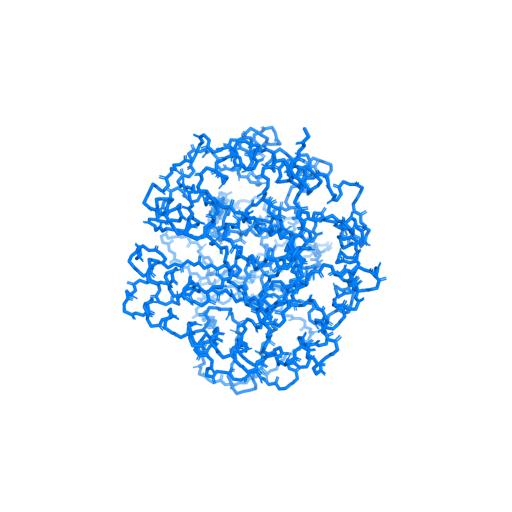 -11.552 -15.291 1.00 82.81 465 ASP A C 1
ATOM 3832 O O . ASP A 1 465 ? -3.787 -11.687 -14.824 1.00 82.81 465 ASP A O 1
ATOM 3836 N N . PRO A 1 466 ? -2.392 -11.849 -16.582 1.00 79.44 466 PRO A N 1
ATOM 3837 C CA . PRO A 1 466 ? -3.397 -12.405 -17.479 1.00 79.44 466 PRO A CA 1
ATOM 3838 C C . PRO A 1 466 ? -3.755 -13.874 -17.183 1.00 79.44 466 PRO A C 1
ATOM 3840 O O . PRO A 1 466 ? -4.684 -14.385 -17.805 1.00 79.44 466 PRO A O 1
ATOM 3843 N N . ASN A 1 467 ? -3.047 -14.555 -16.270 1.00 80.25 467 ASN A N 1
ATOM 3844 C CA . ASN A 1 467 ? -3.166 -15.999 -16.017 1.00 80.25 467 ASN A CA 1
ATOM 3845 C C . ASN A 1 467 ? -3.611 -16.376 -14.590 1.00 80.25 467 ASN A C 1
ATOM 3847 O O . ASN A 1 467 ? -3.763 -17.572 -14.324 1.00 80.25 467 ASN A O 1
ATOM 3851 N N . ILE A 1 468 ? -3.766 -15.408 -13.680 1.00 81.94 468 ILE A N 1
ATOM 3852 C CA . ILE A 1 468 ? -4.017 -15.662 -12.254 1.00 81.94 468 ILE A CA 1
ATOM 3853 C C . ILE A 1 468 ? -5.379 -16.329 -12.012 1.00 81.94 468 ILE A C 1
ATOM 3855 O O . ILE A 1 468 ? -6.416 -15.816 -12.419 1.00 81.94 468 ILE A O 1
ATOM 3859 N N . GLN A 1 469 ? -5.385 -17.493 -11.356 1.00 79.56 469 GLN A N 1
ATOM 3860 C CA . GLN A 1 469 ? -6.571 -18.372 -11.291 1.00 79.56 469 GLN A CA 1
ATOM 3861 C C . GLN A 1 469 ? -7.375 -18.243 -9.989 1.00 79.56 469 GLN A C 1
ATOM 3863 O O . GLN A 1 469 ? -8.421 -18.871 -9.841 1.00 79.56 469 GLN A O 1
ATOM 3868 N N . ASP A 1 470 ? -6.883 -17.441 -9.050 1.00 86.19 470 ASP A N 1
ATOM 3869 C CA . ASP A 1 470 ? -7.385 -17.322 -7.684 1.00 86.19 470 ASP A CA 1
ATOM 3870 C C . ASP A 1 470 ? -8.124 -15.982 -7.437 1.00 86.19 470 ASP A C 1
ATOM 3872 O O . ASP A 1 470 ? -8.515 -15.267 -8.365 1.00 86.19 470 ASP A O 1
ATOM 3876 N N . ASN A 1 471 ? -8.375 -15.648 -6.166 1.00 92.00 471 ASN A N 1
ATOM 3877 C CA . ASN A 1 471 ? -9.103 -14.443 -5.768 1.00 92.00 471 ASN A CA 1
ATOM 3878 C C . ASN A 1 471 ? -8.201 -13.280 -5.306 1.00 92.00 471 ASN A C 1
ATOM 3880 O O . ASN A 1 471 ? -8.617 -12.480 -4.471 1.00 92.00 471 ASN A O 1
ATOM 3884 N N . TRP A 1 472 ? -6.994 -13.131 -5.858 1.00 89.94 472 TRP A N 1
ATOM 3885 C CA . TRP A 1 472 ? -6.071 -12.039 -5.511 1.00 89.94 472 TRP A CA 1
ATOM 3886 C C . TRP A 1 472 ? -6.575 -10.620 -5.820 1.00 89.94 472 TRP A C 1
ATOM 3888 O O . TRP A 1 472 ? -6.006 -9.645 -5.335 1.00 89.94 472 TRP A O 1
ATOM 3898 N N . ALA A 1 473 ? -7.604 -10.446 -6.657 1.00 94.12 473 ALA A N 1
ATOM 3899 C CA . ALA A 1 473 ? -8.143 -9.117 -6.944 1.00 94.12 473 ALA A CA 1
ATOM 3900 C C . ALA A 1 473 ? -9.615 -9.102 -7.369 1.00 94.12 473 ALA A C 1
ATOM 3902 O O . ALA A 1 473 ? -10.130 -10.041 -7.977 1.00 94.12 473 ALA A O 1
ATOM 3903 N N . CYS A 1 474 ? -10.278 -7.968 -7.113 1.00 96.44 474 CYS A N 1
ATOM 3904 C CA . CYS A 1 474 ? -11.619 -7.674 -7.634 1.00 96.44 474 CYS A CA 1
ATOM 3905 C C . CYS A 1 474 ? -11.625 -7.568 -9.172 1.00 96.44 474 CYS A C 1
ATOM 3907 O O . CYS A 1 474 ? -12.552 -8.036 -9.840 1.00 96.44 474 CYS A O 1
ATOM 3909 N N . ARG A 1 475 ? -10.573 -6.963 -9.733 1.00 95.38 475 ARG A N 1
ATOM 3910 C CA . ARG A 1 475 ? -10.297 -6.847 -11.166 1.00 95.38 475 ARG A CA 1
ATOM 3911 C C . ARG A 1 475 ? -8.996 -7.573 -11.502 1.00 95.38 475 ARG A C 1
ATOM 3913 O O . ARG A 1 475 ? -7.957 -7.261 -10.934 1.00 95.38 475 ARG A O 1
ATOM 3920 N N . TYR A 1 476 ? -9.047 -8.517 -12.430 1.00 91.94 476 TYR A N 1
ATOM 3921 C CA . TYR A 1 476 ? -7.914 -9.379 -12.804 1.00 91.94 476 TYR A CA 1
ATOM 3922 C C . TYR A 1 476 ? -7.862 -9.614 -14.322 1.00 91.94 476 TYR A C 1
ATOM 3924 O O . TYR A 1 476 ? -8.628 -8.983 -15.054 1.00 91.94 476 TYR A O 1
ATOM 3932 N N . HIS A 1 477 ? -6.988 -10.504 -14.802 1.00 89.50 477 HIS A N 1
ATOM 3933 C CA . HIS A 1 477 ? -6.846 -10.855 -16.221 1.00 89.50 477 HIS A CA 1
ATOM 3934 C C . HIS A 1 477 ? -6.707 -9.623 -17.138 1.00 89.50 477 HIS A C 1
ATOM 3936 O O . HIS A 1 477 ? -7.619 -9.309 -17.913 1.00 89.50 477 HIS A O 1
ATOM 3942 N N . PHE A 1 478 ? -5.589 -8.893 -17.048 1.00 90.81 478 PHE A N 1
ATOM 3943 C CA . PHE A 1 478 ? -5.374 -7.730 -17.915 1.00 90.81 478 PHE A CA 1
ATOM 3944 C C . PHE A 1 478 ? -5.264 -8.140 -19.390 1.00 90.81 478 PHE A C 1
ATOM 3946 O O . PHE A 1 478 ? -4.572 -9.090 -19.749 1.00 90.81 478 PHE A O 1
ATOM 3953 N N . LYS A 1 479 ? -5.956 -7.398 -20.257 1.00 92.56 479 LYS A N 1
ATOM 3954 C CA . LYS A 1 479 ? -6.077 -7.669 -21.702 1.00 92.56 479 LYS A CA 1
ATOM 3955 C C . LYS A 1 479 ? -5.339 -6.668 -22.583 1.00 92.56 479 LYS A C 1
ATOM 3957 O O . LYS A 1 479 ? -5.436 -6.759 -23.806 1.00 92.56 479 LYS A O 1
ATOM 3962 N N . GLY A 1 480 ? -4.668 -5.695 -21.972 1.00 89.69 480 GLY A N 1
ATOM 3963 C CA . GLY A 1 480 ? -3.819 -4.755 -22.688 1.00 89.69 480 GLY A CA 1
ATOM 3964 C C . GLY A 1 480 ? -2.412 -5.298 -22.929 1.00 89.69 480 GLY A C 1
ATOM 3965 O O . GLY A 1 480 ? -2.065 -6.415 -22.552 1.00 89.69 480 GLY A O 1
ATOM 3966 N N . GLU A 1 481 ? -1.589 -4.484 -23.574 1.00 89.12 481 GLU A N 1
ATOM 3967 C CA . GLU A 1 481 ? -0.199 -4.809 -23.882 1.00 89.12 481 GLU A CA 1
ATOM 3968 C C . GLU A 1 481 ? 0.769 -4.401 -22.762 1.00 89.12 481 GLU A C 1
ATOM 3970 O O . GLU A 1 481 ? 0.789 -3.246 -22.335 1.00 89.12 481 GLU A O 1
ATOM 3975 N N . PHE A 1 482 ? 1.659 -5.316 -22.371 1.00 84.31 482 PHE A N 1
ATOM 3976 C CA . PHE A 1 482 ? 2.777 -5.018 -21.471 1.00 84.31 482 PHE A CA 1
ATOM 3977 C C . PHE A 1 482 ? 3.907 -4.276 -22.196 1.00 84.31 482 PHE A C 1
ATOM 3979 O O . PHE A 1 482 ? 4.229 -4.559 -23.359 1.00 84.31 482 PHE A O 1
ATOM 3986 N N . ALA A 1 483 ? 4.503 -3.301 -21.508 1.00 84.25 483 ALA A N 1
ATOM 3987 C CA . ALA A 1 483 ? 5.570 -2.462 -22.040 1.00 84.25 483 ALA A CA 1
ATOM 3988 C C . ALA A 1 483 ? 6.951 -3.091 -21.813 1.00 84.25 483 ALA A C 1
ATOM 3990 O O . ALA A 1 483 ? 7.330 -3.398 -20.687 1.00 84.25 483 ALA A O 1
ATOM 3991 N N . ASP A 1 484 ? 7.739 -3.216 -22.878 1.00 77.12 484 ASP A N 1
ATOM 3992 C CA . ASP A 1 484 ? 9.142 -3.605 -22.786 1.00 77.12 484 ASP A CA 1
ATOM 3993 C C . ASP A 1 484 ? 9.973 -2.356 -22.482 1.00 77.12 484 ASP A C 1
ATOM 3995 O O . ASP A 1 484 ? 10.367 -1.615 -23.387 1.00 77.12 484 ASP A O 1
ATOM 3999 N N . LEU A 1 485 ? 10.236 -2.104 -21.196 1.00 75.88 485 LEU A N 1
ATOM 4000 C CA . LEU A 1 485 ? 10.914 -0.880 -20.751 1.00 75.88 485 LEU A CA 1
ATOM 4001 C C . LEU A 1 485 ? 12.343 -0.732 -21.307 1.00 75.88 485 LEU A C 1
ATOM 4003 O O . LEU A 1 485 ? 12.890 0.369 -21.258 1.00 75.88 485 LEU A O 1
ATOM 4007 N N . LEU A 1 486 ? 12.932 -1.787 -21.886 1.00 70.12 486 LEU A N 1
ATOM 4008 C CA . LEU A 1 486 ? 14.249 -1.769 -22.531 1.00 70.12 486 LEU A CA 1
ATOM 4009 C C . LEU A 1 486 ? 14.166 -1.518 -24.048 1.00 70.12 486 LEU A C 1
ATOM 4011 O O . LEU A 1 486 ? 15.046 -0.853 -24.601 1.00 70.12 486 LEU A O 1
ATOM 4015 N N . LYS A 1 487 ? 13.131 -2.029 -24.731 1.00 75.31 487 LYS A N 1
ATOM 4016 C CA . LYS A 1 487 ? 13.020 -2.003 -26.205 1.00 75.31 487 LYS A CA 1
ATOM 4017 C C . LYS A 1 487 ? 11.996 -1.002 -26.746 1.00 75.31 487 LYS A C 1
ATOM 4019 O O . LYS A 1 487 ? 12.284 -0.352 -27.750 1.00 75.31 487 LYS A O 1
ATOM 4024 N N . ASP A 1 488 ? 10.837 -0.840 -26.107 1.00 80.31 488 ASP A N 1
ATOM 4025 C CA . ASP A 1 488 ? 9.748 0.013 -26.610 1.00 80.31 488 ASP A CA 1
ATOM 4026 C C . ASP A 1 488 ? 10.163 1.495 -26.668 1.00 80.31 488 ASP A C 1
ATOM 4028 O O . ASP A 1 488 ? 10.954 1.960 -25.840 1.00 80.31 488 ASP A O 1
ATOM 4032 N N . SER A 1 489 ? 9.644 2.261 -27.638 1.00 91.69 489 SER A N 1
ATOM 4033 C CA . SER A 1 489 ? 9.847 3.719 -27.670 1.00 91.69 489 SER A CA 1
ATOM 4034 C C . SER A 1 489 ? 9.004 4.411 -26.595 1.00 91.69 489 SER A C 1
ATOM 4036 O O . SER A 1 489 ? 8.030 3.841 -26.108 1.00 91.69 489 SER A O 1
ATOM 4038 N N . TYR A 1 490 ? 9.343 5.659 -26.261 1.00 95.25 490 TYR A N 1
ATOM 4039 C CA . TYR A 1 490 ? 8.558 6.490 -25.339 1.00 95.25 490 TYR A CA 1
ATOM 4040 C C . TYR A 1 490 ? 7.063 6.477 -25.703 1.00 95.25 490 TYR A C 1
ATOM 4042 O O . TYR A 1 490 ? 6.215 6.221 -24.858 1.00 95.25 490 TYR A O 1
ATOM 4050 N N . GLU A 1 491 ? 6.752 6.656 -26.987 1.00 98.31 491 GLU A N 1
ATOM 4051 C CA . GLU A 1 491 ? 5.396 6.703 -27.535 1.00 98.31 491 GLU A CA 1
ATOM 4052 C C . GLU A 1 491 ? 4.682 5.343 -27.441 1.00 98.31 491 GLU A C 1
ATOM 4054 O O . GLU A 1 491 ? 3.485 5.297 -27.155 1.00 98.31 491 GLU A O 1
ATOM 4059 N N . THR A 1 492 ? 5.409 4.235 -27.627 1.00 96.00 492 THR A N 1
ATOM 4060 C CA . THR A 1 492 ? 4.874 2.882 -27.422 1.00 96.00 492 THR A CA 1
ATOM 4061 C C . THR A 1 492 ? 4.560 2.628 -25.947 1.00 96.00 492 THR A C 1
ATOM 4063 O O . THR A 1 492 ? 3.485 2.115 -25.645 1.00 96.00 492 THR A O 1
ATOM 4066 N N . ILE A 1 493 ? 5.430 3.036 -25.014 1.00 93.69 493 ILE A N 1
ATOM 4067 C CA . ILE A 1 493 ? 5.162 2.898 -23.572 1.00 93.69 493 ILE A CA 1
ATOM 4068 C C . ILE A 1 493 ? 3.975 3.790 -23.170 1.00 93.69 493 ILE A C 1
ATOM 4070 O O . ILE A 1 493 ? 3.074 3.302 -22.494 1.00 93.69 493 ILE A O 1
ATOM 4074 N N . CYS A 1 494 ? 3.887 5.039 -23.658 1.00 96.69 494 CYS A N 1
ATOM 4075 C CA . CYS A 1 494 ? 2.707 5.898 -23.471 1.00 96.69 494 CYS A CA 1
ATOM 4076 C C . CYS A 1 494 ? 1.409 5.202 -23.911 1.00 96.69 494 CYS A C 1
ATOM 4078 O O . CYS A 1 494 ? 0.414 5.236 -23.189 1.00 96.69 494 CYS A O 1
ATOM 4080 N N . TYR A 1 495 ? 1.412 4.580 -25.096 1.00 97.50 495 TYR A N 1
ATOM 4081 C CA . TYR A 1 495 ? 0.250 3.871 -25.629 1.00 97.50 495 TYR A CA 1
ATOM 4082 C C . TYR A 1 495 ? -0.139 2.675 -24.755 1.00 97.50 495 TYR A C 1
ATOM 4084 O O . TYR A 1 495 ? -1.303 2.557 -24.381 1.00 97.50 495 TYR A O 1
ATOM 4092 N N . LYS A 1 496 ? 0.831 1.825 -24.401 1.00 94.62 496 LYS A N 1
ATOM 4093 C CA . LYS A 1 496 ? 0.627 0.601 -23.615 1.00 94.62 496 LYS A CA 1
ATOM 4094 C C . LYS A 1 496 ? 0.197 0.885 -22.176 1.00 94.62 496 LYS A C 1
ATOM 4096 O O . LYS A 1 496 ? -0.830 0.381 -21.733 1.00 94.62 496 LYS A O 1
ATOM 4101 N N . TRP A 1 497 ? 0.904 1.762 -21.464 1.00 94.06 497 TRP A N 1
ATOM 4102 C CA . TRP A 1 497 ? 0.532 2.176 -20.105 1.00 94.06 497 TRP A CA 1
ATOM 4103 C C . TRP A 1 497 ? -0.806 2.931 -20.062 1.00 94.06 497 TRP A C 1
ATOM 4105 O O . TRP A 1 497 ? -1.552 2.801 -19.095 1.00 94.06 497 TRP A O 1
ATOM 4115 N N . GLY A 1 498 ? -1.191 3.611 -21.148 1.00 96.06 498 GLY A N 1
ATOM 4116 C CA . GLY A 1 498 ? -2.538 4.164 -21.317 1.00 96.06 498 GLY A CA 1
ATOM 4117 C C . GLY A 1 498 ? -3.668 3.118 -21.367 1.00 96.06 498 GLY A C 1
ATOM 4118 O O . GLY A 1 498 ? -4.834 3.483 -21.222 1.00 96.06 498 GLY A O 1
ATOM 4119 N N . GLN A 1 499 ? -3.366 1.824 -21.539 1.00 95.62 499 GLN A N 1
ATOM 4120 C CA . GLN A 1 499 ? -4.372 0.756 -21.601 1.00 95.62 499 GLN A CA 1
ATOM 4121 C C . GLN A 1 499 ? -4.857 0.284 -20.215 1.00 95.62 499 GLN A C 1
ATOM 4123 O O . GLN A 1 499 ? -5.863 -0.421 -20.153 1.00 95.62 499 GLN A O 1
ATOM 4128 N N . TYR A 1 500 ? -4.219 0.677 -19.105 1.00 94.25 500 TYR A N 1
ATOM 4129 C CA . TYR A 1 500 ? -4.434 0.102 -17.759 1.00 94.25 500 TYR A CA 1
ATOM 4130 C C . TYR A 1 500 ? -5.770 0.487 -17.063 1.00 94.25 500 TYR A C 1
ATOM 4132 O O . TYR A 1 500 ? -5.968 0.226 -15.873 1.00 94.25 500 TYR A O 1
ATOM 4140 N N . SER A 1 501 ? -6.733 1.034 -17.813 1.00 95.88 501 SER A N 1
ATOM 4141 C CA . SER A 1 501 ? -8.112 1.269 -17.352 1.00 95.88 501 SER A CA 1
ATOM 4142 C C . SER A 1 501 ? -8.891 -0.030 -17.109 1.00 95.88 501 SER A C 1
ATOM 4144 O O . SER A 1 501 ? -8.687 -1.026 -17.804 1.00 95.88 501 SER A O 1
ATOM 4146 N N . SER A 1 502 ? -9.870 -0.001 -16.197 1.00 94.88 502 SER A N 1
ATOM 4147 C CA . SER A 1 502 ? -10.704 -1.164 -15.821 1.00 94.88 502 SER A CA 1
ATOM 4148 C C . SER A 1 502 ? -11.541 -1.777 -16.948 1.00 94.88 502 SER A C 1
ATOM 4150 O O . SER A 1 502 ? -12.075 -2.871 -16.783 1.00 94.88 502 SER A O 1
ATOM 4152 N N . ASN A 1 503 ? -11.624 -1.124 -18.110 1.00 94.50 503 ASN A N 1
ATOM 4153 C CA . ASN A 1 503 ? -12.235 -1.695 -19.314 1.00 94.50 503 ASN A CA 1
ATOM 4154 C C . ASN A 1 503 ? -11.418 -2.863 -19.900 1.00 94.50 503 ASN A C 1
ATOM 4156 O O . ASN A 1 503 ? -11.977 -3.695 -20.610 1.00 94.50 503 ASN A O 1
ATOM 4160 N N . ASN A 1 504 ? -10.119 -2.936 -19.587 1.00 96.50 504 ASN A N 1
ATOM 4161 C CA . ASN A 1 504 ? -9.205 -3.989 -20.035 1.00 96.50 504 ASN A CA 1
ATOM 4162 C C . ASN A 1 504 ? -8.929 -5.052 -18.954 1.00 96.50 504 ASN A C 1
ATOM 4164 O O . ASN A 1 504 ? -7.986 -5.821 -19.102 1.00 96.50 504 ASN A O 1
ATOM 4168 N N . TYR A 1 505 ? -9.741 -5.113 -17.893 1.00 95.81 505 TYR A N 1
ATOM 4169 C CA . TYR A 1 505 ? -9.674 -6.139 -16.844 1.00 95.81 505 TYR A CA 1
ATOM 4170 C C . TYR A 1 505 ? -10.989 -6.914 -16.787 1.00 95.81 505 TYR A C 1
ATOM 4172 O O . TYR A 1 505 ? -12.070 -6.341 -16.954 1.00 95.81 505 TYR A O 1
ATOM 4180 N N . GLU A 1 506 ? -10.918 -8.206 -16.490 1.00 95.94 506 GLU A N 1
ATOM 4181 C CA . GLU A 1 506 ? -12.095 -8.978 -16.103 1.00 95.94 506 GLU A CA 1
ATOM 4182 C C . GLU A 1 506 ? -12.507 -8.691 -14.656 1.00 95.94 506 GLU A C 1
ATOM 4184 O O . GLU A 1 506 ? -11.738 -8.188 -13.838 1.00 95.94 506 GLU A O 1
ATOM 4189 N N . THR A 1 507 ? -13.761 -9.004 -14.345 1.00 96.00 507 THR A N 1
ATOM 4190 C CA . THR A 1 507 ? -14.346 -8.867 -13.010 1.00 96.00 507 THR A CA 1
ATOM 4191 C C . THR A 1 507 ? -14.338 -10.230 -12.327 1.00 96.00 507 THR A C 1
ATOM 4193 O O . THR A 1 507 ? -14.987 -11.153 -12.827 1.00 96.00 507 THR A O 1
ATOM 4196 N N . ASN A 1 508 ? -13.687 -10.367 -11.168 1.00 96.50 508 ASN A N 1
ATOM 4197 C CA . ASN A 1 508 ? -13.882 -11.542 -10.320 1.00 96.50 508 ASN A CA 1
ATOM 4198 C C . ASN A 1 508 ? -15.246 -11.422 -9.619 1.00 96.50 508 ASN A C 1
ATOM 4200 O O . ASN A 1 508 ? -15.380 -10.908 -8.506 1.00 96.50 508 ASN A O 1
ATOM 4204 N N . VAL A 1 509 ? -16.292 -11.869 -10.320 1.00 96.25 509 VAL A N 1
ATOM 4205 C CA . VAL A 1 509 ? -17.692 -11.756 -9.882 1.00 96.25 509 VAL A CA 1
ATOM 4206 C C . VAL A 1 509 ? -17.990 -12.519 -8.590 1.00 96.25 509 VAL A C 1
ATOM 4208 O O . VAL A 1 509 ? -18.892 -12.123 -7.852 1.00 96.25 509 VAL A O 1
ATOM 4211 N N . ASN A 1 510 ? -17.232 -13.579 -8.295 1.00 96.44 510 ASN A N 1
ATOM 4212 C CA . ASN A 1 510 ? -17.430 -14.397 -7.102 1.00 96.44 510 ASN A CA 1
ATOM 4213 C C . ASN A 1 510 ? -16.856 -13.687 -5.868 1.00 96.44 510 ASN A C 1
ATOM 4215 O O . ASN A 1 510 ? -17.587 -13.453 -4.902 1.00 96.44 510 ASN A O 1
ATOM 4219 N N . LEU A 1 511 ? -15.592 -13.254 -5.942 1.00 96.88 511 LEU A N 1
ATOM 4220 C CA . LEU A 1 511 ? -14.946 -12.467 -4.893 1.00 96.88 511 LEU A CA 1
ATOM 4221 C C . LEU A 1 511 ? -15.690 -11.151 -4.645 1.00 96.88 511 LEU A C 1
ATOM 4223 O O . LEU A 1 511 ? -16.046 -10.859 -3.507 1.00 96.88 511 LEU A O 1
ATOM 4227 N N . MET A 1 512 ? -15.994 -10.373 -5.691 1.00 96.56 512 MET A N 1
ATOM 4228 C CA . MET A 1 512 ? -16.733 -9.113 -5.532 1.00 96.56 512 MET A CA 1
ATOM 4229 C C . MET A 1 512 ? -18.141 -9.325 -4.963 1.00 96.56 512 MET A C 1
ATOM 4231 O O . MET A 1 512 ? -18.627 -8.474 -4.218 1.00 96.56 512 MET A O 1
ATOM 4235 N N . GLY A 1 513 ? -18.792 -10.455 -5.261 1.00 97.75 513 GLY A N 1
ATOM 4236 C CA . GLY A 1 513 ? -20.064 -10.836 -4.646 1.00 97.75 513 GLY A CA 1
ATOM 4237 C C . GLY A 1 513 ? -19.939 -11.065 -3.136 1.00 97.75 513 GLY A C 1
ATOM 4238 O O . GLY A 1 513 ? -20.730 -10.519 -2.361 1.00 97.75 513 GLY A O 1
ATOM 4239 N N . LEU A 1 514 ? -18.916 -11.813 -2.712 1.00 97.88 514 LEU A N 1
ATOM 4240 C CA . LEU A 1 514 ? -18.615 -12.070 -1.301 1.00 97.88 514 LEU A CA 1
ATOM 4241 C C . LEU A 1 514 ? -18.193 -10.790 -0.560 1.00 97.88 514 LEU A C 1
ATOM 4243 O O . LEU A 1 514 ? -18.774 -10.459 0.475 1.00 97.88 514 LEU A O 1
ATOM 4247 N N . LEU A 1 515 ? -17.249 -10.024 -1.107 1.00 97.81 515 LEU A N 1
ATOM 4248 C CA . LEU A 1 515 ? -16.785 -8.769 -0.514 1.00 97.81 515 LEU A CA 1
ATOM 4249 C C . LEU A 1 515 ? -17.916 -7.734 -0.421 1.00 97.81 515 LEU A C 1
ATOM 4251 O O . LEU A 1 515 ? -18.040 -7.082 0.609 1.00 97.81 515 LEU A O 1
ATOM 4255 N N . SER A 1 516 ? -18.805 -7.640 -1.417 1.00 97.94 516 SER A N 1
ATOM 4256 C CA . SER A 1 516 ? -20.004 -6.784 -1.362 1.00 97.94 516 SER A CA 1
ATOM 4257 C C . SER A 1 516 ? -20.973 -7.207 -0.249 1.00 97.94 516 SER A C 1
ATOM 4259 O O . SER A 1 516 ? -21.424 -6.370 0.538 1.00 97.94 516 SER A O 1
ATOM 4261 N N . LYS A 1 517 ? -21.243 -8.515 -0.115 1.00 97.12 517 LYS A N 1
ATOM 4262 C CA . LYS A 1 517 ? -22.065 -9.094 0.966 1.00 97.12 517 LYS A CA 1
ATOM 4263 C C . LYS A 1 517 ? -21.511 -8.733 2.352 1.00 97.12 517 LYS A C 1
ATOM 4265 O O . LYS A 1 517 ? -22.283 -8.312 3.211 1.00 97.12 517 LYS A O 1
ATOM 4270 N N . LYS A 1 518 ? -20.197 -8.868 2.563 1.00 96.44 518 LYS A N 1
ATOM 4271 C CA . LYS A 1 518 ? -19.536 -8.614 3.858 1.00 96.44 518 LYS A CA 1
ATOM 4272 C C . LYS A 1 518 ? -19.329 -7.120 4.137 1.00 96.44 518 LYS A C 1
ATOM 4274 O O . LYS A 1 518 ? -19.600 -6.670 5.244 1.00 96.44 518 LYS A O 1
ATOM 4279 N N . ALA A 1 519 ? -18.939 -6.320 3.141 1.00 95.81 519 ALA A N 1
ATOM 4280 C CA . ALA A 1 519 ? -18.755 -4.870 3.284 1.00 95.81 519 ALA A CA 1
ATOM 4281 C C . ALA A 1 519 ? -20.034 -4.167 3.780 1.00 95.81 519 ALA A C 1
ATOM 4283 O O . ALA A 1 519 ? -19.970 -3.243 4.594 1.00 95.81 519 ALA A O 1
ATOM 4284 N N . ARG A 1 520 ? -21.194 -4.658 3.321 1.00 92.31 520 ARG A N 1
ATOM 4285 C CA . ARG A 1 520 ? -22.543 -4.152 3.624 1.00 92.31 520 ARG A CA 1
ATOM 4286 C C . ARG A 1 520 ? -23.180 -4.750 4.886 1.00 92.31 520 ARG A C 1
ATOM 4288 O O . ARG A 1 520 ? -24.312 -4.394 5.211 1.00 92.31 520 ARG A O 1
ATOM 4295 N N . ALA A 1 521 ? -22.497 -5.640 5.606 1.00 76.75 521 ALA A N 1
ATOM 4296 C CA . ALA A 1 521 ? -22.970 -6.111 6.905 1.00 76.75 521 ALA A CA 1
ATOM 4297 C C . ALA A 1 521 ? -22.952 -4.953 7.925 1.00 76.75 521 ALA A C 1
ATOM 4299 O O . ALA A 1 521 ? -21.984 -4.202 8.011 1.00 76.75 521 ALA A O 1
ATOM 4300 N N . GLY A 1 522 ? -24.037 -4.748 8.675 1.00 59.69 522 GLY A N 1
ATOM 4301 C CA . GLY A 1 522 ? -24.080 -3.761 9.769 1.00 59.69 522 GLY A CA 1
ATOM 4302 C C . GLY A 1 522 ? -23.839 -2.280 9.406 1.00 59.69 522 GLY A C 1
ATOM 4303 O O . GLY A 1 522 ? -23.543 -1.498 10.309 1.00 59.69 522 GLY A O 1
ATOM 4304 N N . SER A 1 523 ? -23.935 -1.886 8.126 1.00 52.03 523 SER A N 1
ATOM 4305 C CA . SER A 1 523 ? -23.687 -0.509 7.645 1.00 52.03 523 SER A CA 1
ATOM 4306 C C . SER A 1 523 ? -24.835 0.468 7.933 1.00 52.03 523 SER A C 1
ATOM 4308 O O . SER A 1 523 ? -25.940 0.191 7.410 1.00 52.03 523 SER A O 1
#

Foldseek 3Di:
DFDFQFAWFWDQQFIAGPVRDTDFFFAFELACFQFDQQQLFPVFDWDFQFWAWAAWAAKDWDCAPNDIDIFGIKGFPDDDCFKIWMWTDPPVPDTHTQAMETAPDPPPPDPDDDDDDDDDDDDDHDHFHWDDDPNAIETDQDPDPDDDDGHDGGHDHIYTDRPRTCFQVNLLVLCCVVPNNVLSVVLSVLLNPQQDDLVLLVVRVVLPGQEYEYAHALVLQADPVLDGDPCNCVSVVVVLVSSSSSNHAYEYEPFAFPQGFADQGSRNRDGRGHCCLVDVVRLVSLLVRLLVVLLVCFPPSSYQEYESYPQGADQDQDPPGRDRDHLLDPCQLLQVDDDDVVVLCSLQVSVLSSQCSNCVSVGQHAYEYEPRRHLCSNPACVVVVHGRYEYEDEQEFNPLVDPVSLLVSLVSVLVSLVCCCPVRSHHYEHEEYDSWACVVSVLVSLVSCVVVSHHYHYQHQEREDLDRDTPNHQWYNFQFDRDPSNPDDSVRSSVRSSSNHSVRTDGPCSNSVSSSVSSPPPD